Protein 1OY5 (pdb70)

B-factor: mean 31.19, std 16.65, range [13.23, 216.85]

Foldseek 3Di:
DEAEEEEEDQCLVLVVVVCCDDLNVLSVVVRHYYYHYDHLQVQDDVSDQWDADPPDDPKIFGEDRSLVSSQVVCCVPPNHAQEEEEAQQAADDDLVVLVVSLPDRYYYYYKTAMPYHDCVNVVSHNYYRHGDPDGGRMRPVRVVVSSVSNSVPHPPRPPDDQDDDDDPQADPNRGDDCLCPDDVVNVVVVVCSVPVRVVVCVVPVDHPPCCVVPVVVD/DAAEEEEEDQCQVVVVVLCCDDLNVQCVVVRRYYYHYDNLQVQDPNSDQWDADPPDDDKIAGEDRSLVSVQVVCCVVPNRAQEEEFAQFAADDDLVVLVVSLPDRYYYYYKTAMPGYDPVNCVSHNYYRDGDHDGHRMRVVSVVVSSVSNSCPHPPRPPDDLDDDDDPQADPNRGDDCLVPDPVVNPVVVVVSVPVRVVVCVVCVDHVPVCPCPVPPD/DAAEEEEEDQCQVVVVVLCCDDLNVLLVVQSRYHYHYDHLQVQDDVSPQWAQDPPDDDKIAGEDRSLVSVQVVCCVVDNNAQEEEFAQQAADDDLVVLVVSLPDRHYYYYKFAMPGYDCVNCVSHNYYRHGDHDGGGMRPVNSSVSSVSNSCVHPPRDDDDLDDDDDPQADPNRGDPPLVPDPVVNVVVVVVSVVVRVVVCVVPVDDDDCCCVVVVVD

Radius of gyration: 35.37 Å; Cα contacts (8 Å, |Δi|>4): 1176; chains: 3; bounding box: 75×100×99 Å

InterPro domains:
  IPR002649 tRNA (guanine-N1-)-methyltransferase TrmD [MF_00605] (1-257)
  IPR002649 tRNA (guanine-N1-)-methyltransferase TrmD [PIRSF000386] (6-250)
  IPR002649 tRNA (guanine-N1-)-methyltransferase TrmD [PTHR46417] (6-245)
  IPR002649 tRNA (guanine-N1-)-methyltransferase TrmD [TIGR00088] (7-228)
  IPR002649 tRNA (guanine-N1-)-methyltransferase TrmD [cd18080] (7-222)
  IPR016009 tRNA methyltransferase TRMD/TRM10-type domain [PF01746] (6-226)
  IPR023148 tRNA (guanine-N(1)-)-methyltransferase, C-terminal domain superfamily [G3DSA:1.10.1270.20] (176-234)
  IPR029026 tRNA (guanine-N1-)-methyltransferase, N-terminal [G3DSA:3.40.1280.10] (1-175)
  IPR029028 Alpha/beta knot methyltransferases [SSF75217] (5-230)

Structure (mmCIF, N/CA/C/O backbone):
data_1OY5
#
_entry.id   1OY5
#
_cell.length_a   153.351
_cell.length_b   96.139
_cell.length_c   57.426
_cell.angle_alpha   90.00
_cell.angle_beta   96.24
_cell.angle_gamma   90.00
#
_symmetry.space_group_name_H-M   'C 1 2 1'
#
loop_
_entity.id
_entity.type
_entity.pdbx_description
1 polymer 'tRNA (Guanine-N(1)-)-methyltransferase'
2 water water
#
loop_
_atom_site.group_PDB
_atom_site.id
_atom_site.type_symbol
_atom_site.label_atom_id
_atom_site.label_alt_id
_atom_site.label_comp_id
_atom_site.label_asym_id
_atom_site.label_entity_id
_atom_site.label_seq_id
_atom_site.pdbx_PDB_ins_code
_atom_site.Cartn_x
_atom_site.Cartn_y
_atom_site.Cartn_z
_atom_site.occupancy
_atom_site.B_iso_or_equiv
_atom_site.auth_seq_id
_atom_site.auth_comp_id
_atom_site.auth_asym_id
_atom_site.auth_atom_id
_atom_site.pdbx_PDB_model_num
ATOM 1 N N . ASN A 1 4 ? -45.283 -15.893 -9.936 1.00 30.30 4 ASN A N 1
ATOM 2 C CA . ASN A 1 4 ? -45.679 -15.062 -8.759 1.00 30.73 4 ASN A CA 1
ATOM 3 C C . ASN A 1 4 ? -44.840 -15.443 -7.504 1.00 29.68 4 ASN A C 1
ATOM 4 O O . ASN A 1 4 ? -44.409 -16.567 -7.439 1.00 31.46 4 ASN A O 1
ATOM 9 N N . PRO A 1 5 ? -44.417 -14.599 -6.590 1.00 28.05 5 PRO A N 1
ATOM 10 C CA . PRO A 1 5 ? -44.008 -13.287 -6.092 1.00 26.90 5 PRO A CA 1
ATOM 11 C C . PRO A 1 5 ? -43.350 -13.626 -4.761 1.00 25.88 5 PRO A C 1
ATOM 12 O O . PRO A 1 5 ? -44.107 -14.057 -3.845 1.00 25.14 5 PRO A O 1
ATOM 16 N N . LEU A 1 6 ? -42.024 -13.518 -4.639 1.00 24.33 6 LEU A N 1
ATOM 17 C CA . LEU A 1 6 ? -41.370 -13.771 -3.332 1.00 24.49 6 LEU A CA 1
ATOM 18 C C . LEU A 1 6 ? -42.003 -12.924 -2.200 1.00 23.55 6 LEU A C 1
ATOM 19 O O . LEU A 1 6 ? -42.107 -11.716 -2.293 1.00 23.17 6 LEU A O 1
ATOM 24 N N . ARG A 1 7 ? -42.461 -13.574 -1.151 1.00 23.41 7 ARG A N 1
ATOM 25 C CA . ARG A 1 7 ? -43.127 -12.872 -0.050 1.00 23.71 7 ARG A CA 1
ATOM 26 C C . ARG A 1 7 ? -42.288 -12.801 1.254 1.00 22.97 7 ARG A C 1
ATOM 27 O O . ARG A 1 7 ? -41.761 -13.817 1.716 1.00 22.54 7 ARG A O 1
ATOM 35 N N . PHE A 1 8 ? -42.176 -11.598 1.812 1.00 22.20 8 PHE A N 1
ATOM 36 C CA . PHE A 1 8 ? -41.479 -11.360 3.063 1.00 21.57 8 PHE A CA 1
ATOM 37 C C . PHE A 1 8 ? -42.459 -11.069 4.156 1.00 22.19 8 PHE A C 1
ATOM 38 O O . PHE A 1 8 ? -43.495 -10.424 3.934 1.00 21.02 8 PHE A O 1
ATOM 46 N N . PHE A 1 9 ? -42.119 -11.532 5.364 1.00 23.26 9 PHE A N 1
ATOM 47 C CA . PHE A 1 9 ? -42.941 -11.299 6.546 1.00 23.40 9 PHE A CA 1
ATOM 48 C C . PHE A 1 9 ? -41.994 -10.753 7.590 1.00 23.90 9 PHE A C 1
ATOM 49 O O . PHE A 1 9 ? -41.075 -11.431 7.999 1.00 24.74 9 PHE A O 1
ATOM 57 N N . VAL A 1 10 ? -42.191 -9.521 8.024 1.00 24.39 10 VAL A N 1
ATOM 58 C CA . VAL A 1 10 ? -41.203 -8.911 8.914 1.00 24.69 10 VAL A CA 1
ATOM 59 C C . VAL A 1 10 ? -41.793 -8.652 10.303 1.00 24.94 10 VAL A C 1
ATOM 60 O O . VAL A 1 10 ? -42.591 -7.702 10.481 1.00 25.39 10 VAL A O 1
ATOM 64 N N . LEU A 1 11 ? -41.392 -9.478 11.270 1.00 24.45 11 LEU A N 1
ATOM 65 C CA . LEU A 1 11 ? -41.868 -9.360 12.646 1.00 24.44 11 LEU A CA 1
ATOM 66 C C . LEU A 1 11 ? -41.111 -8.245 13.319 1.00 22.90 11 LEU A C 1
ATOM 67 O O . LEU A 1 11 ? -39.934 -8.324 13.485 1.00 21.33 11 LEU A O 1
ATOM 72 N N . THR A 1 12 ? -41.834 -7.248 13.786 1.00 22.93 12 THR A N 1
ATOM 73 C CA . THR A 1 12 ? -41.229 -6.076 14.373 1.00 22.98 12 THR A CA 1
ATOM 74 C C . THR A 1 12 ? -42.234 -5.302 15.193 1.00 22.91 12 THR A C 1
ATOM 75 O O . THR A 1 12 ? -43.428 -5.381 14.945 1.00 24.55 12 THR A O 1
ATOM 79 N N . ILE A 1 13 ? -41.737 -4.537 16.141 1.00 22.96 13 ILE A N 1
ATOM 80 C CA . ILE A 1 13 ? -42.561 -3.653 16.946 1.00 23.44 13 ILE A CA 1
ATOM 81 C C . ILE A 1 13 ? -42.612 -2.295 16.268 1.00 23.57 13 ILE A C 1
ATOM 82 O O . ILE A 1 13 ? -43.321 -1.426 16.738 1.00 24.57 13 ILE A O 1
ATOM 87 N N . PHE A 1 14 ? -41.890 -2.132 15.151 1.00 23.45 14 PHE A N 1
ATOM 88 C CA . PHE A 1 14 ? -41.889 -0.888 14.367 1.00 23.08 14 PHE A CA 1
ATOM 89 C C . PHE A 1 14 ? -42.270 -1.193 12.887 1.00 23.73 14 PHE A C 1
ATOM 90 O O . PHE A 1 14 ? -41.492 -1.031 11.936 1.00 23.79 14 PHE A O 1
ATOM 98 N N . PRO A 1 15 ? -43.500 -1.636 12.706 1.00 23.93 15 PRO A N 1
ATOM 99 C CA . PRO A 1 15 ? -43.992 -1.938 11.367 1.00 23.92 15 PRO A CA 1
ATOM 100 C C . PRO A 1 15 ? -43.714 -0.806 10.404 1.00 23.99 15 PRO A C 1
ATOM 101 O O . PRO A 1 15 ? -43.244 -1.069 9.317 1.00 25.82 15 PRO A O 1
ATOM 105 N N . HIS A 1 16 ? -44.039 0.423 10.770 1.00 23.43 16 HIS A N 1
ATOM 106 C CA . HIS A 1 16 ? -43.961 1.552 9.839 1.00 23.59 16 HIS A CA 1
ATOM 107 C C . HIS A 1 16 ? -42.601 1.781 9.250 1.00 21.83 16 HIS A C 1
ATOM 108 O O . HIS A 1 16 ? -42.494 2.294 8.177 1.00 21.04 16 HIS A O 1
ATOM 115 N N . ILE A 1 17 ? -41.552 1.378 9.942 1.00 21.61 17 ILE A N 1
ATOM 116 C CA . ILE A 1 17 ? -40.225 1.493 9.377 1.00 21.43 17 ILE A CA 1
ATOM 117 C C . ILE A 1 17 ? -40.163 0.664 8.101 1.00 21.05 17 ILE A C 1
ATOM 118 O O . ILE A 1 17 ? -39.647 1.121 7.099 1.00 21.48 17 ILE A O 1
ATOM 123 N N . ILE A 1 18 ? -40.721 -0.534 8.135 1.00 21.42 18 ILE A N 1
ATOM 124 C CA . ILE A 1 18 ? -40.696 -1.422 6.994 1.00 22.17 18 ILE A CA 1
ATOM 125 C C . ILE A 1 18 ? -41.630 -0.912 5.877 1.00 23.09 18 ILE A C 1
ATOM 126 O O . ILE A 1 18 ? -41.264 -0.861 4.710 1.00 22.87 18 ILE A O 1
ATOM 131 N N . SER A 1 19 ? -42.804 -0.445 6.250 1.00 24.31 19 SER A N 1
ATOM 132 C CA . SER A 1 19 ? -43.739 -0.004 5.255 1.00 25.42 19 SER A CA 1
ATOM 133 C C . SER A 1 19 ? -43.144 1.253 4.634 1.00 25.43 19 SER A C 1
ATOM 134 O O . SER A 1 19 ? -43.221 1.428 3.440 1.00 26.45 19 SER A O 1
ATOM 137 N N . CYS A 1 20 ? -42.490 2.103 5.404 1.00 25.19 20 CYS A N 1
ATOM 138 C CA . CYS A 1 20 ? -41.906 3.295 4.809 1.00 25.68 20 CYS A CA 1
ATOM 139 C C . CYS A 1 20 ? -40.734 3.043 3.841 1.00 25.43 20 CYS A C 1
ATOM 140 O O . CYS A 1 20 ? -40.518 3.814 2.914 1.00 26.05 20 CYS A O 1
ATOM 143 N N . TYR A 1 21 ? -39.995 1.956 4.004 1.00 25.52 21 TYR A N 1
ATOM 144 C CA . TYR A 1 21 ? -38.842 1.699 3.126 1.00 24.03 21 TYR A CA 1
ATOM 145 C C . TYR A 1 21 ? -39.332 1.101 1.839 1.00 24.13 21 TYR A C 1
ATOM 146 O O . TYR A 1 21 ? -38.681 1.238 0.837 1.00 24.14 21 TYR A O 1
ATOM 155 N N . SER A 1 22 ? -40.486 0.425 1.879 1.00 24.30 22 SER A N 1
ATOM 156 C CA . SER A 1 22 ? -41.065 -0.238 0.696 1.00 23.69 22 SER A CA 1
ATOM 157 C C . SER A 1 22 ? -41.731 0.667 -0.307 1.00 23.24 22 SER A C 1
ATOM 158 O O . SER A 1 22 ? -42.217 0.203 -1.311 1.00 23.65 22 SER A O 1
ATOM 161 N N . GLU A 1 23 ? -41.771 1.954 -0.028 1.00 23.62 23 GLU A N 1
ATOM 162 C CA . GLU A 1 23 ? -42.436 2.876 -0.890 1.00 23.74 23 GLU A CA 1
ATOM 163 C C . GLU A 1 23 ? -41.506 3.510 -1.849 1.00 22.71 23 GLU A C 1
ATOM 164 O O . GLU A 1 23 ? -41.950 4.292 -2.675 1.00 23.43 23 GLU A O 1
ATOM 170 N N . TYR A 1 24 ? -40.227 3.173 -1.771 1.00 21.63 24 TYR A N 1
ATOM 171 C CA . TYR A 1 24 ? -39.236 3.806 -2.648 1.00 21.20 24 TYR A CA 1
ATOM 172 C C . TYR A 1 24 ? -38.223 2.845 -3.187 1.00 20.63 24 TYR A C 1
ATOM 173 O O . TYR A 1 24 ? -38.107 1.713 -2.724 1.00 21.02 24 TYR A O 1
ATOM 182 N N . GLY A 1 25 ? -37.476 3.314 -4.160 1.00 19.79 25 GLY A N 1
ATOM 183 C CA . GLY A 1 25 ? -36.405 2.518 -4.704 1.00 20.50 25 GLY A CA 1
ATOM 184 C C . GLY A 1 25 ? -36.805 1.198 -5.329 1.00 20.55 25 GLY A C 1
ATOM 185 O O . GLY A 1 25 ? -37.894 1.038 -5.850 1.00 21.52 25 GLY A O 1
ATOM 186 N N . ILE A 1 26 ? -35.870 0.267 -5.284 1.00 20.81 26 ILE A N 1
ATOM 187 C CA . ILE A 1 26 ? -35.974 -1.021 -5.911 1.00 21.17 26 ILE A CA 1
ATOM 188 C C . ILE A 1 26 ? -37.005 -1.874 -5.241 1.00 20.73 26 ILE A C 1
ATOM 189 O O . ILE A 1 26 ? -37.577 -2.733 -5.863 1.00 21.20 26 ILE A O 1
ATOM 194 N N . VAL A 1 27 ? -37.246 -1.659 -3.964 1.00 21.18 27 VAL A N 1
ATOM 195 C CA . VAL A 1 27 ? -38.214 -2.487 -3.268 1.00 20.74 27 VAL A CA 1
ATOM 196 C C . VAL A 1 27 ? -39.589 -2.139 -3.799 1.00 21.14 27 VAL A C 1
ATOM 197 O O . VAL A 1 27 ? -40.411 -3.016 -4.023 1.00 21.72 27 VAL A O 1
ATOM 201 N N . LYS A 1 28 ? -39.825 -0.861 -4.038 1.00 21.33 28 LYS A N 1
ATOM 202 C CA . LYS A 1 28 ? -41.115 -0.428 -4.549 1.00 21.90 28 LYS A CA 1
ATOM 203 C C . LYS A 1 28 ? -41.330 -0.924 -5.975 1.00 21.30 28 LYS A C 1
ATOM 204 O O . LYS A 1 28 ? -42.404 -1.333 -6.337 1.00 21.85 28 LYS A O 1
ATOM 210 N N . GLN A 1 29 ? -40.285 -0.891 -6.768 1.00 21.12 29 GLN A N 1
ATOM 211 C CA . GLN A 1 29 ? -40.310 -1.382 -8.123 1.00 21.30 29 GLN A CA 1
ATOM 212 C C . GLN A 1 29 ? -40.639 -2.879 -8.114 1.00 21.01 29 GLN A C 1
ATOM 213 O O . GLN A 1 29 ? -41.564 -3.332 -8.801 1.00 21.07 29 GLN A O 1
ATOM 219 N N . ALA A 1 30 ? -39.912 -3.650 -7.311 1.00 19.93 30 ALA A N 1
ATOM 220 C CA . ALA A 1 30 ? -40.197 -5.069 -7.195 1.00 19.92 30 ALA A CA 1
ATOM 221 C C . ALA A 1 30 ? -41.675 -5.301 -6.809 1.00 19.59 30 ALA A C 1
ATOM 222 O O . ALA A 1 30 ? -42.353 -6.205 -7.349 1.00 19.14 30 ALA A O 1
ATOM 224 N N . ILE A 1 31 ? -42.162 -4.496 -5.867 1.00 18.87 31 ILE A N 1
ATOM 225 C CA . ILE A 1 31 ? -43.518 -4.641 -5.408 1.00 18.82 31 ILE A CA 1
ATOM 226 C C . ILE A 1 31 ? -44.431 -4.222 -6.555 1.00 19.39 31 ILE A C 1
ATOM 227 O O . ILE A 1 31 ? -45.390 -4.902 -6.890 1.00 19.13 31 ILE A O 1
ATOM 232 N N . LYS A 1 32 ? -44.094 -3.119 -7.176 1.00 20.48 32 LYS A N 1
ATOM 233 C CA . LYS A 1 32 ? -44.852 -2.651 -8.300 1.00 22.04 32 LYS A CA 1
ATOM 234 C C . LYS A 1 32 ? -45.002 -3.723 -9.393 1.00 21.59 32 LYS A C 1
ATOM 235 O O . LYS A 1 32 ? -46.093 -3.973 -9.855 1.00 21.79 32 LYS A O 1
ATOM 241 N N . LYS A 1 33 ? -43.912 -4.376 -9.742 1.00 21.08 33 LYS A N 1
ATOM 242 C CA . LYS A 1 33 ? -43.913 -5.373 -10.778 1.00 21.16 33 LYS A CA 1
ATOM 243 C C . LYS A 1 33 ? -44.453 -6.729 -10.345 1.00 21.46 33 LYS A C 1
ATOM 244 O O . LYS A 1 33 ? -44.577 -7.630 -11.144 1.00 21.38 33 LYS A O 1
ATOM 250 N N . GLY A 1 34 ? -44.798 -6.890 -9.078 1.00 22.18 34 GLY A N 1
ATOM 251 C CA . GLY A 1 34 ? -45.344 -8.160 -8.628 1.00 21.69 34 GLY A CA 1
ATOM 252 C C . GLY A 1 34 ? -44.286 -9.211 -8.368 1.00 21.79 34 GLY A C 1
ATOM 253 O O . GLY A 1 34 ? -44.607 -10.366 -8.253 1.00 21.90 34 GLY A O 1
ATOM 254 N N . LYS A 1 35 ? -43.030 -8.812 -8.222 1.00 22.12 35 LYS A N 1
ATOM 255 C CA . LYS A 1 35 ? -41.948 -9.762 -7.990 1.00 22.16 35 LYS A CA 1
ATOM 256 C C . LYS A 1 35 ? -41.766 -9.960 -6.524 1.00 22.34 35 LYS A C 1
ATOM 257 O O . LYS A 1 35 ? -41.195 -10.936 -6.088 1.00 23.62 35 LYS A O 1
ATOM 263 N N . VAL A 1 36 ? -42.204 -9.014 -5.725 1.00 22.68 36 VAL A N 1
ATOM 264 C CA . VAL A 1 36 ? -42.115 -9.227 -4.294 1.00 22.82 36 VAL A CA 1
ATOM 265 C C . VAL A 1 36 ? -43.247 -8.576 -3.583 1.00 21.54 36 VAL A C 1
ATOM 266 O O . VAL A 1 36 ? -43.906 -7.682 -4.111 1.00 20.46 36 VAL A O 1
ATOM 270 N N . GLU A 1 37 ? -43.465 -9.086 -2.384 1.00 20.79 37 GLU A N 1
ATOM 271 C CA . GLU A 1 37 ? -44.417 -8.544 -1.442 1.00 20.34 37 GLU A CA 1
ATOM 272 C C . GLU A 1 37 ? -43.753 -8.541 -0.058 1.00 20.36 37 GLU A C 1
ATOM 273 O O . GLU A 1 37 ? -43.031 -9.446 0.322 1.00 19.53 37 GLU A O 1
ATOM 279 N N . VAL A 1 38 ? -44.028 -7.483 0.684 1.00 21.40 38 VAL A N 1
ATOM 280 C CA . VAL A 1 38 ? -43.439 -7.220 1.973 1.00 20.94 38 VAL A CA 1
ATOM 281 C C . VAL A 1 38 ? -44.557 -6.982 2.931 1.00 20.29 38 VAL A C 1
ATOM 282 O O . VAL A 1 38 ? -45.228 -5.981 2.851 1.00 19.89 38 VAL A O 1
ATOM 286 N N . TYR A 1 39 ? -44.723 -7.893 3.867 1.00 20.40 39 TYR A N 1
ATOM 287 C CA . TYR A 1 39 ? -45.739 -7.783 4.876 1.00 20.50 39 TYR A CA 1
ATOM 288 C C . TYR A 1 39 ? -45.147 -7.490 6.262 1.00 21.04 39 TYR A C 1
ATOM 289 O O . TYR A 1 39 ? -44.729 -8.369 6.978 1.00 21.15 39 TYR A O 1
ATOM 298 N N . PRO A 1 40 ? -45.194 -6.250 6.677 1.00 22.52 40 PRO A N 1
ATOM 299 C CA . PRO A 1 40 ? -44.782 -5.904 8.037 1.00 23.41 40 PRO A CA 1
ATOM 300 C C . PRO A 1 40 ? -45.804 -6.482 9.034 1.00 24.07 40 PRO A C 1
ATOM 301 O O . PRO A 1 40 ? -47.008 -6.347 8.857 1.00 24.88 40 PRO A O 1
ATOM 305 N N . ILE A 1 41 ? -45.328 -7.195 10.044 1.00 24.02 41 ILE A N 1
ATOM 306 C CA . ILE A 1 41 ? -46.231 -7.841 11.004 1.00 22.97 41 ILE A CA 1
ATOM 307 C C . ILE A 1 41 ? -45.911 -7.215 12.346 1.00 21.68 41 ILE A C 1
ATOM 308 O O . ILE A 1 41 ? -44.822 -7.323 12.870 1.00 20.38 41 ILE A O 1
ATOM 313 N N . ASP A 1 42 ? -46.877 -6.492 12.851 1.00 21.95 42 ASP A N 1
ATOM 314 C CA . ASP A 1 42 ? -46.799 -5.824 14.117 1.00 22.48 42 ASP A CA 1
ATOM 315 C C . ASP A 1 42 ? -46.866 -6.788 15.305 1.00 23.03 42 ASP A C 1
ATOM 316 O O . ASP A 1 42 ? -47.935 -7.391 15.569 1.00 21.59 42 ASP A O 1
ATOM 321 N N . LEU A 1 43 ? -45.732 -6.915 16.005 1.00 23.38 43 LEU A N 1
ATOM 322 C CA . LEU A 1 43 ? -45.641 -7.838 17.158 1.00 25.64 43 LEU A CA 1
ATOM 323 C C . LEU A 1 43 ? -46.694 -7.585 18.224 1.00 25.34 43 LEU A C 1
ATOM 324 O O . LEU A 1 43 ? -47.222 -8.517 18.830 1.00 24.94 43 LEU A O 1
ATOM 329 N N . ARG A 1 44 ? -46.966 -6.316 18.425 1.00 25.53 44 ARG A N 1
ATOM 330 C CA . ARG A 1 44 ? -47.936 -5.913 19.373 1.00 27.11 44 ARG A CA 1
ATOM 331 C C . ARG A 1 44 ? -49.339 -6.471 19.104 1.00 27.35 44 ARG A C 1
ATOM 332 O O . ARG A 1 44 ? -50.023 -6.811 20.060 1.00 27.42 44 ARG A O 1
ATOM 340 N N . GLU A 1 45 ? -49.738 -6.627 17.836 1.00 27.98 45 GLU A N 1
ATOM 341 C CA . GLU A 1 45 ? -51.081 -7.103 17.515 1.00 28.18 45 GLU A CA 1
ATOM 342 C C . GLU A 1 45 ? -51.164 -8.555 17.776 1.00 28.19 45 GLU A C 1
ATOM 343 O O . GLU A 1 45 ? -52.243 -9.123 17.716 1.00 29.79 45 GLU A O 1
ATOM 349 N N . PHE A 1 46 ? -50.037 -9.181 18.060 1.00 27.83 46 PHE A N 1
ATOM 350 C CA . PHE A 1 46 ? -50.035 -10.612 18.334 1.00 26.77 46 PHE A CA 1
ATOM 351 C C . PHE A 1 46 ? -49.657 -10.938 19.728 1.00 26.35 46 PHE A C 1
ATOM 352 O O . PHE A 1 46 ? -49.441 -12.086 20.006 1.00 26.98 46 PHE A O 1
ATOM 360 N N . ALA A 1 47 ? -49.549 -9.941 20.593 1.00 25.99 47 ALA A N 1
ATOM 361 C CA . ALA A 1 47 ? -49.203 -10.183 21.967 1.00 25.67 47 ALA A CA 1
ATOM 362 C C . ALA A 1 47 ? -50.494 -10.632 22.710 1.00 25.57 47 ALA A C 1
ATOM 363 O O . ALA A 1 47 ? -51.425 -9.841 22.934 1.00 24.90 47 ALA A O 1
ATOM 365 N N . PRO A 1 48 ? -50.538 -11.897 23.089 1.00 25.53 48 PRO A N 1
ATOM 366 C CA . PRO A 1 48 ? -51.651 -12.434 23.863 1.00 26.00 48 PRO A CA 1
ATOM 367 C C . PRO A 1 48 ? -52.096 -11.485 25.001 1.00 25.71 48 PRO A C 1
ATOM 368 O O . PRO A 1 48 ? -53.027 -10.711 24.805 1.00 25.92 48 PRO A O 1
ATOM 372 N N . LYS A 1 49 ? -51.468 -11.559 26.166 1.00 25.21 49 LYS A N 1
ATOM 373 C CA . LYS A 1 49 ? -51.758 -10.638 27.263 1.00 25.16 49 LYS A CA 1
ATOM 374 C C . LYS A 1 49 ? -51.160 -9.229 27.020 1.00 24.36 49 LYS A C 1
ATOM 375 O O . LYS A 1 49 ? -50.536 -8.669 27.878 1.00 23.64 49 LYS A O 1
ATOM 381 N N . GLY A 1 50 ? -51.408 -8.642 25.854 1.00 24.90 50 GLY A N 1
ATOM 382 C CA . GLY A 1 50 ? -50.753 -7.406 25.371 1.00 24.58 50 GLY A CA 1
ATOM 383 C C . GLY A 1 50 ? -49.279 -7.049 25.645 1.00 24.58 50 GLY A C 1
ATOM 384 O O . GLY A 1 50 ? -48.871 -5.923 25.452 1.00 25.04 50 GLY A O 1
ATOM 385 N N . GLN A 1 51 ? -48.448 -7.999 26.043 1.00 24.46 51 GLN A N 1
ATOM 386 C CA . GLN A 1 51 ? -47.080 -7.717 26.461 1.00 23.82 51 GLN A CA 1
ATOM 387 C C . GLN A 1 51 ? -46.011 -8.208 25.474 1.00 22.48 51 GLN A C 1
ATOM 388 O O . GLN A 1 51 ? -45.841 -9.379 25.372 1.00 23.04 51 GLN A O 1
ATOM 394 N N . VAL A 1 52 ? -45.256 -7.373 24.770 1.00 21.37 52 VAL A N 1
ATOM 395 C CA . VAL A 1 52 ? -44.263 -7.963 23.849 1.00 20.98 52 VAL A CA 1
ATOM 396 C C . VAL A 1 52 ? -42.887 -8.276 24.480 1.00 20.71 52 VAL A C 1
ATOM 397 O O . VAL A 1 52 ? -42.251 -9.260 24.108 1.00 20.28 52 VAL A O 1
ATOM 401 N N . ASP A 1 53 ? -42.441 -7.466 25.429 1.00 20.76 53 ASP A N 1
ATOM 402 C CA . ASP A 1 53 ? -41.117 -7.649 26.039 1.00 21.11 53 ASP A CA 1
ATOM 403 C C . ASP A 1 53 ? -41.310 -7.800 27.536 1.00 20.70 53 ASP A C 1
ATOM 404 O O . ASP A 1 53 ? -42.375 -7.517 28.040 1.00 20.65 53 ASP A O 1
ATOM 409 N N . ASP A 1 54 ? -40.311 -8.294 28.240 1.00 20.84 54 ASP A N 1
ATOM 410 C CA . ASP A 1 54 ? -40.417 -8.494 29.671 1.00 20.85 54 ASP A CA 1
ATOM 411 C C . ASP A 1 54 ? -39.024 -8.588 30.219 1.00 21.27 54 ASP A C 1
ATOM 412 O O . ASP A 1 54 ? -38.078 -8.611 29.449 1.00 20.16 54 ASP A O 1
ATOM 417 N N . VAL A 1 55 ? -38.913 -8.631 31.552 1.00 22.48 55 VAL A N 1
ATOM 418 C CA . VAL A 1 55 ? -37.626 -8.712 32.238 1.00 23.28 55 VAL A CA 1
ATOM 419 C C . VAL A 1 55 ? -37.073 -10.125 32.126 1.00 23.88 55 VAL A C 1
ATOM 420 O O . VAL A 1 55 ? -37.786 -11.097 32.339 1.00 23.90 55 VAL A O 1
ATOM 424 N N . PRO A 1 56 ? -35.812 -10.243 31.748 1.00 24.87 56 PRO A N 1
ATOM 425 C CA . PRO A 1 56 ? -35.176 -11.549 31.616 1.00 25.76 56 PRO A CA 1
ATOM 426 C C . PRO A 1 56 ? -34.840 -12.184 32.949 1.00 26.49 56 PRO A C 1
ATOM 427 O O . PRO A 1 56 ? -34.934 -11.520 33.970 1.00 27.57 56 PRO A O 1
ATOM 431 N N . TYR A 1 57 ? -34.473 -13.458 32.951 1.00 27.21 57 TYR A N 1
ATOM 432 C CA . TYR A 1 57 ? -34.145 -14.146 34.195 1.00 27.31 57 TYR A CA 1
ATOM 433 C C . TYR A 1 57 ? -32.654 -14.082 34.417 1.00 28.44 57 TYR A C 1
ATOM 434 O O . TYR A 1 57 ? -31.919 -13.590 33.573 1.00 28.99 57 TYR A O 1
ATOM 443 N N . GLY A 1 58 ? -32.203 -14.560 35.562 1.00 29.68 58 GLY A N 1
ATOM 444 C CA . GLY A 1 58 ? -30.795 -14.512 35.876 1.00 30.67 58 GLY A CA 1
ATOM 445 C C . GLY A 1 58 ? -30.344 -13.085 36.095 1.00 31.57 58 GLY A C 1
ATOM 446 O O . GLY A 1 58 ? -29.142 -12.807 36.090 1.00 31.67 58 GLY A O 1
ATOM 447 N N . GLY A 1 59 ? -31.309 -12.187 36.284 1.00 32.68 59 GLY A N 1
ATOM 448 C CA . GLY A 1 59 ? -31.023 -10.793 36.565 1.00 33.81 59 GLY A CA 1
ATOM 449 C C . GLY A 1 59 ? -30.099 -10.157 35.551 1.00 34.82 59 GLY A C 1
ATOM 450 O O . GLY A 1 59 ? -28.891 -10.287 35.642 1.00 35.35 59 GLY A O 1
ATOM 451 N N . LEU A 1 60 ? -30.675 -9.469 34.575 1.00 36.05 60 LEU A N 1
ATOM 452 C CA . LEU A 1 60 ? -29.902 -8.757 33.573 1.00 36.99 60 LEU A CA 1
ATOM 453 C C . LEU A 1 60 ? -30.489 -7.365 33.448 1.00 37.05 60 LEU A C 1
ATOM 454 O O . LEU A 1 60 ? -31.664 -7.170 33.735 1.00 37.85 60 LEU A O 1
ATOM 459 N N . PRO A 1 61 ? -29.670 -6.402 33.037 1.00 36.78 61 PRO A N 1
ATOM 460 C CA . PRO A 1 61 ? -30.104 -5.013 32.865 1.00 36.43 61 PRO A CA 1
ATOM 461 C C . PRO A 1 61 ? -30.960 -4.718 31.641 1.00 36.02 61 PRO A C 1
ATOM 462 O O . PRO A 1 61 ? -30.456 -4.077 30.707 1.00 36.91 61 PRO A O 1
ATOM 466 N N . GLY A 1 62 ? -32.220 -5.124 31.612 1.00 34.79 62 GLY A N 1
ATOM 467 C CA . GLY A 1 62 ? -33.034 -4.700 30.489 1.00 34.19 62 GLY A CA 1
ATOM 468 C C . GLY A 1 62 ? -34.278 -5.507 30.232 1.00 33.40 62 GLY A C 1
ATOM 469 O O . GLY A 1 62 ? -34.954 -5.950 31.150 1.00 34.23 62 GLY A O 1
ATOM 470 N N . MET A 1 63 ? -34.592 -5.685 28.965 1.00 31.94 63 MET A N 1
ATOM 471 C CA . MET A 1 63 ? -35.736 -6.484 28.611 1.00 31.09 63 MET A CA 1
ATOM 472 C C . MET A 1 63 ? -35.451 -7.304 27.374 1.00 29.20 63 MET A C 1
ATOM 473 O O . MET A 1 63 ? -34.649 -6.941 26.527 1.00 28.44 63 MET A O 1
ATOM 478 N N . VAL A 1 64 ? -36.122 -8.435 27.301 1.00 27.76 64 VAL A N 1
ATOM 479 C CA . VAL A 1 64 ? -35.951 -9.383 26.218 1.00 26.77 64 VAL A CA 1
ATOM 480 C C . VAL A 1 64 ? -37.304 -9.557 25.522 1.00 25.00 64 VAL A C 1
ATOM 481 O O . VAL A 1 64 ? -38.332 -9.418 26.138 1.00 23.94 64 VAL A O 1
ATOM 485 N N . LEU A 1 65 ? -37.313 -9.878 24.24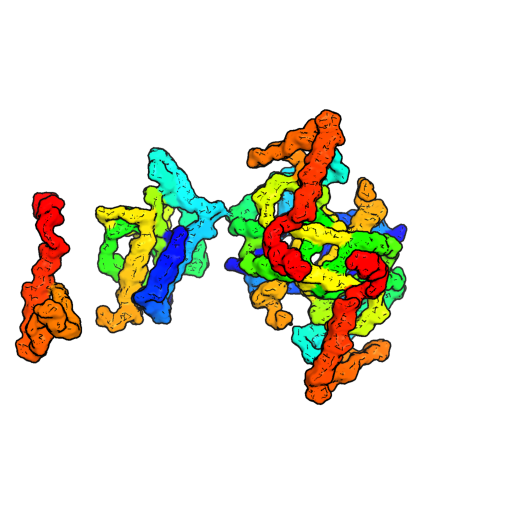7 1.00 24.28 65 LEU A N 1
ATOM 486 C CA . LEU A 1 65 ? -38.583 -10.097 23.569 1.00 24.02 65 LEU A CA 1
ATOM 487 C C . LEU A 1 65 ? -39.143 -11.410 23.979 1.00 23.46 65 LEU A C 1
ATOM 488 O O . LEU A 1 65 ? -38.431 -12.393 24.017 1.00 23.92 65 LEU A O 1
ATOM 493 N N . LYS A 1 66 ? -40.431 -11.436 24.257 1.00 23.11 66 LYS A N 1
ATOM 494 C CA . LYS A 1 66 ? -41.098 -12.659 24.704 1.00 23.52 66 LYS A CA 1
ATOM 495 C C . LYS A 1 66 ? -41.385 -13.641 23.586 1.00 23.17 66 LYS A C 1
ATOM 496 O O . LYS A 1 66 ? -41.481 -13.251 22.413 1.00 23.88 66 LYS A O 1
ATOM 502 N N . PRO A 1 67 ? -41.527 -14.912 23.939 1.00 22.47 67 PRO A N 1
ATOM 503 C CA . PRO A 1 67 ? -41.838 -15.964 22.954 1.00 22.12 67 PRO A CA 1
ATOM 504 C C . PRO A 1 67 ? -43.252 -15.960 22.386 1.00 22.19 67 PRO A C 1
ATOM 505 O O . PRO A 1 67 ? -43.451 -16.190 21.181 1.00 21.99 67 PRO A O 1
ATOM 509 N N . GLU A 1 68 ? -44.244 -15.718 23.232 1.00 21.99 68 GLU A N 1
ATOM 510 C CA . GLU A 1 68 ? -45.629 -15.896 22.787 1.00 21.64 68 GLU A CA 1
ATOM 511 C C . GLU A 1 68 ? -45.958 -15.174 21.498 1.00 21.05 68 GLU A C 1
ATOM 512 O O . GLU A 1 68 ? -46.446 -15.768 20.574 1.00 20.13 68 GLU A O 1
ATOM 518 N N . PRO A 1 69 ? -45.721 -13.867 21.468 1.00 21.30 69 PRO A N 1
ATOM 519 C CA . PRO A 1 69 ? -46.143 -13.034 20.338 1.00 20.90 69 PRO A CA 1
ATOM 520 C C . PRO A 1 69 ? -45.458 -13.423 19.046 1.00 21.45 69 PRO A C 1
ATOM 521 O O . PRO A 1 69 ? -46.083 -13.435 17.977 1.00 21.63 69 PRO A O 1
ATOM 525 N N . ILE A 1 70 ? -44.177 -13.744 19.132 1.00 21.95 70 ILE A N 1
ATOM 526 C CA . ILE A 1 70 ? -43.460 -14.233 17.956 1.00 22.10 70 ILE A CA 1
ATOM 527 C C . ILE A 1 70 ? -44.003 -15.592 17.492 1.00 22.34 70 ILE A C 1
ATOM 528 O O . ILE A 1 70 ? -44.124 -15.838 16.306 1.00 22.77 70 ILE A O 1
ATOM 533 N N . TYR A 1 71 ? -44.323 -16.482 18.420 1.00 23.25 71 TYR A N 1
ATOM 534 C CA . TYR A 1 71 ? -44.857 -17.805 18.039 1.00 23.86 71 TYR A CA 1
ATOM 535 C C . TYR A 1 71 ? -46.256 -17.660 17.419 1.00 24.06 71 TYR A C 1
ATOM 536 O O . TYR A 1 71 ? -46.595 -18.291 16.422 1.00 23.64 71 TYR A O 1
ATOM 545 N N . GLU A 1 72 ? -47.055 -16.810 18.032 1.00 24.43 72 GLU A N 1
ATOM 546 C CA . GLU A 1 72 ? -48.367 -16.458 17.512 1.00 25.18 72 GLU A CA 1
ATOM 547 C C . GLU A 1 72 ? -48.227 -15.862 16.080 1.00 24.17 72 GLU A C 1
ATOM 548 O O . GLU A 1 72 ? -48.919 -16.246 15.158 1.00 23.89 72 GLU A O 1
ATOM 554 N N . ALA A 1 73 ? -47.321 -14.918 15.898 1.00 23.06 73 ALA A N 1
ATOM 555 C CA . ALA A 1 73 ? -47.143 -14.328 14.588 1.00 22.34 73 ALA A CA 1
ATOM 556 C C . ALA A 1 73 ? -46.727 -15.385 13.538 1.00 21.96 73 ALA A C 1
ATOM 557 O O . ALA A 1 73 ? -47.212 -15.376 12.393 1.00 20.09 73 ALA A O 1
ATOM 559 N N . TYR A 1 74 ? -45.794 -16.254 13.942 1.00 22.22 74 TYR A N 1
ATOM 560 C CA . TYR A 1 74 ? -45.318 -17.356 13.125 1.00 22.13 74 TYR A CA 1
ATOM 561 C C . TYR A 1 74 ? -46.513 -18.224 12.713 1.00 22.73 74 TYR A C 1
ATOM 562 O O . TYR A 1 74 ? -46.729 -18.457 11.516 1.00 22.50 74 TYR A O 1
ATOM 571 N N . ASP A 1 75 ? -47.291 -18.667 13.707 1.00 22.96 75 ASP A N 1
ATOM 572 C CA . ASP A 1 75 ? -48.472 -19.477 13.478 1.00 23.73 75 ASP A CA 1
ATOM 573 C C . ASP A 1 75 ? -49.379 -18.839 12.450 1.00 23.89 75 ASP A C 1
ATOM 574 O O . ASP A 1 75 ? -49.795 -19.493 11.504 1.00 25.37 75 ASP A O 1
ATOM 579 N N . TYR A 1 76 ? -49.683 -17.568 12.628 1.00 23.81 76 TYR A N 1
ATOM 580 C CA . TYR A 1 76 ? -50.535 -16.831 11.700 1.00 24.12 76 TYR A CA 1
ATOM 581 C C . TYR A 1 76 ? -49.977 -16.917 10.279 1.00 23.63 76 TYR A C 1
ATOM 582 O O . TYR A 1 76 ? -50.700 -17.260 9.362 1.00 23.45 76 TYR A O 1
ATOM 591 N N . VAL A 1 77 ? -48.686 -16.681 10.113 1.00 23.65 77 VAL A N 1
ATOM 592 C CA . VAL A 1 77 ? -48.052 -16.730 8.790 1.00 24.12 77 VAL A CA 1
ATOM 593 C C . VAL A 1 77 ? -48.217 -18.115 8.165 1.00 24.81 77 VAL A C 1
ATOM 594 O O . VAL A 1 77 ? -48.616 -18.246 6.985 1.00 24.24 77 VAL A O 1
ATOM 598 N N . VAL A 1 78 ? -47.964 -19.144 8.981 1.00 24.93 78 VAL A N 1
ATOM 599 C CA . VAL A 1 78 ? -48.061 -20.523 8.530 1.00 25.39 78 VAL A CA 1
ATOM 600 C C . VAL A 1 78 ? -49.462 -20.875 8.029 1.00 25.86 78 VAL A C 1
ATOM 601 O O . VAL A 1 78 ? -49.597 -21.462 6.968 1.00 24.44 78 VAL A O 1
ATOM 605 N N . GLU A 1 79 ? -50.492 -20.485 8.798 1.00 26.95 79 GLU A N 1
ATOM 606 C CA . GLU A 1 79 ? -51.895 -20.750 8.465 1.00 27.61 79 GLU A CA 1
ATOM 607 C C . GLU A 1 79 ? -52.349 -19.975 7.241 1.00 27.40 79 GLU A C 1
ATOM 608 O O . GLU A 1 79 ? -52.946 -20.550 6.356 1.00 27.89 79 GLU A O 1
ATOM 614 N N . ASN A 1 80 ? -52.016 -18.690 7.172 1.00 27.43 80 ASN A N 1
ATOM 615 C CA . ASN A 1 80 ? -52.501 -17.806 6.105 1.00 27.72 80 ASN A CA 1
ATOM 616 C C . ASN A 1 80 ? -51.684 -17.713 4.840 1.00 27.12 80 ASN A C 1
ATOM 617 O O . ASN A 1 80 ? -52.188 -17.246 3.831 1.00 27.93 80 ASN A O 1
ATOM 622 N N . TYR A 1 81 ? -50.427 -18.116 4.878 1.00 26.47 81 TYR A N 1
ATOM 623 C CA . TYR A 1 81 ? -49.593 -17.963 3.688 1.00 25.76 81 TYR A CA 1
ATOM 624 C C . TYR A 1 81 ? -48.719 -19.141 3.358 1.00 23.83 81 TYR A C 1
ATOM 625 O O . TYR A 1 81 ? -48.238 -19.234 2.270 1.00 22.86 81 TYR A O 1
ATOM 634 N N . GLY A 1 82 ? -48.496 -20.035 4.295 1.00 23.28 82 GLY A N 1
ATOM 635 C CA . GLY A 1 82 ? -47.504 -21.065 4.076 1.00 22.87 82 GLY A CA 1
ATOM 636 C C . GLY A 1 82 ? -46.332 -20.854 5.022 1.00 22.46 82 GLY A C 1
ATOM 637 O O . GLY A 1 82 ? -45.968 -19.739 5.422 1.00 21.72 82 GLY A O 1
ATOM 638 N N . LYS A 1 83 ? -45.718 -21.967 5.345 1.00 22.34 83 LYS A N 1
ATOM 639 C CA . LYS A 1 83 ? -44.614 -22.031 6.262 1.00 22.54 83 LYS A CA 1
ATOM 640 C C . LYS A 1 83 ? -43.481 -21.266 5.699 1.00 21.59 83 LYS A C 1
ATOM 641 O O . LYS A 1 83 ? -43.145 -21.466 4.574 1.00 21.03 83 LYS A O 1
ATOM 647 N N . PRO A 1 84 ? -42.931 -20.345 6.473 1.00 21.61 84 PRO A N 1
ATOM 648 C CA . PRO A 1 84 ? -41.799 -19.554 6.037 1.00 21.81 84 PRO A CA 1
ATOM 649 C C . PRO A 1 84 ? -40.437 -20.053 6.450 1.00 22.47 84 PRO A C 1
ATOM 650 O O . PRO A 1 84 ? -40.262 -20.636 7.530 1.00 23.84 84 PRO A O 1
ATOM 654 N N . PHE A 1 85 ? -39.457 -19.770 5.603 1.00 21.99 85 PHE A N 1
ATOM 655 C CA . PHE A 1 85 ? -38.080 -20.000 5.958 1.00 22.25 85 PHE A CA 1
ATOM 656 C C . PHE A 1 85 ? -37.797 -18.905 6.980 1.00 23.02 85 PHE A C 1
ATOM 657 O O . PHE A 1 85 ? -37.967 -17.735 6.666 1.00 23.58 85 PHE A O 1
ATOM 665 N N . VAL A 1 86 ? -37.416 -19.249 8.198 1.00 23.44 86 VAL A N 1
ATOM 666 C CA . VAL A 1 86 ? -37.320 -18.229 9.222 1.00 24.42 86 VAL A CA 1
ATOM 667 C C . VAL A 1 86 ? -35.924 -17.699 9.459 1.00 25.70 86 VAL A C 1
ATOM 668 O O . VAL A 1 86 ? -34.998 -18.444 9.801 1.00 25.25 86 VAL A O 1
ATOM 672 N N . LEU A 1 87 ? -35.812 -16.380 9.336 1.00 27.06 87 LEU A N 1
ATOM 673 C CA . LEU A 1 87 ? -34.551 -15.680 9.509 1.00 28.42 87 LEU A CA 1
ATOM 674 C C . LEU A 1 87 ? -34.688 -14.677 10.661 1.00 29.46 87 LEU A C 1
ATOM 675 O O . LEU A 1 87 ? -35.733 -14.036 10.834 1.00 28.93 87 LEU A O 1
ATOM 680 N N . ILE A 1 88 ? -33.646 -14.595 11.491 1.00 30.96 88 ILE A N 1
ATOM 681 C CA . ILE A 1 88 ? -33.608 -13.713 12.651 1.00 31.29 88 ILE A CA 1
ATOM 682 C C . ILE A 1 88 ? -32.389 -12.858 12.549 1.00 32.32 88 ILE A C 1
ATOM 683 O O . ILE A 1 88 ? -31.309 -13.353 12.266 1.00 32.30 88 ILE A O 1
ATOM 688 N N . THR A 1 89 ? -32.584 -11.558 12.718 1.00 34.74 89 THR A N 1
ATOM 689 C CA . THR A 1 89 ? -31.520 -10.579 12.794 1.00 36.71 89 THR A CA 1
ATOM 690 C C . THR A 1 89 ? -31.569 -10.058 14.209 1.00 38.94 89 THR A C 1
ATOM 691 O O . THR A 1 89 ? -32.575 -9.439 14.618 1.00 39.65 89 THR A O 1
ATOM 695 N N . GLU A 1 90 ? -30.487 -10.269 14.940 1.00 41.12 90 GLU A N 1
ATOM 696 C CA . GLU A 1 90 ? -30.343 -9.808 16.326 1.00 43.08 90 GLU A CA 1
ATOM 697 C C . GLU A 1 90 ? -29.638 -8.438 16.415 1.00 44.11 90 GLU A C 1
ATOM 698 O O . GLU A 1 90 ? -28.708 -8.150 15.651 1.00 45.05 90 GLU A O 1
ATOM 704 N N . PRO A 1 91 ? -30.049 -7.615 17.377 1.00 45.28 91 PRO A N 1
ATOM 705 C CA . PRO A 1 91 ? -29.484 -6.270 17.581 1.00 45.50 91 PRO A CA 1
ATOM 706 C C . PRO A 1 91 ? -27.979 -6.150 17.265 1.00 46.28 91 PRO A C 1
ATOM 707 O O . PRO A 1 91 ? -27.478 -5.088 16.878 1.00 46.88 91 PRO A O 1
ATOM 711 N N . TRP A 1 92 ? -27.253 -7.246 17.428 1.00 46.53 92 TRP A N 1
ATOM 712 C CA . TRP A 1 92 ? -25.819 -7.254 17.200 1.00 46.34 92 TRP A CA 1
ATOM 713 C C . TRP A 1 92 ? -25.419 -8.091 15.979 1.00 46.23 92 TRP A C 1
ATOM 714 O O . TRP A 1 92 ? -24.248 -8.464 15.846 1.00 46.29 92 TRP A O 1
ATOM 725 N N . GLY A 1 93 ? -26.372 -8.391 15.097 1.00 45.86 93 GLY A N 1
ATOM 726 C CA . GLY A 1 93 ? -26.095 -9.278 13.977 1.00 45.63 93 GLY A CA 1
ATOM 727 C C . GLY A 1 93 ? -26.292 -8.662 12.608 1.00 45.25 93 GLY A C 1
ATOM 728 O O . GLY A 1 93 ? -27.448 -8.435 12.193 1.00 44.56 93 GLY A O 1
ATOM 729 N N . GLU A 1 94 ? -25.164 -8.394 11.923 1.00 44.32 94 GLU A N 1
ATOM 730 C CA . GLU A 1 94 ? -25.181 -7.829 10.581 1.00 43.66 94 GLU A CA 1
ATOM 731 C C . GLU A 1 94 ? -23.973 -8.170 9.759 1.00 43.39 94 GLU A C 1
ATOM 732 O O . GLU A 1 94 ? -23.140 -7.309 9.494 1.00 44.16 94 GLU A O 1
ATOM 738 N N . LYS A 1 95 ? -23.864 -9.429 9.350 1.00 42.87 95 LYS A N 1
ATOM 739 C CA . LYS A 1 95 ? -22.765 -9.851 8.481 1.00 42.11 95 LYS A CA 1
ATOM 740 C C . LYS A 1 95 ? -23.234 -10.962 7.529 1.00 41.39 95 LYS A C 1
ATOM 741 O O . LYS A 1 95 ? -22.905 -12.136 7.737 1.00 42.18 95 LYS A O 1
ATOM 747 N N . LEU A 1 96 ? -24.020 -10.575 6.519 1.00 39.59 96 LEU A N 1
ATOM 748 C CA . LEU A 1 96 ? -24.488 -11.441 5.437 1.00 38.15 96 LEU A CA 1
ATOM 749 C C . LEU A 1 96 ? -23.620 -11.213 4.186 1.00 37.01 96 LEU A C 1
ATOM 750 O O . LEU A 1 96 ? -22.729 -10.375 4.200 1.00 36.90 96 LEU A O 1
ATOM 755 N N . ASN A 1 97 ? -23.896 -11.927 3.099 1.00 35.78 97 ASN A N 1
ATOM 756 C CA . ASN A 1 97 ? -23.103 -11.808 1.880 1.00 35.41 97 ASN A CA 1
ATOM 757 C C . ASN A 1 97 ? -23.883 -12.135 0.592 1.00 34.46 97 ASN A C 1
ATOM 758 O O . ASN A 1 97 ? -24.981 -12.655 0.652 1.00 34.62 97 ASN A O 1
ATOM 763 N N . GLN A 1 98 ? -23.321 -11.831 -0.577 1.00 33.45 98 GLN A N 1
ATOM 764 C CA . GLN A 1 98 ? -24.043 -12.043 -1.819 1.00 33.02 98 GLN A CA 1
ATOM 765 C C . GLN A 1 98 ? -24.399 -13.486 -1.942 1.00 32.99 98 GLN A C 1
ATOM 766 O O . GLN A 1 98 ? -25.215 -13.849 -2.781 1.00 32.82 98 GLN A O 1
ATOM 772 N N . LYS A 1 99 ? -23.753 -14.312 -1.128 1.00 33.10 99 LYS A N 1
ATOM 773 C CA . LYS A 1 99 ? -24.003 -15.744 -1.111 1.00 33.43 99 LYS A CA 1
ATOM 774 C C . LYS A 1 99 ? -25.455 -15.960 -0.712 1.00 33.33 99 LYS A C 1
ATOM 775 O O . LYS A 1 99 ? -26.284 -16.369 -1.540 1.00 32.18 99 LYS A O 1
ATOM 781 N N . LEU A 1 100 ? -25.738 -15.649 0.554 1.00 33.42 100 LEU A N 1
ATOM 782 C CA . LEU A 1 100 ? -27.081 -15.692 1.121 1.00 33.95 100 LEU A CA 1
ATOM 783 C C . LEU A 1 100 ? -28.107 -14.969 0.253 1.00 33.61 100 LEU A C 1
ATOM 784 O O . LEU A 1 100 ? -29.160 -15.519 -0.085 1.00 33.11 100 LEU A O 1
ATOM 789 N N . VAL A 1 101 ? -27.797 -13.727 -0.103 1.00 33.06 101 VAL A N 1
ATOM 790 C CA . VAL A 1 101 ? -28.746 -12.928 -0.849 1.00 32.63 101 VAL A CA 1
ATOM 791 C C . VAL A 1 101 ? -29.306 -13.789 -1.974 1.00 32.55 101 VAL A C 1
ATOM 792 O O . VAL A 1 101 ? -30.505 -13.864 -2.181 1.00 32.46 101 VAL A O 1
ATOM 796 N N . ASN A 1 102 ? -28.430 -14.451 -2.706 1.00 33.10 102 ASN A N 1
ATOM 797 C CA . ASN A 1 102 ? -28.867 -15.289 -3.827 1.00 32.99 102 ASN A CA 1
ATOM 798 C C . ASN A 1 102 ? -29.697 -16.502 -3.414 1.00 32.38 102 ASN A C 1
ATOM 799 O O . ASN A 1 102 ? -30.735 -16.765 -4.003 1.00 31.53 102 ASN A O 1
ATOM 804 N N . GLU A 1 103 ? -29.221 -17.231 -2.408 1.00 32.36 103 GLU A N 1
ATOM 805 C CA . GLU A 1 103 ? -29.924 -18.388 -1.856 1.00 32.53 103 GLU A CA 1
ATOM 806 C C . GLU A 1 103 ? -31.345 -17.974 -1.450 1.00 31.98 103 GLU A C 1
ATOM 807 O O . GLU A 1 103 ? -32.311 -18.693 -1.702 1.00 31.64 103 GLU A O 1
ATOM 813 N N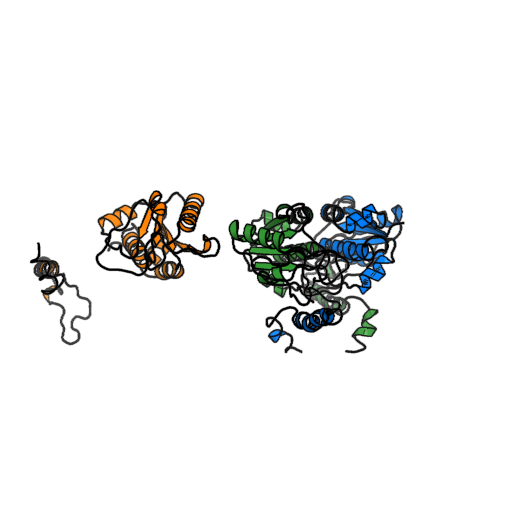 . LEU A 1 104 ? -31.442 -16.808 -0.800 1.00 31.12 104 LEU A N 1
ATOM 814 C CA . LEU A 1 104 ? -32.694 -16.280 -0.284 1.00 30.26 104 LEU A CA 1
ATOM 815 C C . LEU A 1 104 ? -33.638 -15.876 -1.403 1.00 29.61 104 LEU A C 1
ATOM 816 O O . LEU A 1 104 ? -34.859 -15.938 -1.240 1.00 29.64 104 LEU A O 1
ATOM 821 N N . SER A 1 105 ? -33.069 -15.417 -2.514 1.00 29.00 105 SER A N 1
ATOM 822 C CA . SER A 1 105 ? -33.837 -14.994 -3.678 1.00 28.46 105 SER A CA 1
ATOM 823 C C . SER A 1 105 ? -34.525 -16.184 -4.305 1.00 28.13 105 SER A C 1
ATOM 824 O O . SER A 1 105 ? -35.503 -16.013 -5.023 1.00 28.06 105 SER A O 1
ATOM 827 N N . LYS A 1 106 ? -34.004 -17.382 -4.068 1.00 27.55 106 LYS A N 1
ATOM 828 C CA . LYS A 1 106 ? -34.612 -18.581 -4.642 1.00 28.06 106 LYS A CA 1
ATOM 829 C C . LYS A 1 106 ? -35.754 -19.099 -3.763 1.00 27.16 106 LYS A C 1
ATOM 830 O O . LYS A 1 106 ? -36.399 -20.061 -4.070 1.00 26.27 106 LYS A O 1
ATOM 836 N N . LYS A 1 107 ? -36.011 -18.431 -2.661 1.00 27.28 107 LYS A N 1
ATOM 837 C CA . LYS A 1 107 ? -37.113 -18.835 -1.791 1.00 27.30 107 LYS A CA 1
ATOM 838 C C . LYS A 1 107 ? -38.458 -18.222 -2.170 1.00 26.64 107 LYS A C 1
ATOM 839 O O . LYS A 1 107 ? -38.546 -17.422 -3.087 1.00 27.10 107 LYS A O 1
ATOM 845 N N . GLU A 1 108 ? -39.498 -18.680 -1.498 1.00 25.97 108 GLU A N 1
ATOM 846 C CA . GLU A 1 108 ? -40.863 -18.265 -1.782 1.00 25.97 108 GLU A CA 1
ATOM 847 C C . GLU A 1 108 ? -41.443 -17.499 -0.619 1.00 25.65 108 GLU A C 1
ATOM 848 O O . GLU A 1 108 ? -42.211 -16.567 -0.820 1.00 25.44 108 GLU A O 1
ATOM 854 N N . ARG A 1 109 ? -41.079 -17.916 0.596 1.00 25.34 109 ARG A N 1
ATOM 855 C CA . ARG A 1 109 ? -41.553 -17.289 1.814 1.00 25.13 109 ARG A CA 1
ATOM 856 C C . ARG A 1 109 ? -40.469 -17.116 2.857 1.00 23.79 109 ARG A C 1
ATOM 857 O O . ARG A 1 109 ? -39.859 -18.049 3.325 1.00 23.06 109 ARG A O 1
ATOM 865 N N . ILE A 1 110 ? -40.271 -15.888 3.267 1.00 23.89 110 ILE A N 1
ATOM 866 C CA . ILE A 1 110 ? -39.261 -15.582 4.260 1.00 23.24 110 ILE A CA 1
ATOM 867 C C . ILE A 1 110 ? -39.895 -14.741 5.338 1.00 23.12 110 ILE A C 1
ATOM 868 O O . ILE A 1 110 ? -40.624 -13.804 5.065 1.00 23.09 110 ILE A O 1
ATOM 873 N N . MET A 1 111 ? -39.651 -15.139 6.573 1.00 23.27 111 MET A N 1
ATOM 874 C CA . MET A 1 111 ? -40.102 -14.412 7.723 1.00 23.65 111 MET A CA 1
ATOM 875 C C . MET A 1 111 ? -38.830 -13.986 8.410 1.00 24.12 111 MET A C 1
ATOM 876 O O . MET A 1 111 ? -37.933 -14.813 8.614 1.00 25.86 111 MET A O 1
ATOM 881 N N . ILE A 1 112 ? -38.736 -12.711 8.749 1.00 23.85 112 ILE A N 1
ATOM 882 C CA . ILE A 1 112 ? -37.576 -12.162 9.420 1.00 23.71 112 ILE A CA 1
ATOM 883 C C . ILE A 1 112 ? -38.020 -11.627 10.759 1.00 23.49 112 ILE A C 1
ATOM 884 O O . ILE A 1 112 ? -38.844 -10.741 10.831 1.00 22.69 112 ILE A O 1
ATOM 889 N N . ILE A 1 113 ? -37.469 -12.184 11.822 1.00 24.13 113 ILE A N 1
ATOM 890 C CA . ILE A 1 113 ? -37.810 -11.784 13.170 1.00 24.01 113 ILE A CA 1
ATOM 891 C C . ILE A 1 113 ? -36.813 -10.705 13.553 1.00 24.83 113 ILE A C 1
ATOM 892 O O . ILE A 1 113 ? -35.636 -11.009 13.643 1.00 23.23 113 ILE A O 1
ATOM 897 N N . CYS A 1 114 ? -37.289 -9.467 13.789 1.00 25.57 114 CYS A N 1
ATOM 898 C CA . CYS A 1 114 ? -36.408 -8.366 14.097 1.00 27.15 114 CYS A CA 1
ATOM 899 C C . CYS A 1 114 ? -36.107 -8.328 15.586 1.00 27.57 114 CYS A C 1
ATOM 900 O O . CYS A 1 114 ? -36.972 -8.132 16.372 1.00 28.06 114 CYS A O 1
ATOM 903 N N . GLY A 1 115 ? -34.860 -8.534 15.971 1.00 29.66 115 GLY A N 1
ATOM 904 C CA . GLY A 1 115 ? -34.493 -8.481 17.375 1.00 30.67 115 GLY A CA 1
ATOM 905 C C . GLY A 1 115 ? -34.594 -7.082 17.987 1.00 31.92 115 GLY A C 1
ATOM 906 O O . GLY A 1 115 ? -34.766 -6.053 17.278 1.00 31.88 115 GLY A O 1
ATOM 907 N N . ARG A 1 116 ? -34.556 -7.058 19.321 1.00 32.58 116 ARG A N 1
ATOM 908 C CA . ARG A 1 116 ? -34.585 -5.823 20.100 1.00 33.20 116 ARG A CA 1
ATOM 909 C C . ARG A 1 116 ? -34.087 -6.073 21.501 1.00 32.57 116 ARG A C 1
ATOM 910 O O . ARG A 1 116 ? -34.029 -7.209 21.970 1.00 32.33 116 ARG A O 1
ATOM 918 N N . TYR A 1 117 ? -33.745 -4.988 22.183 1.00 32.31 117 TYR A N 1
ATOM 919 C CA . TYR A 1 117 ? -33.331 -5.052 23.594 1.00 31.95 117 TYR A CA 1
ATOM 920 C C . TYR A 1 117 ? -32.171 -6.033 23.856 1.00 31.34 117 TYR A C 1
ATOM 921 O O . TYR A 1 117 ? -31.197 -6.082 23.122 1.00 30.71 117 TYR A O 1
ATOM 930 N N . GLU A 1 118 ? -32.275 -6.793 24.931 1.00 31.34 118 GLU A N 1
ATOM 931 C CA . GLU A 1 118 ? -31.276 -7.791 25.243 1.00 31.08 118 GLU A CA 1
ATOM 932 C C . GLU A 1 118 ? -31.410 -9.028 24.371 1.00 30.45 118 GLU A C 1
ATOM 933 O O . GLU A 1 118 ? -30.705 -9.993 24.598 1.00 31.15 118 GLU A O 1
ATOM 939 N N . GLY A 1 119 ? -32.307 -9.029 23.392 1.00 29.57 119 GLY A N 1
ATOM 940 C CA . GLY A 1 119 ? -32.472 -10.195 22.559 1.00 29.09 119 GLY A CA 1
ATOM 941 C C . GLY A 1 119 ? -33.834 -10.854 22.606 1.00 28.63 119 GLY A C 1
ATOM 942 O O . GLY A 1 119 ? -34.805 -10.301 23.128 1.00 28.42 119 GLY A O 1
ATOM 943 N N . VAL A 1 120 ? -33.892 -12.050 22.030 1.00 27.65 120 VAL A N 1
ATOM 944 C CA . VAL A 1 120 ? -35.120 -12.791 21.912 1.00 27.05 120 VAL A CA 1
ATOM 945 C C . VAL A 1 120 ? -35.052 -14.011 22.781 1.00 27.20 120 VAL A C 1
ATOM 946 O O . VAL A 1 120 ? -34.031 -14.642 22.896 1.00 27.44 120 VAL A O 1
ATOM 950 N N . ASP A 1 121 ? -36.144 -14.339 23.435 1.00 27.80 121 ASP A N 1
ATOM 951 C CA . ASP A 1 121 ? -36.134 -15.505 24.281 1.00 28.50 121 ASP A CA 1
ATOM 952 C C . ASP A 1 121 ? -35.609 -16.629 23.410 1.00 28.98 121 ASP A C 1
ATOM 953 O O . ASP A 1 121 ? -36.047 -16.781 22.265 1.00 29.85 121 ASP A O 1
ATOM 958 N N . GLU A 1 122 ? -34.645 -17.386 23.918 1.00 29.08 122 GLU A N 1
ATOM 959 C CA . GLU A 1 122 ? -34.055 -18.474 23.141 1.00 29.30 122 GLU A CA 1
ATOM 960 C C . GLU A 1 122 ? -35.056 -19.461 22.554 1.00 28.73 122 GLU A C 1
ATOM 961 O O . GLU A 1 122 ? -34.813 -19.997 21.491 1.00 28.73 122 GLU A O 1
ATOM 967 N N . ARG A 1 123 ? -36.162 -19.713 23.240 1.00 28.26 123 ARG A N 1
ATOM 968 C CA . ARG A 1 123 ? -37.110 -20.720 22.784 1.00 28.28 123 ARG A CA 1
ATOM 969 C C . ARG A 1 123 ? -37.693 -20.425 21.385 1.00 28.40 123 ARG A C 1
ATOM 970 O O . ARG A 1 123 ? -38.356 -21.259 20.758 1.00 26.91 123 ARG A O 1
ATOM 978 N N . VAL A 1 124 ? -37.450 -19.219 20.903 1.00 28.89 124 VAL A N 1
ATOM 979 C CA . VAL A 1 124 ? -37.922 -18.839 19.595 1.00 29.33 124 VAL A CA 1
ATOM 980 C C . VAL A 1 124 ? -37.071 -19.541 18.567 1.00 29.68 124 VAL A C 1
ATOM 981 O O . VAL A 1 124 ? -37.532 -19.830 17.447 1.00 29.43 124 VAL A O 1
ATOM 985 N N . LYS A 1 125 ? -35.832 -19.823 18.969 1.00 29.60 125 LYS A N 1
ATOM 986 C CA . LYS A 1 125 ? -34.852 -20.447 18.100 1.00 30.17 125 LYS A CA 1
ATOM 987 C C . LYS A 1 125 ? -35.305 -21.776 17.502 1.00 29.91 125 LYS A C 1
ATOM 988 O O . LYS A 1 125 ? -34.785 -22.180 16.496 1.00 30.61 125 LYS A O 1
ATOM 994 N N . LYS A 1 126 ? -36.277 -22.440 18.094 1.00 29.74 126 LYS A N 1
ATOM 995 C CA . LYS A 1 126 ? -36.744 -23.704 17.571 1.00 30.13 126 LYS A CA 1
ATOM 996 C C . LYS A 1 126 ? -37.414 -23.583 16.214 1.00 30.40 126 LYS A C 1
ATOM 997 O O . LYS A 1 126 ? -37.540 -24.565 15.504 1.00 30.84 126 LYS A O 1
ATOM 1003 N N . ILE A 1 127 ? -37.881 -22.402 15.855 1.00 30.77 127 ILE A N 1
ATOM 1004 C CA . ILE A 1 127 ? -38.520 -22.239 14.563 1.00 31.01 127 ILE A CA 1
ATOM 1005 C C . ILE A 1 127 ? -37.712 -21.315 13.703 1.00 31.37 127 ILE A C 1
ATOM 1006 O O . ILE A 1 127 ? -38.220 -20.867 12.683 1.00 32.31 127 ILE A O 1
ATOM 1011 N N . VAL A 1 128 ? -36.472 -21.022 14.103 1.00 31.40 128 VAL A N 1
ATOM 1012 C CA . VAL A 1 128 ? -35.597 -20.130 13.341 1.00 31.12 128 VAL A CA 1
ATOM 1013 C C . VAL A 1 128 ? -34.738 -21.043 12.524 1.00 31.26 128 VAL A C 1
ATOM 1014 O O . VAL A 1 128 ? -34.187 -21.993 13.055 1.00 30.76 128 VAL A O 1
ATOM 1018 N N . ASP A 1 129 ? -34.609 -20.762 11.240 1.00 31.86 129 ASP A N 1
ATOM 1019 C CA . ASP A 1 129 ? -33.812 -21.576 10.333 1.00 31.93 129 ASP A CA 1
ATOM 1020 C C . ASP A 1 129 ? -32.401 -21.053 10.200 1.00 32.87 129 ASP A C 1
ATOM 1021 O O . ASP A 1 129 ? -31.456 -21.806 10.040 1.00 33.30 129 ASP A O 1
ATOM 1026 N N . MET A 1 130 ? -32.269 -19.738 10.201 1.00 34.31 130 MET A N 1
ATOM 1027 C CA . MET A 1 130 ? -30.990 -19.098 9.966 1.00 35.32 130 MET A CA 1
ATOM 1028 C C . MET A 1 130 ? -30.824 -17.868 10.850 1.00 36.08 130 MET A C 1
ATOM 1029 O O . MET A 1 130 ? -31.778 -17.143 11.140 1.00 36.39 130 MET A O 1
ATOM 1034 N N . GLU A 1 131 ? -29.596 -17.627 11.276 1.00 36.83 131 GLU A N 1
ATOM 1035 C CA . GLU A 1 131 ? -29.327 -16.493 12.120 1.00 37.48 131 GLU A CA 1
ATOM 1036 C C . GLU A 1 131 ? -28.238 -15.640 11.519 1.00 37.65 131 GLU A C 1
ATOM 1037 O O . GLU A 1 131 ? -27.184 -16.129 11.236 1.00 38.09 131 GLU A O 1
ATOM 1043 N N . ILE A 1 132 ? -28.520 -14.361 11.287 1.00 38.43 132 ILE A N 1
ATOM 1044 C CA . ILE A 1 132 ? -27.520 -13.427 10.773 1.00 38.11 132 ILE A CA 1
ATOM 1045 C C . ILE A 1 132 ? -26.426 -13.211 11.821 1.00 38.47 132 ILE A C 1
ATOM 1046 O O . ILE A 1 132 ? -26.617 -12.468 12.806 1.00 39.28 132 ILE A O 1
ATOM 1051 N N . SER A 1 133 ? -25.278 -13.850 11.601 1.00 38.11 133 SER A N 1
ATOM 1052 C CA . SER A 1 133 ? -24.123 -13.761 12.492 1.00 37.90 133 SER A CA 1
ATOM 1053 C C . SER A 1 133 ? -23.708 -12.363 12.948 1.00 36.71 133 SER A C 1
ATOM 1054 O O . SER A 1 133 ? -23.957 -11.381 12.275 1.00 36.73 133 SER A O 1
ATOM 1057 N N . LEU A 1 134 ? -22.999 -12.309 14.070 1.00 35.96 134 LEU A N 1
ATOM 1058 C CA . LEU A 1 134 ? -22.481 -11.061 14.641 1.00 35.11 134 LEU A CA 1
ATOM 1059 C C . LEU A 1 134 ? -21.795 -10.278 13.545 1.00 34.05 134 LEU A C 1
ATOM 1060 O O . LEU A 1 134 ? -21.295 -10.880 12.598 1.00 34.10 134 LEU A O 1
ATOM 1065 N N . GLY A 1 135 ? -21.714 -8.955 13.692 1.00 32.72 135 GLY A N 1
ATOM 1066 C CA . GLY A 1 135 ? -21.146 -8.123 12.641 1.00 31.72 135 GLY A CA 1
ATOM 1067 C C . GLY A 1 135 ? -20.082 -7.068 12.950 1.00 30.60 135 GLY A C 1
ATOM 1068 O O . GLY A 1 135 ? -19.672 -6.378 12.025 1.00 30.87 135 GLY A O 1
ATOM 1069 N N . ASP A 1 136 ? -19.640 -6.898 14.189 1.00 28.98 136 ASP A N 1
ATOM 1070 C CA . ASP A 1 136 ? -18.588 -5.894 14.486 1.00 28.27 136 ASP A CA 1
ATOM 1071 C C . ASP A 1 136 ? -19.048 -4.535 14.978 1.00 27.32 136 ASP A C 1
ATOM 1072 O O . ASP A 1 136 ? -18.219 -3.707 15.310 1.00 27.33 136 ASP A O 1
ATOM 1077 N N . PHE A 1 137 ? -20.347 -4.285 14.967 1.00 26.57 137 PHE A N 1
ATOM 1078 C CA . PHE A 1 137 ? -20.935 -3.055 15.484 1.00 26.19 137 PHE A CA 1
ATOM 1079 C C . PHE A 1 137 ? -22.333 -3.435 16.024 1.00 26.24 137 PHE A C 1
ATOM 1080 O O . PHE A 1 137 ? -22.823 -4.525 15.759 1.00 25.37 137 PHE A O 1
ATOM 1088 N N . ILE A 1 138 ? -22.954 -2.545 16.785 1.00 26.19 138 ILE A N 1
ATOM 1089 C CA . ILE A 1 138 ? -24.147 -2.888 17.515 1.00 26.24 138 ILE A CA 1
ATOM 1090 C C . ILE A 1 138 ? -25.258 -1.965 17.156 1.00 25.93 138 ILE A C 1
ATOM 1091 O O . ILE A 1 138 ? -25.069 -0.774 17.142 1.00 26.75 138 ILE A O 1
ATOM 1096 N N . LEU A 1 139 ? -26.421 -2.530 16.852 1.00 25.79 139 LEU A N 1
ATOM 1097 C CA . LEU A 1 139 ? -27.592 -1.757 16.500 1.00 25.17 139 LEU A CA 1
ATOM 1098 C C . LEU A 1 139 ? -28.594 -1.907 17.624 1.00 25.61 139 LEU A C 1
ATOM 1099 O O . LEU A 1 139 ? -28.449 -2.762 18.488 1.00 25.84 139 LEU A O 1
ATOM 1104 N N . SER A 1 140 ? -29.595 -1.048 17.651 1.00 25.88 140 SER A N 1
ATOM 1105 C CA . SER A 1 140 ? -30.580 -1.120 18.707 1.00 25.60 140 SER A CA 1
ATOM 1106 C C . SER A 1 140 ? -31.711 -2.052 18.297 1.00 24.90 140 SER A C 1
ATOM 1107 O O . SER A 1 140 ? -32.552 -2.359 19.104 1.00 26.28 140 SER A O 1
ATOM 1110 N N . GLY A 1 141 ? -31.711 -2.520 17.057 1.00 23.57 141 GLY A N 1
ATOM 1111 C CA . GLY A 1 141 ? -32.712 -3.466 16.593 1.00 22.75 141 GLY A CA 1
ATOM 1112 C C . GLY A 1 141 ? -32.424 -4.010 15.203 1.00 21.98 141 GLY A C 1
ATOM 1113 O O . GLY A 1 141 ? -31.600 -3.450 14.467 1.00 21.74 141 GLY A O 1
ATOM 1114 N N . GLY A 1 142 ? -33.154 -5.067 14.836 1.00 21.72 142 GLY A N 1
ATOM 1115 C CA . GLY A 1 142 ? -32.982 -5.799 13.582 1.00 20.88 142 GLY A CA 1
ATOM 1116 C C . GLY A 1 142 ? -33.688 -5.241 12.384 1.00 20.40 142 GLY A C 1
ATOM 1117 O O . GLY A 1 142 ? -33.597 -5.769 11.297 1.00 21.56 142 GLY A O 1
ATOM 1118 N N . GLU A 1 143 ? -34.406 -4.158 12.563 1.00 20.14 143 GLU A N 1
ATOM 1119 C CA . GLU A 1 143 ? -35.133 -3.566 11.452 1.00 19.86 143 GLU A CA 1
ATOM 1120 C C . GLU A 1 143 ? -34.219 -3.242 10.261 1.00 19.64 143 GLU A C 1
ATOM 1121 O O . GLU A 1 143 ? -34.513 -3.560 9.142 1.00 19.61 143 GLU A O 1
ATOM 1127 N N . ILE A 1 144 ? -33.138 -2.542 10.525 1.00 20.54 144 ILE A N 1
ATOM 1128 C CA . ILE A 1 144 ? -32.187 -2.137 9.502 1.00 21.08 144 ILE A CA 1
ATOM 1129 C C . ILE A 1 144 ? -31.569 -3.327 8.749 1.00 21.12 144 ILE A C 1
ATOM 1130 O O . ILE A 1 144 ? -31.214 -3.217 7.578 1.00 21.69 144 ILE A O 1
ATOM 1135 N N . VAL A 1 145 ? -31.446 -4.459 9.419 1.00 21.06 145 VAL A N 1
ATOM 1136 C CA . VAL A 1 145 ? -30.843 -5.628 8.822 1.00 21.08 145 VAL A CA 1
ATOM 1137 C C . VAL A 1 145 ? -31.880 -6.322 7.998 1.00 20.95 145 VAL A C 1
ATOM 1138 O O . VAL A 1 145 ? -31.589 -6.901 6.934 1.00 20.86 145 VAL A O 1
ATOM 1142 N N . ALA A 1 146 ? -33.106 -6.225 8.463 1.00 20.50 146 ALA A N 1
ATOM 1143 C CA . ALA A 1 146 ? -34.212 -6.806 7.715 1.00 20.58 146 ALA A CA 1
ATOM 1144 C C . ALA A 1 146 ? -34.343 -6.075 6.395 1.00 20.44 146 ALA A C 1
ATOM 1145 O O . ALA A 1 146 ? -34.544 -6.708 5.343 1.00 21.33 146 ALA A O 1
ATOM 1147 N N . LEU A 1 147 ? -34.239 -4.749 6.437 1.00 19.62 147 LEU A N 1
ATOM 1148 C CA . LEU A 1 147 ? -34.433 -3.964 5.235 1.00 19.95 147 LEU A CA 1
ATOM 1149 C C . LEU A 1 147 ? -33.289 -4.264 4.241 1.00 20.69 147 LEU A C 1
ATOM 1150 O O . LEU A 1 147 ? -33.523 -4.512 3.046 1.00 20.14 147 LEU A O 1
ATOM 1155 N N . ALA A 1 148 ? -32.061 -4.305 4.754 1.00 20.49 148 ALA A N 1
ATOM 1156 C CA . ALA A 1 148 ? -30.936 -4.647 3.925 1.00 20.79 148 ALA A CA 1
ATOM 1157 C C . ALA A 1 148 ? -31.224 -5.969 3.213 1.00 20.96 148 ALA A C 1
ATOM 1158 O O . ALA A 1 148 ? -31.120 -6.071 2.005 1.00 21.36 148 ALA A O 1
ATOM 1160 N N . VAL A 1 149 ? -31.637 -6.972 3.968 1.00 20.89 149 VAL A N 1
ATOM 1161 C CA . VAL A 1 149 ? -31.963 -8.256 3.383 1.00 20.73 149 VAL A CA 1
ATOM 1162 C C . VAL A 1 149 ? -33.058 -8.132 2.269 1.00 21.14 149 VAL A C 1
ATOM 1163 O O . VAL A 1 149 ? -32.924 -8.709 1.195 1.00 18.81 149 VAL A O 1
ATOM 1167 N N . ILE A 1 150 ? -34.134 -7.386 2.558 1.00 21.60 150 ILE A N 1
ATOM 1168 C CA . ILE A 1 150 ? -35.210 -7.186 1.594 1.00 21.93 150 ILE A CA 1
ATOM 1169 C C . ILE A 1 150 ? -34.691 -6.481 0.341 1.00 22.04 150 ILE A C 1
ATOM 1170 O O . ILE A 1 150 ? -35.047 -6.830 -0.779 1.00 20.11 150 ILE A O 1
ATOM 1175 N N . ASP A 1 151 ? -33.830 -5.481 0.560 1.00 22.69 151 ASP A N 1
ATOM 1176 C CA . ASP A 1 151 ? -33.230 -4.696 -0.511 1.00 22.69 151 ASP A CA 1
ATOM 1177 C C . ASP A 1 151 ? -32.326 -5.550 -1.382 1.00 22.67 151 ASP A C 1
ATOM 1178 O O . ASP A 1 151 ? -32.457 -5.558 -2.585 1.00 22.86 151 ASP A O 1
ATOM 1183 N N . ALA A 1 152 ? -31.398 -6.262 -0.759 1.00 22.68 152 ALA A N 1
ATOM 1184 C CA . ALA A 1 152 ? -30.412 -7.058 -1.482 1.00 22.34 152 ALA A CA 1
ATOM 1185 C C . ALA A 1 152 ? -31.054 -8.129 -2.351 1.00 22.28 152 ALA A C 1
ATOM 1186 O O . ALA A 1 152 ? -30.687 -8.311 -3.515 1.00 21.60 152 ALA A O 1
ATOM 1188 N N . VAL A 1 153 ? -31.984 -8.846 -1.751 1.00 23.08 153 VAL A N 1
ATOM 1189 C CA . VAL A 1 153 ? -32.710 -9.912 -2.400 1.00 24.68 153 VAL A CA 1
ATOM 1190 C C . VAL A 1 153 ? -33.555 -9.408 -3.578 1.00 25.55 153 VAL A C 1
ATOM 1191 O O . VAL A 1 153 ? -33.509 -9.970 -4.681 1.00 25.67 153 VAL A O 1
ATOM 1195 N N . SER A 1 154 ? -34.270 -8.316 -3.351 1.00 26.55 154 SER A N 1
ATOM 1196 C CA . SER A 1 154 ? -35.161 -7.745 -4.346 1.00 27.27 154 SER A CA 1
ATOM 1197 C C . SER A 1 154 ? -34.429 -7.321 -5.569 1.00 28.22 154 SER A C 1
ATOM 1198 O O . SER A 1 154 ? -34.940 -7.496 -6.669 1.00 28.74 154 SER A O 1
ATOM 1201 N N . ARG A 1 155 ? -33.234 -6.761 -5.405 1.00 29.05 155 ARG A N 1
ATOM 1202 C CA . ARG A 1 155 ? -32.487 -6.281 -6.580 1.00 29.95 155 ARG A CA 1
ATOM 1203 C C . ARG A 1 155 ? -31.886 -7.390 -7.461 1.00 30.38 155 ARG A C 1
ATOM 1204 O O . ARG A 1 155 ? -31.645 -7.158 -8.644 1.00 30.82 155 ARG A O 1
ATOM 1212 N N . VAL A 1 156 ? -31.684 -8.595 -6.920 1.00 30.92 156 VAL A N 1
ATOM 1213 C CA . VAL A 1 156 ? -31.161 -9.701 -7.740 1.00 30.10 156 VAL A CA 1
ATOM 1214 C C . VAL A 1 156 ? -32.288 -10.558 -8.247 1.00 30.59 156 VAL A C 1
ATOM 1215 O O . VAL A 1 156 ? -32.050 -11.630 -8.794 1.00 30.91 156 VAL A O 1
ATOM 1219 N N . LEU A 1 157 ? -33.530 -10.132 -8.039 1.00 31.33 157 LEU A N 1
ATOM 1220 C CA . LEU A 1 157 ? -34.654 -10.907 -8.583 1.00 31.56 157 LEU A CA 1
ATOM 1221 C C . LEU A 1 157 ? -34.812 -10.613 -10.066 1.00 31.74 157 LEU A C 1
ATOM 1222 O O . LEU A 1 157 ? -34.669 -9.489 -10.503 1.00 32.16 157 LEU A O 1
ATOM 1227 N N . PRO A 1 158 ? -35.094 -11.625 -10.852 1.00 32.29 158 PRO A N 1
ATOM 1228 C CA . PRO A 1 158 ? -35.305 -11.421 -12.281 1.00 32.47 158 PRO A CA 1
ATOM 1229 C C . PRO A 1 158 ? -36.565 -10.586 -12.529 1.00 32.99 158 PRO A C 1
ATOM 1230 O O . PRO A 1 158 ? -37.592 -10.834 -11.903 1.00 33.09 158 PRO A O 1
ATOM 1234 N N . GLY A 1 159 ? -36.471 -9.592 -13.405 1.00 33.78 159 GLY A N 1
ATOM 1235 C CA . GLY A 1 159 ? -37.593 -8.726 -13.713 1.00 34.91 159 GLY A CA 1
ATOM 1236 C C . GLY A 1 159 ? -37.568 -7.373 -12.991 1.00 36.35 159 GLY A C 1
ATOM 1237 O O . GLY A 1 159 ? -38.378 -6.495 -13.288 1.00 36.29 159 GLY A O 1
ATOM 1238 N N . VAL A 1 160 ? -36.627 -7.185 -12.065 1.00 37.83 160 VAL A N 1
ATOM 1239 C CA . VAL A 1 160 ? -36.598 -5.982 -11.231 1.00 39.11 160 VAL A CA 1
ATOM 1240 C C . VAL A 1 160 ? -35.621 -4.943 -11.779 1.00 40.71 160 VAL A C 1
ATOM 1241 O O . VAL A 1 160 ? -36.015 -3.824 -12.130 1.00 40.51 160 VAL A O 1
ATOM 1245 N N . LEU A 1 161 ? -34.340 -5.314 -11.809 1.00 42.81 161 LEU A N 1
ATOM 1246 C CA . LEU A 1 161 ? -33.276 -4.491 -12.405 1.00 43.97 161 LEU A CA 1
ATOM 1247 C C . LEU A 1 161 ? -33.171 -4.850 -13.892 1.00 45.48 161 LEU A C 1
ATOM 1248 O O . LEU A 1 161 ? -32.842 -5.993 -14.227 1.00 45.44 161 LEU A O 1
ATOM 1253 N N . SER A 1 162 ? -33.463 -3.882 -14.767 1.00 47.18 162 SER A N 1
ATOM 1254 C CA . SER A 1 162 ? -33.273 -3.997 -16.239 1.00 48.14 162 SER A CA 1
ATOM 1255 C C . SER A 1 162 ? -31.902 -4.420 -16.823 1.00 48.78 162 SER A C 1
ATOM 1256 O O . SER A 1 162 ? -31.359 -3.707 -17.678 1.00 48.86 162 SER A O 1
ATOM 1259 N N . GLU A 1 163 ? -31.380 -5.555 -16.347 1.00 49.88 163 GLU A N 1
ATOM 1260 C CA . GLU A 1 163 ? -30.219 -6.364 -16.869 1.00 51.02 163 GLU A CA 1
ATOM 1261 C C . GLU A 1 163 ? -28.782 -6.322 -16.379 1.00 51.49 163 GLU A C 1
ATOM 1262 O O . GLU A 1 163 ? -27.878 -6.134 -17.184 1.00 51.88 163 GLU A O 1
ATOM 1268 N N . PRO A 1 164 ? -28.566 -6.199 -15.106 1.00 52.06 164 PRO A N 1
ATOM 1269 C CA . PRO A 1 164 ? -27.535 -6.888 -14.354 1.00 52.35 164 PRO A CA 1
ATOM 1270 C C . PRO A 1 164 ? -27.784 -8.396 -14.185 1.00 52.71 164 PRO A C 1
ATOM 1271 O O . PRO A 1 164 ? -28.698 -8.973 -14.787 1.00 53.24 164 PRO A O 1
ATOM 1275 N N . TYR A 1 179 ? -13.074 1.199 -9.333 1.00 26.14 179 TYR A N 1
ATOM 1276 C CA . TYR A 1 179 ? -12.354 2.343 -9.879 1.00 26.37 179 TYR A CA 1
ATOM 1277 C C . TYR A 1 179 ? -13.285 3.544 -9.995 1.00 26.52 179 TYR A C 1
ATOM 1278 O O . TYR A 1 179 ? -14.494 3.396 -10.182 1.00 26.77 179 TYR A O 1
ATOM 1287 N N . PRO A 1 180 ? -12.708 4.728 -9.871 1.00 26.52 180 PRO A N 1
ATOM 1288 C CA . PRO A 1 180 ? -13.428 5.997 -9.992 1.00 26.88 180 PRO A CA 1
ATOM 1289 C C . PRO A 1 180 ? -14.401 6.117 -11.161 1.00 27.17 180 PRO A C 1
ATOM 1290 O O . PRO A 1 180 ? -14.170 5.531 -12.210 1.00 27.54 180 PRO A O 1
ATOM 1294 N N . VAL A 1 181 ? -15.473 6.885 -10.961 1.00 27.37 181 VAL A N 1
ATOM 1295 C CA . VAL A 1 181 ? -16.485 7.115 -11.985 1.00 27.30 181 VAL A CA 1
ATOM 1296 C C . VAL A 1 181 ? -16.786 8.600 -12.128 1.00 27.13 181 VAL A C 1
ATOM 1297 O O . VAL A 1 181 ? -16.616 9.370 -11.185 1.00 27.06 181 VAL A O 1
ATOM 1301 N N . TYR A 1 182 ? -17.232 8.996 -13.315 1.00 26.87 182 TYR A N 1
ATOM 1302 C CA . TYR A 1 182 ? -17.506 10.398 -13.605 1.00 26.65 182 TYR A CA 1
ATOM 1303 C C . TYR A 1 182 ? -18.794 10.543 -14.391 1.00 26.73 182 TYR A C 1
ATOM 1304 O O . TYR A 1 182 ? -19.227 9.602 -15.045 1.00 26.58 182 TYR A O 1
ATOM 1313 N N . THR A 1 183 ? -19.400 11.723 -14.337 1.00 26.98 183 THR A N 1
ATOM 1314 C CA . THR A 1 183 ? -20.610 11.974 -15.113 1.00 27.34 183 THR A CA 1
ATOM 1315 C C . THR A 1 183 ? -20.723 13.381 -15.755 1.00 28.34 183 THR A C 1
ATOM 1316 O O . THR A 1 183 ? -19.999 14.326 -15.404 1.00 28.15 183 THR A O 1
ATOM 1320 N N . ARG A 1 184 ? -21.720 13.494 -16.632 1.00 29.66 184 ARG A N 1
ATOM 1321 C CA . ARG A 1 184 ? -21.865 14.578 -17.631 1.00 30.77 184 ARG A CA 1
ATOM 1322 C C . ARG A 1 184 ? -21.321 16.001 -17.461 1.00 31.38 184 ARG A C 1
ATOM 1323 O O . ARG A 1 184 ? -20.880 16.574 -18.465 1.00 31.94 184 ARG A O 1
ATOM 1331 N N . PRO A 1 185 ? -21.469 16.690 -16.345 1.00 31.52 185 PRO A N 1
ATOM 1332 C CA . PRO A 1 185 ? -20.613 17.858 -16.147 1.00 31.34 185 PRO A CA 1
ATOM 1333 C C . PRO A 1 185 ? -19.130 17.595 -16.448 1.00 31.01 185 PRO A C 1
ATOM 1334 O O . PRO A 1 185 ? -18.385 17.140 -15.594 1.00 30.83 185 PRO A O 1
ATOM 1338 N N . ARG A 1 186 ? -18.715 17.916 -17.672 1.00 30.95 186 ARG A N 1
ATOM 1339 C CA . ARG A 1 186 ? -17.335 17.687 -18.131 1.00 30.77 186 ARG A CA 1
ATOM 1340 C C . ARG A 1 186 ? -16.313 18.435 -17.281 1.00 29.93 186 ARG A C 1
ATOM 1341 O O . ARG A 1 186 ? -15.258 17.905 -16.945 1.00 29.72 186 ARG A O 1
ATOM 1349 N N . GLU A 1 187 ? -16.612 19.684 -16.970 1.00 29.21 187 GLU A N 1
ATOM 1350 C CA . GLU A 1 187 ? -15.773 20.439 -16.059 1.00 28.88 187 GLU A CA 1
ATOM 1351 C C . GLU A 1 187 ? -16.664 21.126 -15.033 1.00 28.14 187 GLU A C 1
ATOM 1352 O O . GLU A 1 187 ? -17.670 21.737 -15.385 1.00 27.99 187 GLU A O 1
ATOM 1358 N N . TYR A 1 188 ? -16.304 21.016 -13.763 1.00 27.48 188 TYR A N 1
ATOM 1359 C CA . TYR A 1 188 ? -17.093 21.640 -12.706 1.00 27.13 188 TYR A CA 1
ATOM 1360 C C . TYR A 1 188 ? -16.187 22.215 -11.620 1.00 26.65 188 TYR A C 1
ATOM 1361 O O . TYR A 1 188 ? -15.235 21.573 -11.199 1.00 26.34 188 TYR A O 1
ATOM 1370 N N . ARG A 1 189 ? -16.471 23.439 -11.190 1.00 26.54 189 ARG A N 1
ATOM 1371 C CA . ARG A 1 189 ? -15.666 24.085 -10.162 1.00 26.59 189 ARG A CA 1
ATOM 1372 C C . ARG A 1 189 ? -14.193 23.941 -10.500 1.00 26.81 189 ARG A C 1
ATOM 1373 O O . ARG A 1 189 ? -13.388 23.726 -9.604 1.00 27.06 189 ARG A O 1
ATOM 1381 N N . GLY A 1 190 ? -13.839 24.015 -11.782 1.00 27.09 190 GLY A N 1
ATOM 1382 C CA . GLY A 1 190 ? -12.457 23.857 -12.201 1.00 27.09 190 GLY A CA 1
ATOM 1383 C C . GLY A 1 190 ? -11.989 22.408 -12.225 1.00 27.47 190 GLY A C 1
ATOM 1384 O O . GLY A 1 190 ? -10.907 22.111 -12.708 1.00 27.26 190 GLY A O 1
ATOM 1385 N N . MET A 1 191 ? -12.787 21.497 -11.685 1.00 28.00 191 MET A N 1
ATOM 1386 C CA . MET A 1 191 ? -12.431 20.086 -11.706 1.00 28.56 191 MET A CA 1
ATOM 1387 C C . MET A 1 191 ? -12.851 19.495 -13.054 1.00 28.97 191 MET A C 1
ATOM 1388 O O . MET A 1 191 ? -14.020 19.594 -13.442 1.00 29.04 191 MET A O 1
ATOM 1393 N N . LYS A 1 192 ? -11.902 18.905 -13.776 1.00 29.16 192 LYS A N 1
ATOM 1394 C CA . LYS A 1 192 ? -12.216 18.324 -15.075 1.00 29.77 192 LYS A CA 1
ATOM 1395 C C . LYS A 1 192 ? -12.159 16.805 -15.066 1.00 29.92 192 LYS A C 1
ATOM 1396 O O . LYS A 1 192 ? -11.412 16.211 -14.290 1.00 30.19 192 LYS A O 1
ATOM 1402 N N . VAL A 1 193 ? -12.967 16.188 -15.925 1.00 29.94 193 VAL A N 1
ATOM 1403 C CA . VAL A 1 193 ? -12.966 14.743 -16.080 1.00 30.03 193 VAL A CA 1
ATOM 1404 C C . VAL A 1 193 ? -11.711 14.335 -16.818 1.00 30.17 193 VAL A C 1
ATOM 1405 O O . VAL A 1 193 ? -11.357 14.959 -17.806 1.00 29.95 193 VAL A O 1
ATOM 1409 N N . PRO A 1 194 ? -11.013 13.326 -16.314 1.00 30.60 194 PRO A N 1
ATOM 1410 C CA . PRO A 1 194 ? -9.918 12.706 -17.055 1.00 30.69 194 PRO A CA 1
ATOM 1411 C C . PRO A 1 194 ? -10.233 12.575 -18.547 1.00 31.12 194 PRO A C 1
ATOM 1412 O O . PRO A 1 194 ? -11.022 11.736 -18.975 1.00 30.81 194 PRO A O 1
ATOM 1416 N N . GLU A 1 195 ? -9.591 13.441 -19.324 1.00 31.84 195 GLU A N 1
ATOM 1417 C CA . GLU A 1 195 ? -9.744 13.503 -20.774 1.00 32.54 195 GLU A CA 1
ATOM 1418 C C . GLU A 1 195 ? -9.711 12.101 -21.381 1.00 32.70 195 GLU A C 1
ATOM 1419 O O . GLU A 1 195 ? -10.392 11.758 -22.357 1.00 32.22 195 GLU A O 1
ATOM 1425 N N . GLU A 1 196 ? -8.873 11.308 -20.750 1.00 33.04 196 GLU A N 1
ATOM 1426 C CA . GLU A 1 196 ? -8.499 9.996 -21.187 1.00 33.54 196 GLU A CA 1
ATOM 1427 C C . GLU A 1 196 ? -9.680 9.061 -21.206 1.00 33.90 196 GLU A C 1
ATOM 1428 O O . GLU A 1 196 ? -9.752 8.173 -22.034 1.00 33.86 196 GLU A O 1
ATOM 1434 N N . LEU A 1 197 ? -10.624 9.266 -20.303 1.00 34.58 197 LEU A N 1
ATOM 1435 C CA . LEU A 1 197 ? -11.841 8.494 -20.359 1.00 35.03 197 LEU A CA 1
ATOM 1436 C C . LEU A 1 197 ? -12.663 9.161 -21.392 1.00 35.68 197 LEU A C 1
ATOM 1437 O O . LEU A 1 197 ? -13.835 8.836 -21.563 1.00 35.46 197 LEU A O 1
ATOM 1442 N N . LEU A 1 198 ? -12.094 10.130 -22.085 1.00 36.51 198 LEU A N 1
ATOM 1443 C CA . LEU A 1 198 ? -13.037 10.979 -22.772 1.00 37.07 198 LEU A CA 1
ATOM 1444 C C . LEU A 1 198 ? -13.400 10.720 -24.233 1.00 37.33 198 LEU A C 1
ATOM 1445 O O . LEU A 1 198 ? -14.587 10.667 -24.548 1.00 37.72 198 LEU A O 1
ATOM 1450 N N . SER A 1 199 ? -12.431 10.606 -25.122 1.00 37.43 199 SER A N 1
ATOM 1451 C CA . SER A 1 199 ? -12.726 10.188 -26.482 1.00 37.65 199 SER A CA 1
ATOM 1452 C C . SER A 1 199 ? -12.172 8.782 -26.353 1.00 37.82 199 SER A C 1
ATOM 1453 O O . SER A 1 199 ? -11.883 8.392 -25.230 1.00 38.05 199 SER A O 1
ATOM 1456 N N . GLY A 1 200 ? -11.991 8.006 -27.414 1.00 38.00 200 GLY A N 1
ATOM 1457 C CA . GLY A 1 200 ? -11.583 6.631 -27.187 1.00 38.15 200 GLY A CA 1
ATOM 1458 C C . GLY A 1 200 ? -12.115 5.507 -28.058 1.00 38.36 200 GLY A C 1
ATOM 1459 O O . GLY A 1 200 ? -13.038 4.787 -27.683 1.00 38.47 200 GLY A O 1
ATOM 1460 N N . HIS A 1 201 ? -11.558 5.405 -29.253 1.00 38.50 201 HIS A N 1
ATOM 1461 C CA . HIS A 1 201 ? -11.642 4.194 -30.065 1.00 38.70 201 HIS A CA 1
ATOM 1462 C C . HIS A 1 201 ? -10.195 3.985 -30.005 1.00 38.66 201 HIS A C 1
ATOM 1463 O O . HIS A 1 201 ? -9.630 2.889 -30.085 1.00 38.65 201 HIS A O 1
ATOM 1470 N N . HIS A 1 202 ? -9.626 5.173 -29.944 1.00 38.54 202 HIS A N 1
ATOM 1471 C CA . HIS A 1 202 ? -8.253 5.403 -29.745 1.00 38.32 202 HIS A CA 1
ATOM 1472 C C . HIS A 1 202 ? -8.129 5.457 -28.220 1.00 37.99 202 HIS A C 1
ATOM 1473 O O . HIS A 1 202 ? -7.201 6.046 -27.682 1.00 37.91 202 HIS A O 1
ATOM 1480 N N . LYS A 1 203 ? -9.096 4.829 -27.542 1.00 37.70 203 LYS A N 1
ATOM 1481 C CA . LYS A 1 203 ? -9.098 4.693 -26.083 1.00 37.55 203 LYS A CA 1
ATOM 1482 C C . LYS A 1 203 ? -9.774 3.391 -25.616 1.00 37.56 203 LYS A C 1
ATOM 1483 O O . LYS A 1 203 ? -9.851 3.131 -24.417 1.00 37.47 203 LYS A O 1
ATOM 1489 N N . LEU A 1 204 ? -10.233 2.567 -26.558 1.00 37.63 204 LEU A N 1
ATOM 1490 C CA . LEU A 1 204 ? -10.872 1.285 -26.243 1.00 37.73 204 LEU A CA 1
ATOM 1491 C C . LEU A 1 204 ? -9.996 0.383 -25.395 1.00 37.85 204 LEU A C 1
ATOM 1492 O O . LEU A 1 204 ? -10.476 -0.594 -24.826 1.00 37.99 204 LEU A O 1
ATOM 1497 N N . ILE A 1 205 ? -8.706 0.691 -25.343 1.00 37.93 205 ILE A N 1
ATOM 1498 C CA . ILE A 1 205 ? -7.785 -0.040 -24.491 1.00 37.93 205 ILE A CA 1
ATOM 1499 C C . ILE A 1 205 ? -7.325 0.946 -23.427 1.00 37.95 205 ILE A C 1
ATOM 1500 O O . ILE A 1 205 ? -7.090 0.575 -22.277 1.00 38.04 205 ILE A O 1
ATOM 1505 N N . GLU A 1 206 ? -7.231 2.215 -23.813 1.00 37.91 206 GLU A N 1
ATOM 1506 C CA . GLU A 1 206 ? -6.787 3.249 -22.892 1.00 37.90 206 GLU A CA 1
ATOM 1507 C C . GLU A 1 206 ? -7.796 3.515 -21.782 1.00 37.67 206 GLU A C 1
ATOM 1508 O O . GLU A 1 206 ? -7.411 3.797 -20.649 1.00 37.53 206 GLU A O 1
ATOM 1514 N N . LEU A 1 207 ? -9.082 3.448 -22.104 1.00 37.57 207 LEU A N 1
ATOM 1515 C CA . LEU A 1 207 ? -10.101 3.609 -21.081 1.00 37.49 207 LEU A CA 1
ATOM 1516 C C . LEU A 1 207 ? -9.936 2.446 -20.125 1.00 37.50 207 LEU A C 1
ATOM 1517 O O . LEU A 1 207 ? -10.240 2.548 -18.945 1.00 37.32 207 LEU A O 1
ATOM 1522 N N . TRP A 1 208 ? -9.422 1.341 -20.650 1.00 37.73 208 TRP A N 1
ATOM 1523 C CA . TRP A 1 208 ? -9.194 0.150 -19.848 1.00 37.84 208 TRP A CA 1
ATOM 1524 C C . TRP A 1 208 ? -7.901 0.239 -19.051 1.00 37.70 208 TRP A C 1
ATOM 1525 O O . TRP A 1 208 ? -7.572 -0.661 -18.285 1.00 37.79 208 TRP A O 1
ATOM 1536 N N . LYS A 1 209 ? -7.177 1.337 -19.221 1.00 37.53 209 LYS A N 1
ATOM 1537 C CA . LYS A 1 209 ? -5.960 1.560 -18.463 1.00 37.35 209 LYS A CA 1
ATOM 1538 C C . LYS A 1 209 ? -6.350 2.222 -17.154 1.00 37.13 209 LYS A C 1
ATOM 1539 O O . LYS A 1 209 ? -6.108 1.676 -16.078 1.00 37.13 209 LYS A O 1
ATOM 1545 N N . LEU A 1 210 ? -6.976 3.392 -17.249 1.00 36.84 210 LEU A N 1
ATOM 1546 C CA . LEU A 1 210 ? -7.462 4.071 -16.059 1.00 36.58 210 LEU A CA 1
ATOM 1547 C C . LEU A 1 210 ? -8.244 3.004 -15.302 1.00 36.16 210 LEU A C 1
ATOM 1548 O O . LEU A 1 210 ? -8.072 2.831 -14.097 1.00 36.17 210 LEU A O 1
ATOM 1553 N N . TRP A 1 211 ? -9.063 2.257 -16.040 1.00 35.76 211 TRP A N 1
ATOM 1554 C CA . TRP A 1 211 ? -9.887 1.198 -15.469 1.00 35.48 211 TRP A CA 1
ATOM 1555 C C . TRP A 1 211 ? -9.114 0.354 -14.481 1.00 35.29 211 TRP A C 1
ATOM 1556 O O . TRP A 1 211 ? -9.640 -0.014 -13.440 1.00 35.09 211 TRP A O 1
ATOM 1567 N N . HIS A 1 212 ? -7.869 0.041 -14.824 1.00 35.07 212 HIS A N 1
ATOM 1568 C CA . HIS A 1 212 ? -7.034 -0.809 -13.992 1.00 34.99 212 HIS A CA 1
ATOM 1569 C C . HIS A 1 212 ? -6.051 0.013 -13.192 1.00 34.85 212 HIS A C 1
ATOM 1570 O O . HIS A 1 212 ? -5.993 -0.078 -11.967 1.00 34.77 212 HIS A O 1
ATOM 1577 N N . ARG A 1 213 ? -5.279 0.823 -13.903 1.00 34.79 213 ARG A N 1
ATOM 1578 C CA . ARG A 1 213 ? -4.266 1.665 -13.288 1.00 34.82 213 ARG A CA 1
ATOM 1579 C C . ARG A 1 213 ? -4.811 2.311 -12.018 1.00 34.48 213 ARG A C 1
ATOM 1580 O O . ARG A 1 213 ? -4.057 2.654 -11.113 1.00 34.30 213 ARG A O 1
ATOM 1588 N N . ILE A 1 214 ? -6.128 2.454 -11.945 1.00 34.32 214 ILE A N 1
ATOM 1589 C CA . ILE A 1 214 ? -6.754 3.069 -10.782 1.00 34.24 214 ILE A CA 1
ATOM 1590 C C . ILE A 1 214 ? -7.684 2.116 -10.042 1.00 34.05 214 ILE A C 1
ATOM 1591 O O . ILE A 1 214 ? -8.074 2.404 -8.913 1.00 34.10 214 ILE A O 1
ATOM 1596 N N . GLU A 1 215 ? -8.009 0.975 -10.654 1.00 33.93 215 GLU A N 1
ATOM 1597 C CA . GLU A 1 215 ? -8.924 0.006 -10.046 1.00 33.85 215 GLU A CA 1
ATOM 1598 C C . GLU A 1 215 ? -8.283 -0.769 -8.896 1.00 33.87 215 GLU A C 1
ATOM 1599 O O . GLU A 1 215 ? -8.981 -1.424 -8.127 1.00 33.93 215 GLU A O 1
ATOM 1605 N N . ASN A 1 216 ? -6.964 -0.688 -8.764 1.00 33.94 216 ASN A N 1
ATOM 1606 C CA . ASN A 1 216 ? -6.267 -1.423 -7.710 1.00 34.09 216 ASN A CA 1
ATOM 1607 C C . ASN A 1 216 ? -5.895 -0.532 -6.529 1.00 34.08 216 ASN A C 1
ATOM 1608 O O . ASN A 1 216 ? -5.891 -0.964 -5.380 1.00 33.86 216 ASN A O 1
ATOM 1613 N N . THR A 1 217 ? -5.599 0.726 -6.815 1.00 34.38 217 THR A N 1
ATOM 1614 C CA . THR A 1 217 ? -5.241 1.666 -5.764 1.00 34.44 217 THR A CA 1
ATOM 1615 C C . THR A 1 217 ? -6.347 1.690 -4.706 1.00 34.81 217 THR A C 1
ATOM 1616 O O . THR A 1 217 ? -6.129 1.375 -3.535 1.00 34.71 217 THR A O 1
ATOM 1620 N N . VAL A 1 218 ? -7.549 2.015 -5.154 1.00 35.20 218 VAL A N 1
ATOM 1621 C CA . VAL A 1 218 ? -8.700 2.144 -4.274 1.00 35.76 218 VAL A CA 1
ATOM 1622 C C . VAL A 1 218 ? -9.220 0.807 -3.684 1.00 36.31 218 VAL A C 1
ATOM 1623 O O . VAL A 1 218 ? -10.243 0.791 -2.993 1.00 36.33 218 VAL A O 1
ATOM 1627 N N . LYS A 1 219 ? -8.526 -0.300 -3.957 1.00 36.84 219 LYS A N 1
ATOM 1628 C CA . LYS A 1 219 ? -8.905 -1.623 -3.432 1.00 37.12 219 LYS A CA 1
ATOM 1629 C C . LYS A 1 219 ? -8.012 -2.039 -2.249 1.00 37.64 219 LYS A C 1
ATOM 1630 O O . LYS A 1 219 ? -8.461 -2.738 -1.335 1.00 37.66 219 LYS A O 1
ATOM 1636 N N . LYS A 1 220 ? -6.743 -1.627 -2.291 1.00 38.27 220 LYS A N 1
ATOM 1637 C CA . LYS A 1 220 ? -5.791 -1.883 -1.207 1.00 38.51 220 LYS A CA 1
ATOM 1638 C C . LYS A 1 220 ? -5.735 -0.664 -0.275 1.00 38.83 220 LYS A C 1
ATOM 1639 O O . LYS A 1 220 ? -4.905 -0.612 0.638 1.00 39.01 220 LYS A O 1
ATOM 1645 N N . ARG A 1 221 ? -6.626 0.302 -0.515 1.00 38.95 221 ARG A N 1
ATOM 1646 C CA . ARG A 1 221 ? -6.692 1.536 0.268 1.00 38.98 221 ARG A CA 1
ATOM 1647 C C . ARG A 1 221 ? -8.103 1.855 0.765 1.00 39.16 221 ARG A C 1
ATOM 1648 O O . ARG A 1 221 ? -8.585 2.969 0.560 1.00 39.14 221 ARG A O 1
ATOM 1656 N N . PRO A 1 222 ? -8.811 0.871 1.310 1.00 39.55 222 PRO A N 1
ATOM 1657 C CA . PRO A 1 222 ? -10.134 1.097 1.908 1.00 39.77 222 PRO A CA 1
ATOM 1658 C C . PRO A 1 222 ? -10.222 2.354 2.734 1.00 40.03 222 PRO A C 1
ATOM 1659 O O . PRO A 1 222 ? -11.225 3.081 2.690 1.00 40.43 222 PRO A O 1
ATOM 1663 N N . ASP A 1 223 ? -9.149 2.622 3.458 1.00 40.01 223 ASP A N 1
ATOM 1664 C CA . ASP A 1 223 ? -9.130 3.724 4.378 1.00 39.86 223 ASP A CA 1
ATOM 1665 C C . ASP A 1 223 ? -7.828 4.494 4.242 1.00 39.56 223 ASP A C 1
ATOM 1666 O O . ASP A 1 223 ? -7.690 5.330 3.345 1.00 39.69 223 ASP A O 1
ATOM 1671 N N . LEU A 1 224 ? -6.876 4.210 5.124 1.00 39.12 224 LEU A N 1
ATOM 1672 C CA . LEU A 1 224 ? -5.626 4.943 5.135 1.00 38.79 224 LEU A CA 1
ATOM 1673 C C . LEU A 1 224 ? -4.608 4.274 6.072 1.00 38.44 224 LEU A C 1
ATOM 1674 O O . LEU A 1 224 ? -4.346 3.083 5.932 1.00 38.33 224 LEU A O 1
ATOM 1679 N N . ILE A 1 225 ? -4.036 5.028 7.009 1.00 38.09 225 ILE A N 1
ATOM 1680 C CA . ILE A 1 225 ? -3.039 4.499 7.948 1.00 37.92 225 ILE A CA 1
ATOM 1681 C C . ILE A 1 225 ? -3.610 4.106 9.335 1.00 37.72 225 ILE A C 1
ATOM 1682 O O . ILE A 1 225 ? -3.021 3.284 10.039 1.00 37.61 225 ILE A O 1
ATOM 1687 N N . PRO A 1 226 ? -4.672 4.795 9.758 1.00 37.45 226 PRO A N 1
ATOM 1688 C CA . PRO A 1 226 ? -5.418 4.572 11.007 1.00 37.21 226 PRO A CA 1
ATOM 1689 C C . PRO A 1 226 ? -5.622 3.271 11.737 1.00 36.98 226 PRO A C 1
ATOM 1690 O O . PRO A 1 226 ? -5.549 3.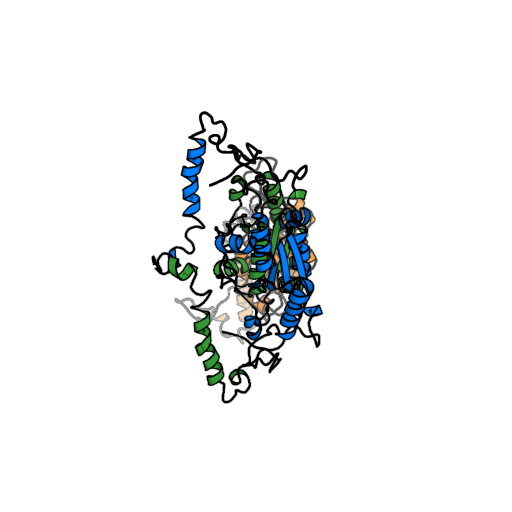337 12.959 1.00 37.11 226 PRO A O 1
ATOM 1694 N N . LYS A 1 227 ? -5.906 2.141 11.121 1.00 36.66 227 LYS A N 1
ATOM 1695 C CA . LYS A 1 227 ? -6.140 0.992 11.986 1.00 36.35 227 LYS A CA 1
ATOM 1696 C C . LYS A 1 227 ? -5.066 -0.039 11.697 1.00 36.13 227 LYS A C 1
ATOM 1697 O O . LYS A 1 227 ? -4.712 -0.869 12.536 1.00 36.09 227 LYS A O 1
ATOM 1703 N N . ASP A 1 228 ? -4.508 0.116 10.505 1.00 35.91 228 ASP A N 1
ATOM 1704 C CA . ASP A 1 228 ? -3.448 -0.702 9.951 1.00 35.66 228 ASP A CA 1
ATOM 1705 C C . ASP A 1 228 ? -2.307 -1.012 10.906 1.00 35.56 228 ASP A C 1
ATOM 1706 O O . ASP A 1 228 ? -1.807 -2.134 10.952 1.00 35.58 228 ASP A O 1
ATOM 1711 N N . LEU A 1 229 ? -1.894 -0.014 11.668 1.00 35.41 229 LEU A N 1
ATOM 1712 C CA . LEU A 1 229 ? -0.774 -0.177 12.578 1.00 35.30 229 LEU A CA 1
ATOM 1713 C C . LEU A 1 229 ? -1.166 -1.037 13.787 1.00 35.24 229 LEU A C 1
ATOM 1714 O O . LEU A 1 229 ? -0.345 -1.781 14.325 1.00 35.15 229 LEU A O 1
ATOM 1719 N N . THR A 1 230 ? -2.430 -0.942 14.193 1.00 35.18 230 THR A N 1
ATOM 1720 C CA . THR A 1 230 ? -2.930 -1.675 15.351 1.00 35.13 230 THR A CA 1
ATOM 1721 C C . THR A 1 230 ? -3.648 -2.966 14.966 1.00 35.13 230 THR A C 1
ATOM 1722 O O . THR A 1 230 ? -4.261 -3.607 15.819 1.00 35.15 230 THR A O 1
ATOM 1726 N N . GLU A 1 231 ? -3.591 -3.344 13.692 1.00 35.06 231 GLU A N 1
ATOM 1727 C CA . GLU A 1 231 ? -4.268 -4.561 13.236 1.00 35.04 231 GLU A CA 1
ATOM 1728 C C . GLU A 1 231 ? -3.452 -5.354 12.211 1.00 34.92 231 GLU A C 1
ATOM 1729 O O . GLU A 1 231 ? -3.479 -6.585 12.214 1.00 34.97 231 GLU A O 1
ATOM 1735 N N . LEU A 1 232 ? -2.731 -4.658 11.337 1.00 34.79 232 LEU A N 1
ATOM 1736 C CA . LEU A 1 232 ? -1.911 -5.328 10.334 1.00 34.72 232 LEU A CA 1
ATOM 1737 C C . LEU A 1 232 ? -0.691 -5.953 10.999 1.00 34.62 232 LEU A C 1
ATOM 1738 O O . LEU A 1 232 ? -0.129 -6.926 10.497 1.00 34.56 232 LEU A O 1
ATOM 1743 N N . GLU A 1 233 ? -0.293 -5.389 12.135 1.00 34.54 233 GLU A N 1
ATOM 1744 C CA . GLU A 1 233 ? 0.885 -5.854 12.857 1.00 34.52 233 GLU A CA 1
ATOM 1745 C C . GLU A 1 233 ? 0.515 -6.795 13.999 1.00 34.45 233 GLU A C 1
ATOM 1746 O O . GLU A 1 233 ? 1.383 -7.446 14.583 1.00 34.51 233 GLU A O 1
ATOM 1752 N N . LYS A 1 234 ? -0.775 -6.863 14.318 1.00 34.30 234 LYS A N 1
ATOM 1753 C CA . LYS A 1 234 ? -1.249 -7.751 15.371 1.00 34.12 234 LYS A CA 1
ATOM 1754 C C . LYS A 1 234 ? -1.067 -9.190 14.910 1.00 33.99 234 LYS A C 1
ATOM 1755 O O . LYS A 1 234 ? -0.659 -10.054 15.682 1.00 33.94 234 LYS A O 1
ATOM 1761 N N . ASP A 1 235 ? -1.363 -9.427 13.636 1.00 33.86 235 ASP A N 1
ATOM 1762 C CA . ASP A 1 235 ? -1.205 -10.742 13.034 1.00 33.76 235 ASP A CA 1
ATOM 1763 C C . ASP A 1 235 ? 0.242 -10.933 12.595 1.00 33.65 235 ASP A C 1
ATOM 1764 O O . ASP A 1 235 ? 1.117 -10.141 12.940 1.00 33.58 235 ASP A O 1
ATOM 1769 N N . ASN B 1 4 ? -28.075 38.763 38.640 1.00 40.24 304 ASN B N 1
ATOM 1770 C CA . ASN B 1 4 ? -26.791 38.401 39.295 1.00 39.65 304 ASN B CA 1
ATOM 1771 C C . ASN B 1 4 ? -25.709 38.272 38.235 1.00 38.59 304 ASN B C 1
ATOM 1772 O O . ASN B 1 4 ? -25.992 38.556 37.047 1.00 41.35 304 ASN B O 1
ATOM 1776 N N . PRO B 1 5 ? -24.619 37.609 38.577 1.00 35.33 305 PRO B N 1
ATOM 1777 C CA . PRO B 1 5 ? -23.257 37.804 38.084 1.00 33.39 305 PRO B CA 1
ATOM 1778 C C . PRO B 1 5 ? -22.994 38.711 36.890 1.00 30.95 305 PRO B C 1
ATOM 1779 O O . PRO B 1 5 ? -23.793 38.732 35.967 1.00 29.41 305 PRO B O 1
ATOM 1783 N N . LEU B 1 6 ? -21.898 39.462 36.957 1.00 27.97 306 LEU B N 1
ATOM 1784 C CA . LEU B 1 6 ? -21.504 40.248 35.822 1.00 27.30 306 LEU B CA 1
ATOM 1785 C C . LEU B 1 6 ? -20.947 39.222 34.785 1.00 25.68 306 LEU B C 1
ATOM 1786 O O . LEU B 1 6 ? -20.085 38.359 35.090 1.00 24.27 306 LEU B O 1
ATOM 1791 N N . ARG B 1 7 ? -21.454 39.331 33.575 1.00 23.95 307 ARG B N 1
ATOM 1792 C CA . ARG B 1 7 ? -21.067 38.431 32.507 1.00 24.20 307 ARG B CA 1
ATOM 1793 C C . ARG B 1 7 ? -20.389 39.165 31.347 1.00 23.74 307 ARG B C 1
ATOM 1794 O O . ARG B 1 7 ? -20.899 40.148 30.828 1.00 22.64 307 ARG B O 1
ATOM 1802 N N . PHE B 1 8 ? -19.220 38.668 30.955 1.00 24.15 308 PHE B N 1
ATOM 1803 C CA . PHE B 1 8 ? -18.432 39.259 29.862 1.00 23.41 308 PHE B CA 1
ATOM 1804 C C . PHE B 1 8 ? -18.462 38.281 28.725 1.00 23.60 308 PHE B C 1
ATOM 1805 O O . PHE B 1 8 ? -18.3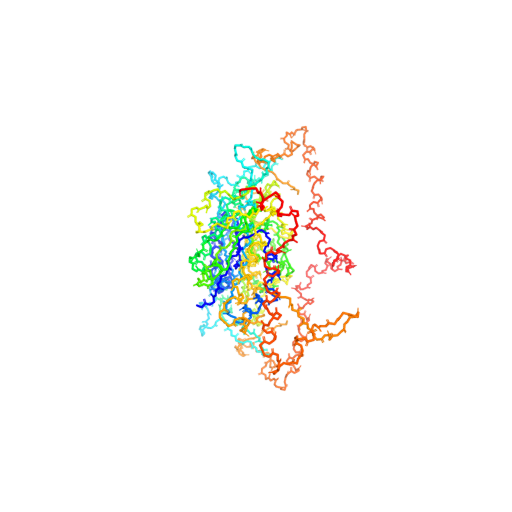11 37.080 28.945 1.00 23.12 308 PHE B O 1
ATOM 1813 N N . PHE B 1 9 ? -18.680 38.780 27.513 1.00 23.64 309 PHE B N 1
ATOM 1814 C CA . PHE B 1 9 ? -18.639 37.912 26.335 1.00 23.97 309 PHE B CA 1
ATOM 1815 C C . PHE B 1 9 ? -17.545 38.504 25.468 1.00 23.25 309 PHE B C 1
ATOM 1816 O O . PHE B 1 9 ? -17.649 39.650 25.032 1.00 23.82 309 PHE B O 1
ATOM 1824 N N . VAL B 1 10 ? -16.468 37.746 25.280 1.00 22.51 310 VAL B N 1
ATOM 1825 C CA . VAL B 1 10 ? -15.296 38.259 24.569 1.00 22.15 310 VAL B CA 1
ATOM 1826 C C . VAL B 1 10 ? -15.178 37.647 23.212 1.00 21.24 310 VAL B C 1
ATOM 1827 O O . VAL B 1 10 ? -14.912 36.494 23.101 1.00 22.20 310 VAL B O 1
ATOM 1831 N N . LEU B 1 11 ? -15.400 38.441 22.180 1.00 21.45 311 LEU B N 1
ATOM 1832 C CA . LEU B 1 11 ? -15.373 37.956 20.801 1.00 21.67 311 LEU B CA 1
ATOM 1833 C C . LEU B 1 11 ? -14.001 38.116 20.265 1.00 20.66 311 LEU B C 1
ATOM 1834 O O . LEU B 1 11 ? -13.541 39.226 20.084 1.00 20.69 311 LEU B O 1
ATOM 1839 N N . THR B 1 12 ? -13.341 37.002 20.002 1.00 20.35 312 THR B N 1
ATOM 1840 C CA . THR B 1 12 ? -11.967 37.020 19.546 1.00 19.90 312 THR B CA 1
ATOM 1841 C C . THR B 1 12 ? -11.634 35.772 18.743 1.00 20.49 312 THR B C 1
ATOM 1842 O O . THR B 1 12 ? -12.322 34.778 18.809 1.00 20.89 312 THR B O 1
ATOM 1846 N N . ILE B 1 13 ? -10.515 35.804 18.049 1.00 21.36 313 ILE B N 1
ATOM 1847 C CA . ILE B 1 13 ? -10.048 34.653 17.320 1.00 22.40 313 ILE B CA 1
ATOM 1848 C C . ILE B 1 13 ? -9.071 33.846 18.176 1.00 23.32 313 ILE B C 1
ATOM 1849 O O . ILE B 1 13 ? -8.601 32.797 17.790 1.00 22.96 313 ILE B O 1
ATOM 1854 N N . PHE B 1 14 ? -8.747 34.375 19.351 1.00 24.34 314 PHE B N 1
ATOM 1855 C CA . PHE B 1 14 ? -7.856 33.731 20.257 1.00 24.04 314 PHE B CA 1
ATOM 1856 C C . PHE B 1 14 ? -8.578 33.548 21.609 1.00 24.85 314 PHE B C 1
ATOM 1857 O O . PHE B 1 14 ? -8.218 34.163 22.614 1.00 26.28 314 PHE B O 1
ATOM 1865 N N . PRO B 1 15 ? -9.615 32.730 21.646 1.00 24.85 315 PRO B N 1
ATOM 1866 C CA . PRO B 1 15 ? -10.332 32.492 22.901 1.00 25.10 315 PRO B CA 1
ATOM 1867 C C . PRO B 1 15 ? -9.471 31.890 24.003 1.00 24.93 315 PRO B C 1
ATOM 1868 O O . PRO B 1 15 ? -9.660 32.172 25.176 1.00 25.84 315 PRO B O 1
ATOM 1872 N N . HIS B 1 16 ? -8.532 31.049 23.652 1.00 25.09 316 HIS B N 1
ATOM 1873 C CA . HIS B 1 16 ? -7.695 30.415 24.682 1.00 25.16 316 HIS B CA 1
ATOM 1874 C C . HIS B 1 16 ? -6.958 31.461 25.513 1.00 23.91 316 HIS B C 1
ATOM 1875 O O . HIS B 1 16 ? -6.767 31.283 26.702 1.00 24.17 316 HIS B O 1
ATOM 1882 N N . ILE B 1 17 ? -6.614 32.587 24.915 1.00 22.90 317 ILE B N 1
ATOM 1883 C CA . ILE B 1 17 ? -5.946 33.639 25.662 1.00 22.26 317 ILE B CA 1
ATOM 1884 C C . ILE B 1 17 ? -6.877 34.180 26.740 1.00 21.61 317 ILE B C 1
ATOM 1885 O O . ILE B 1 17 ? -6.442 34.425 27.867 1.00 20.57 317 ILE B O 1
ATOM 1890 N N . ILE B 1 18 ? -8.145 34.407 26.389 1.00 20.81 318 ILE B N 1
ATOM 1891 C CA . ILE B 1 18 ? -9.107 34.873 27.377 1.00 21.37 318 ILE B CA 1
ATOM 1892 C C . ILE B 1 18 ? -9.260 33.839 28.525 1.00 21.96 318 ILE B C 1
ATOM 1893 O O . ILE B 1 18 ? -8.995 34.113 29.673 1.00 20.30 318 ILE B O 1
ATOM 1898 N N . SER B 1 19 ? -9.602 32.598 28.191 1.00 23.17 319 SER B N 1
ATOM 1899 C CA . SER B 1 19 ? -9.813 31.607 29.221 1.00 23.49 319 SER B CA 1
ATOM 1900 C C . SER B 1 19 ? -8.577 31.341 30.043 1.00 23.99 319 SER B C 1
ATOM 1901 O O . SER B 1 19 ? -8.648 30.936 31.196 1.00 23.95 319 SER B O 1
ATOM 1904 N N . CYS B 1 20 ? -7.418 31.542 29.455 1.00 25.04 320 CYS B N 1
ATOM 1905 C CA . CYS B 1 20 ? -6.165 31.325 30.193 1.00 25.32 320 CYS B CA 1
ATOM 1906 C C . CYS B 1 20 ? -5.953 32.393 31.279 1.00 25.03 320 CYS B C 1
ATOM 1907 O O . CYS B 1 20 ? -5.525 32.094 32.405 1.00 24.41 320 CYS B O 1
ATOM 1910 N N . TYR B 1 21 ? -6.286 33.644 30.949 1.00 24.80 321 TYR B N 1
ATOM 1911 C CA . TYR B 1 21 ? -6.162 34.741 31.892 1.00 24.02 321 TYR B CA 1
ATOM 1912 C C . TYR B 1 21 ? -7.158 34.531 33.019 1.00 24.59 321 TYR B C 1
ATOM 1913 O O . TYR B 1 21 ? -6.947 34.948 34.142 1.00 24.75 321 TYR B O 1
ATOM 1922 N N . SER B 1 22 ? -8.266 33.861 32.730 1.00 25.44 322 SER B N 1
ATOM 1923 C CA . SER B 1 22 ? -9.313 33.697 33.741 1.00 25.05 322 SER B CA 1
ATOM 1924 C C . SER B 1 22 ? -9.022 32.630 34.781 1.00 24.62 322 SER B C 1
ATOM 1925 O O . SER B 1 22 ? -9.798 32.396 35.664 1.00 25.38 322 SER B O 1
ATOM 1928 N N . GLU B 1 23 ? -7.872 32.005 34.705 1.00 24.85 323 GLU B N 1
ATOM 1929 C CA . GLU B 1 23 ? -7.581 30.930 35.596 1.00 25.20 323 GLU B CA 1
ATOM 1930 C C . GLU B 1 23 ? -6.720 31.345 36.741 1.00 24.71 323 GLU B C 1
ATOM 1931 O O . GLU B 1 23 ? -6.409 30.506 37.601 1.00 25.53 323 GLU B O 1
ATOM 1937 N N . TYR B 1 24 ? -6.340 32.623 36.775 1.00 23.22 324 TYR B N 1
ATOM 1938 C CA . TYR B 1 24 ? -5.514 33.126 37.846 1.00 22.46 324 TYR B CA 1
ATOM 1939 C C . TYR B 1 24 ? -5.962 34.427 38.372 1.00 21.54 324 TYR B C 1
ATOM 1940 O O . TYR B 1 24 ? -6.805 35.079 37.801 1.00 21.88 324 TYR B O 1
ATOM 1949 N N . GLY B 1 25 ? -5.342 34.819 39.469 1.00 21.60 325 GLY B N 1
ATOM 1950 C CA . GLY B 1 25 ? -5.494 36.144 40.036 1.00 21.36 325 GLY B CA 1
ATOM 1951 C C . GLY B 1 25 ? -6.885 36.468 40.472 1.00 21.16 325 GLY B C 1
ATOM 1952 O O . GLY B 1 25 ? -7.640 35.576 40.833 1.00 21.03 325 GLY B O 1
ATOM 1953 N N . ILE B 1 26 ? -7.206 37.752 40.397 1.00 21.58 326 ILE B N 1
ATOM 1954 C CA . ILE B 1 26 ? -8.487 38.272 40.818 1.00 22.71 326 ILE B CA 1
ATOM 1955 C C . ILE B 1 26 ? -9.636 37.783 39.945 1.00 23.08 326 ILE B C 1
ATOM 1956 O O . ILE B 1 26 ? -10.690 37.449 40.490 1.00 24.49 326 ILE B O 1
ATOM 1961 N N . VAL B 1 27 ? -9.452 37.715 38.627 1.00 22.68 327 VAL B N 1
ATOM 1962 C CA . VAL B 1 27 ? -10.531 37.316 37.761 1.00 22.78 327 VAL B CA 1
ATOM 1963 C C . VAL B 1 27 ? -10.962 35.901 38.148 1.00 23.67 327 VAL B C 1
ATOM 1964 O O . VAL B 1 27 ? -12.159 35.600 38.236 1.00 23.37 327 VAL B O 1
ATOM 1968 N N . LYS B 1 28 ? -9.981 35.046 38.412 1.00 24.53 328 LYS B N 1
ATOM 1969 C CA . LYS B 1 28 ? -10.266 33.677 38.814 1.00 25.39 328 LYS B CA 1
ATOM 1970 C C . LYS B 1 28 ? -11.120 33.647 40.073 1.00 25.68 328 LYS B C 1
ATOM 1971 O O . LYS B 1 28 ? -12.069 32.866 40.200 1.00 26.18 328 LYS B O 1
ATOM 1977 N N . GLN B 1 29 ? -10.777 34.529 40.984 1.00 25.38 329 GLN B N 1
ATOM 1978 C CA . GLN B 1 29 ? -11.426 34.620 42.260 1.00 26.03 329 GLN B CA 1
ATOM 1979 C C . GLN B 1 29 ? -12.841 35.162 42.126 1.00 26.10 329 GLN B C 1
ATOM 1980 O O . GLN B 1 29 ? -13.771 34.690 42.763 1.00 26.03 329 GLN B O 1
ATOM 1986 N N . ALA B 1 30 ? -12.983 36.196 41.314 1.00 25.92 330 ALA B N 1
ATOM 1987 C CA . ALA B 1 30 ? -14.269 36.787 41.063 1.00 26.02 330 ALA B CA 1
ATOM 1988 C C . ALA B 1 30 ? -15.209 35.731 40.480 1.00 25.97 330 ALA B C 1
ATOM 1989 O O . ALA B 1 30 ? -16.385 35.654 40.851 1.00 25.32 330 ALA B O 1
ATOM 1991 N N . ILE B 1 31 ? -14.672 34.916 39.576 1.00 26.12 331 ILE B N 1
ATOM 1992 C CA . ILE B 1 31 ? -15.430 33.843 38.947 1.00 26.19 331 ILE B CA 1
ATOM 1993 C C . ILE B 1 31 ? -15.765 32.823 40.014 1.00 26.52 331 ILE B C 1
ATOM 1994 O O . ILE B 1 31 ? -16.911 32.489 40.227 1.00 25.99 331 ILE B O 1
ATOM 1999 N N . LYS B 1 32 ? -14.749 32.353 40.708 1.00 27.67 332 LYS B N 1
ATOM 2000 C CA . LYS B 1 32 ? -14.943 31.365 41.762 1.00 28.45 332 LYS B CA 1
ATOM 2001 C C . LYS B 1 32 ? -16.003 31.811 42.765 1.00 28.42 332 LYS B C 1
ATOM 2002 O O . LYS B 1 32 ? -16.834 31.011 43.210 1.00 28.38 332 LYS B O 1
ATOM 2008 N N . LYS B 1 33 ? -15.998 33.096 43.087 1.00 28.54 333 LYS B N 1
ATOM 2009 C CA . LYS B 1 33 ? -16.979 33.652 43.999 1.00 28.77 333 LYS B CA 1
ATOM 2010 C C . LYS B 1 33 ? -18.355 33.949 43.389 1.00 28.79 333 LYS B C 1
ATOM 2011 O O . LYS B 1 33 ? -19.243 34.394 44.111 1.00 29.47 333 LYS B O 1
ATOM 2017 N N . GLY B 1 34 ? -18.544 33.731 42.089 1.00 28.13 334 GLY B N 1
ATOM 2018 C CA . GLY B 1 34 ? -19.843 33.925 41.468 1.00 27.59 334 GLY B CA 1
ATOM 2019 C C . GLY B 1 34 ? -20.269 35.373 41.202 1.00 27.28 334 GLY B C 1
ATOM 2020 O O . GLY B 1 34 ? -21.482 35.651 41.057 1.00 26.17 334 GLY B O 1
ATOM 2021 N N . LYS B 1 35 ? -19.286 36.279 41.158 1.00 26.69 335 LYS B N 1
ATOM 2022 C CA . LYS B 1 35 ? -19.514 37.694 40.893 1.00 26.66 335 LYS B CA 1
ATOM 2023 C C . LYS B 1 35 ? -19.241 38.064 39.444 1.00 26.21 335 LYS B C 1
ATOM 2024 O O . LYS B 1 35 ? -19.682 39.108 39.007 1.00 26.17 335 LYS B O 1
ATOM 2030 N N . VAL B 1 36 ? -18.455 37.265 38.721 1.00 25.81 336 VAL B N 1
ATOM 2031 C CA . VAL B 1 36 ? -18.285 37.492 37.291 1.00 26.05 336 VAL B CA 1
ATOM 2032 C C . VAL B 1 36 ? -18.248 36.178 36.539 1.00 25.31 336 VAL B C 1
ATOM 2033 O O . VAL B 1 36 ? -17.899 35.113 37.105 1.00 23.14 336 VAL B O 1
ATOM 2037 N N . GLU B 1 37 ? -18.626 36.292 35.260 1.00 24.49 337 GLU B N 1
ATOM 2038 C CA . GLU B 1 37 ? -18.532 35.205 34.310 1.00 23.52 337 GLU B CA 1
ATOM 2039 C C . GLU B 1 37 ? -17.890 35.715 33.023 1.00 22.37 337 GLU B C 1
ATOM 2040 O O . GLU B 1 37 ? -18.197 36.804 32.577 1.00 20.30 337 GLU B O 1
ATOM 2046 N N . VAL B 1 38 ? -17.010 34.887 32.448 1.00 22.33 338 VAL B N 1
ATOM 2047 C CA . VAL B 1 38 ? -16.245 35.189 31.263 1.00 21.92 338 VAL B CA 1
ATOM 2048 C C . VAL B 1 38 ? -16.464 34.132 30.213 1.00 22.46 338 VAL B C 1
ATOM 2049 O O . VAL B 1 38 ? -16.037 32.984 30.361 1.00 22.50 338 VAL B O 1
ATOM 2053 N N . TYR B 1 39 ? -17.073 34.554 29.115 1.00 22.50 339 TYR B N 1
ATOM 2054 C CA . TYR B 1 39 ? -17.335 33.696 28.008 1.00 22.31 339 TYR B CA 1
ATOM 2055 C C . TYR B 1 39 ? -16.588 34.175 26.774 1.00 23.07 339 TYR B C 1
ATOM 2056 O O . TYR B 1 39 ? -17.004 35.104 26.097 1.00 23.03 339 TYR B O 1
ATOM 2065 N N . PRO B 1 40 ? -15.487 33.518 26.475 1.00 24.29 340 PRO B N 1
ATOM 2066 C CA . PRO B 1 40 ? -14.767 33.782 25.232 1.00 24.77 340 PRO B CA 1
ATOM 2067 C C . PRO B 1 40 ? -15.608 33.233 24.076 1.00 25.91 340 PRO B C 1
ATOM 2068 O O . PRO B 1 40 ? -15.955 32.052 24.109 1.00 25.98 340 PRO B O 1
ATOM 2072 N N . ILE B 1 41 ? -15.925 34.068 23.095 1.00 25.63 341 ILE B N 1
ATOM 2073 C CA . ILE B 1 41 ? -16.636 33.624 21.942 1.00 25.57 341 ILE B CA 1
ATOM 2074 C C . ILE B 1 41 ? -15.607 33.550 20.825 1.00 25.39 341 ILE B C 1
ATOM 2075 O O . ILE B 1 41 ? -14.927 34.526 20.494 1.00 25.54 341 ILE B O 1
ATOM 2080 N N . ASP B 1 42 ? -15.549 32.414 20.176 1.00 25.43 342 ASP B N 1
ATOM 2081 C CA . ASP B 1 42 ? -14.626 32.235 19.093 1.00 25.66 342 ASP B CA 1
ATOM 2082 C C . ASP B 1 42 ? -15.210 32.781 17.791 1.00 26.11 342 ASP B C 1
ATOM 2083 O O . ASP B 1 42 ? -16.101 32.174 17.203 1.00 26.67 342 ASP B O 1
ATOM 2088 N N . LEU B 1 43 ? -14.721 33.930 17.341 1.00 26.05 343 LEU B N 1
ATOM 2089 C CA . LEU B 1 43 ? -15.226 34.520 16.106 1.00 26.35 343 LEU B CA 1
ATOM 2090 C C . LEU B 1 43 ? -15.250 33.564 14.906 1.00 25.16 343 LEU B C 1
ATOM 2091 O O . LEU B 1 43 ? -16.095 33.735 14.013 1.00 24.19 343 LEU B O 1
ATOM 2096 N N . ARG B 1 44 ? -14.324 32.612 14.856 1.00 24.20 344 ARG B N 1
ATOM 2097 C CA . ARG B 1 44 ? -14.277 31.694 13.687 1.00 25.24 344 ARG B CA 1
ATOM 2098 C C . ARG B 1 44 ? -15.488 30.786 13.611 1.00 24.20 344 ARG B C 1
ATOM 2099 O O . ARG B 1 44 ? -15.933 30.546 12.567 1.00 24.34 344 ARG B O 1
ATOM 2107 N N . GLU B 1 45 ? -16.055 30.381 14.729 1.00 24.50 345 GLU B N 1
ATOM 2108 C CA . GLU B 1 45 ? -17.251 29.567 14.748 1.00 25.53 345 GLU B CA 1
ATOM 2109 C C . GLU B 1 45 ? -18.469 30.284 14.154 1.00 25.73 345 GLU B C 1
ATOM 2110 O O . GLU B 1 45 ? -19.532 29.661 14.011 1.00 26.13 345 GLU B O 1
ATOM 2116 N N . PHE B 1 46 ? -18.341 31.566 13.816 1.00 25.90 346 PHE B N 1
ATOM 2117 C CA . PHE B 1 46 ? -19.457 32.342 13.250 1.00 26.05 346 PHE B CA 1
ATOM 2118 C C . PHE B 1 46 ? -19.126 32.801 11.810 1.00 27.33 346 PHE B C 1
ATOM 2119 O O . PHE B 1 46 ? -19.828 33.604 11.245 1.00 26.99 346 PHE B O 1
ATOM 2127 N N . ALA B 1 47 ? -18.058 32.271 11.224 1.00 28.63 347 ALA B N 1
ATOM 2128 C CA . ALA B 1 47 ? -17.687 32.634 9.849 1.00 30.10 347 ALA B CA 1
ATOM 2129 C C . ALA B 1 47 ? -18.024 31.546 8.835 1.00 31.52 347 ALA B C 1
ATOM 2130 O O . ALA B 1 47 ? -17.870 30.349 9.085 1.00 30.74 347 ALA B O 1
ATOM 2132 N N . PRO B 1 48 ? -18.399 31.996 7.650 1.00 33.22 348 PRO B N 1
ATOM 2133 C CA . PRO B 1 48 ? -18.811 31.078 6.592 1.00 34.15 348 PRO B CA 1
ATOM 2134 C C . PRO B 1 48 ? -17.804 29.893 6.543 1.00 34.64 348 PRO B C 1
ATOM 2135 O O . PRO B 1 48 ? -18.134 28.747 6.962 1.00 34.95 348 PRO B O 1
ATOM 2139 N N . LYS B 1 49 ? -16.578 30.182 6.087 1.00 34.22 349 LYS B N 1
ATOM 2140 C CA . LYS B 1 49 ? -15.544 29.152 5.961 1.00 34.08 349 LYS B CA 1
ATOM 2141 C C . LYS B 1 49 ? -14.420 29.409 6.936 1.00 32.68 349 LYS B C 1
ATOM 2142 O O . LYS B 1 49 ? -13.280 29.067 6.688 1.00 32.54 349 LYS B O 1
ATOM 2148 N N . GLY B 1 50 ? -14.750 30.014 8.068 1.00 31.85 350 GLY B N 1
ATOM 2149 C CA . GLY B 1 50 ? -13.740 30.373 9.063 1.00 30.21 350 GLY B CA 1
ATOM 2150 C C . GLY B 1 50 ? -13.006 31.678 8.737 1.00 28.50 350 GLY B C 1
ATOM 2151 O O . GLY B 1 50 ? -12.144 32.106 9.527 1.00 26.56 350 GLY B O 1
ATOM 2152 N N . GLN B 1 51 ? -13.330 32.264 7.573 1.00 26.91 351 GLN B N 1
ATOM 2153 C CA . GLN B 1 51 ? -12.782 33.548 7.128 1.00 26.80 351 GLN B CA 1
ATOM 2154 C C . GLN B 1 51 ? -13.430 34.735 7.832 1.00 25.19 351 GLN B C 1
ATOM 2155 O O . GLN B 1 51 ? -14.509 35.147 7.487 1.00 25.40 351 GLN B O 1
ATOM 2161 N N . VAL B 1 52 ? -12.746 35.313 8.799 1.00 23.44 352 VAL B N 1
ATOM 2162 C CA . VAL B 1 52 ? -13.311 36.407 9.532 1.00 22.34 352 VAL B CA 1
ATOM 2163 C C . VAL B 1 52 ? -12.747 37.766 9.126 1.00 21.62 352 VAL B C 1
ATOM 2164 O O . VAL B 1 52 ? -13.191 38.795 9.596 1.00 20.90 352 VAL B O 1
ATOM 2168 N N . ASP B 1 53 ? -11.833 37.767 8.180 1.00 21.25 353 ASP B N 1
ATOM 2169 C CA . ASP B 1 53 ? -11.152 38.969 7.771 1.00 21.86 353 ASP B CA 1
ATOM 2170 C C . ASP B 1 53 ? -10.983 38.892 6.252 1.00 21.63 353 ASP B C 1
ATOM 2171 O O . ASP B 1 53 ? -10.838 37.815 5.698 1.00 21.76 353 ASP B O 1
ATOM 2176 N N . ASP B 1 54 ? -11.028 40.023 5.570 1.00 21.60 354 ASP B N 1
ATOM 2177 C CA . ASP B 1 54 ? -10.941 40.015 4.129 1.00 22.19 354 ASP B CA 1
ATOM 2178 C C . ASP B 1 54 ? -10.220 41.258 3.757 1.00 23.06 354 ASP B C 1
ATOM 2179 O O . ASP B 1 54 ? -9.942 42.107 4.614 1.00 22.95 354 ASP B O 1
ATOM 2184 N N . VAL B 1 55 ? -9.913 41.370 2.484 1.00 23.70 355 VAL B N 1
ATOM 2185 C CA . VAL B 1 55 ? -9.220 42.533 1.996 1.00 25.48 355 VAL B CA 1
ATOM 2186 C C . VAL B 1 55 ? -10.131 43.759 2.028 1.00 26.13 355 VAL B C 1
ATOM 2187 O O . VAL B 1 55 ? -11.291 43.672 1.661 1.00 26.52 355 VAL B O 1
ATOM 2191 N N . PRO B 1 56 ? -9.618 44.898 2.481 1.00 27.27 356 PRO B N 1
ATOM 2192 C CA . PRO B 1 56 ? -10.415 46.122 2.522 1.00 28.09 356 PRO B CA 1
ATOM 2193 C C . PRO B 1 56 ? -10.565 46.779 1.203 1.00 28.41 356 PRO B C 1
ATOM 2194 O O . PRO B 1 56 ? -9.864 46.432 0.271 1.00 29.55 356 PRO B O 1
ATOM 2198 N N . TYR B 1 57 ? -11.476 47.737 1.127 1.00 29.10 357 TYR B N 1
ATOM 2199 C CA . TYR B 1 57 ? -11.722 48.466 -0.106 1.00 28.49 357 TYR B CA 1
ATOM 2200 C C . TYR B 1 57 ? -10.913 49.736 -0.180 1.00 29.82 357 TYR B C 1
ATOM 2201 O O . TYR B 1 57 ? -10.283 50.139 0.784 1.00 28.84 357 TYR B O 1
ATOM 2210 N N . GLY B 1 58 ? -10.924 50.374 -1.350 1.00 31.85 358 GLY B N 1
ATOM 2211 C CA . GLY B 1 58 ? -10.172 51.600 -1.519 1.00 33.16 358 GLY B CA 1
ATOM 2212 C C . GLY B 1 58 ? -8.689 51.329 -1.333 1.00 34.61 358 GLY B C 1
ATOM 2213 O O . GLY B 1 58 ? -7.898 52.266 -1.142 1.00 35.42 358 GLY B O 1
ATOM 2214 N N . GLY B 1 59 ? -8.326 50.040 -1.361 1.00 35.72 359 GLY B N 1
ATOM 2215 C CA . GLY B 1 59 ? -6.942 49.585 -1.334 1.00 36.22 359 GLY B CA 1
ATOM 2216 C C . GLY B 1 59 ? -6.123 49.862 -0.088 1.00 36.78 359 GLY B C 1
ATOM 2217 O O . GLY B 1 59 ? -5.531 50.940 0.025 1.00 36.79 359 GLY B O 1
ATOM 2218 N N . LEU B 1 60 ? -6.037 48.878 0.814 1.00 37.14 360 LEU B N 1
ATOM 2219 C CA . LEU B 1 60 ? -5.242 49.049 2.025 1.00 38.03 360 LEU B CA 1
ATOM 2220 C C . LEU B 1 60 ? -4.349 47.841 2.386 1.00 37.96 360 LEU B C 1
ATOM 2221 O O . LEU B 1 60 ? -4.727 46.701 2.202 1.00 38.87 360 LEU B O 1
ATOM 2226 N N . PRO B 1 61 ? -3.111 48.110 2.765 1.00 37.88 361 PRO B N 1
ATOM 2227 C CA . PRO B 1 61 ? -2.154 47.107 3.251 1.00 37.48 361 PRO B CA 1
ATOM 2228 C C . PRO B 1 61 ? -2.569 46.184 4.363 1.00 37.11 361 PRO B C 1
ATOM 2229 O O . PRO B 1 61 ? -1.930 46.193 5.440 1.00 38.16 361 PRO B O 1
ATOM 2233 N N . GLY B 1 62 ? -3.576 45.361 4.157 1.00 35.59 362 GLY B N 1
ATOM 2234 C CA . GLY B 1 62 ? -3.877 44.446 5.233 1.00 34.15 362 GLY B CA 1
ATOM 2235 C C . GLY B 1 62 ? -5.215 43.821 5.106 1.00 32.58 362 GLY B C 1
ATOM 2236 O O . GLY B 1 62 ? -5.689 43.575 4.025 1.00 32.28 362 GLY B O 1
ATOM 2237 N N . MET B 1 63 ? -5.815 43.585 6.247 1.00 31.21 363 MET B N 1
ATOM 2238 C CA . MET B 1 63 ? -7.056 42.892 6.319 1.00 30.55 363 MET B CA 1
ATOM 2239 C C . MET B 1 63 ? -7.901 43.598 7.329 1.00 29.78 363 MET B C 1
ATOM 2240 O O . MET B 1 63 ? -7.391 44.237 8.230 1.00 30.55 363 MET B O 1
ATOM 2245 N N . VAL B 1 64 ? -9.202 43.472 7.176 1.00 28.28 364 VAL B N 1
ATOM 2246 C CA . VAL B 1 64 ? -10.119 44.055 8.083 1.00 27.25 364 VAL B CA 1
ATOM 2247 C C . VAL B 1 64 ? -11.086 42.980 8.449 1.00 25.84 364 VAL B C 1
ATOM 2248 O O . VAL B 1 64 ? -11.486 42.191 7.600 1.00 25.47 364 VAL B O 1
ATOM 2252 N N . LEU B 1 65 ? -11.508 42.987 9.708 1.00 24.30 365 LEU B N 1
ATOM 2253 C CA . LEU B 1 65 ? -12.483 42.026 10.196 1.00 22.22 365 LEU B CA 1
ATOM 2254 C C . LEU B 1 65 ? 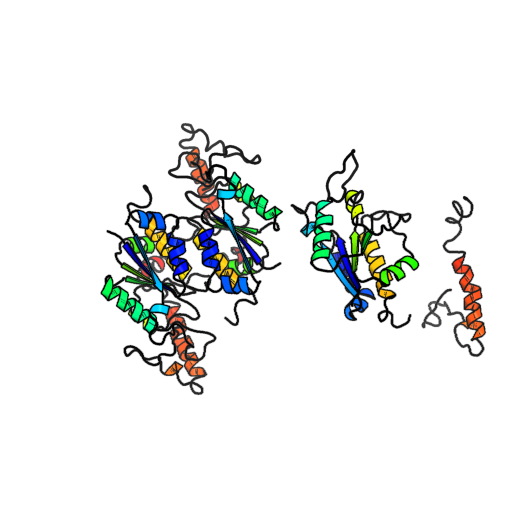-13.822 42.240 9.465 1.00 20.39 365 LEU B C 1
ATOM 2255 O O . LEU B 1 65 ? -14.271 43.338 9.324 1.00 18.77 365 LEU B O 1
ATOM 2260 N N . LYS B 1 66 ? -14.435 41.153 9.035 1.00 19.24 366 LYS B N 1
ATOM 2261 C CA . LYS B 1 66 ? -15.692 41.204 8.339 1.00 19.95 366 LYS B CA 1
ATOM 2262 C C . LYS B 1 66 ? -16.883 41.467 9.251 1.00 19.37 366 LYS B C 1
ATOM 2263 O O . LYS B 1 66 ? -16.866 41.132 10.405 1.00 20.47 366 LYS B O 1
ATOM 2269 N N . PRO B 1 67 ? -17.930 42.053 8.708 1.00 19.13 367 PRO B N 1
ATOM 2270 C CA . PRO B 1 67 ? -19.132 42.358 9.477 1.00 18.15 367 PRO B CA 1
ATOM 2271 C C . PRO B 1 67 ? -19.967 41.184 9.881 1.00 17.43 367 PRO B C 1
ATOM 2272 O O . PRO B 1 67 ? -20.476 41.222 11.035 1.00 15.86 367 PRO B O 1
ATOM 2276 N N . GLU B 1 68 ? -20.127 40.196 8.971 1.00 16.69 368 GLU B N 1
ATOM 2277 C CA . GLU B 1 68 ? -21.065 39.086 9.210 1.00 16.32 368 GLU B CA 1
ATOM 2278 C C . GLU B 1 68 ? -20.777 38.322 10.506 1.00 16.12 368 GLU B C 1
ATOM 2279 O O . GLU B 1 68 ? -21.655 38.202 11.327 1.00 16.80 368 GLU B O 1
ATOM 2285 N N . PRO B 1 69 ? -19.574 37.817 10.709 1.00 16.20 369 PRO B N 1
ATOM 2286 C CA . PRO B 1 69 ? -19.311 36.996 11.902 1.00 16.70 369 PRO B CA 1
ATOM 2287 C C . PRO B 1 69 ? -19.542 37.741 13.183 1.00 17.30 369 PRO B C 1
ATOM 2288 O O . PRO B 1 69 ? -20.097 37.153 14.161 1.00 16.77 369 PRO B O 1
ATOM 2292 N N . ILE B 1 70 ? -19.172 39.023 13.174 1.00 16.94 370 ILE B N 1
ATOM 2293 C CA . ILE B 1 70 ? -19.351 39.812 14.365 1.00 17.26 370 ILE B CA 1
ATOM 2294 C C . ILE B 1 70 ? -20.826 39.971 14.644 1.00 18.74 370 ILE B C 1
ATOM 2295 O O . ILE B 1 70 ? -21.258 39.823 15.782 1.00 19.48 370 ILE B O 1
ATOM 2300 N N . TYR B 1 71 ? -21.598 40.240 13.592 1.00 20.33 371 TYR B N 1
ATOM 2301 C CA . TYR B 1 71 ? -23.042 40.419 13.709 1.00 20.98 371 TYR B CA 1
ATOM 2302 C C . TYR B 1 71 ? -23.662 39.155 14.110 1.00 21.52 371 TYR B C 1
ATOM 2303 O O . TYR B 1 71 ? -24.615 39.141 14.842 1.00 21.61 371 TYR B O 1
ATOM 2312 N N . GLU B 1 72 ? -23.129 38.074 13.583 1.00 23.37 372 GLU B N 1
ATOM 2313 C CA . GLU B 1 72 ? -23.711 36.768 13.820 1.00 24.72 372 GLU B CA 1
ATOM 2314 C C . GLU B 1 72 ? -23.415 36.423 15.275 1.00 24.39 372 GLU B C 1
ATOM 2315 O O . GLU B 1 72 ? -24.241 35.817 15.941 1.00 24.66 372 GLU B O 1
ATOM 2321 N N . ALA B 1 73 ? -22.270 36.881 15.790 1.00 23.98 373 ALA B N 1
ATOM 2322 C CA . ALA B 1 73 ? -21.884 36.624 17.174 1.00 23.97 373 ALA B CA 1
ATOM 2323 C C . ALA B 1 73 ? -22.735 37.451 18.146 1.00 23.94 373 ALA B C 1
ATOM 2324 O O . ALA B 1 73 ? -23.175 36.989 19.203 1.00 22.41 373 ALA B O 1
ATOM 2326 N N . TYR B 1 74 ? -22.981 38.691 17.761 1.00 24.18 374 TYR B N 1
ATOM 2327 C CA . TYR B 1 74 ? -23.831 39.574 18.541 1.00 23.98 374 TYR B CA 1
ATOM 2328 C C . TYR B 1 74 ? -25.243 38.978 18.697 1.00 24.14 374 TYR B C 1
ATOM 2329 O O . TYR B 1 74 ? -25.804 38.904 19.825 1.00 24.81 374 TYR B O 1
ATOM 2338 N N . ASP B 1 75 ? -25.811 38.529 17.586 1.00 22.78 375 ASP B N 1
ATOM 2339 C CA . ASP B 1 75 ? -27.138 37.892 17.612 1.00 22.02 375 ASP B CA 1
ATOM 2340 C C . ASP B 1 75 ? -27.194 36.678 18.516 1.00 21.29 375 ASP B C 1
ATOM 2341 O O . ASP B 1 75 ? -28.164 36.477 19.203 1.00 21.89 375 ASP B O 1
ATOM 2346 N N . TYR B 1 76 ? -26.161 35.862 18.479 1.00 20.99 376 TYR B N 1
ATOM 2347 C CA . TYR B 1 76 ? -26.072 34.690 19.330 1.00 21.28 376 TYR B CA 1
ATOM 2348 C C . TYR B 1 76 ? -26.047 35.076 20.834 1.00 21.58 376 TYR B C 1
ATOM 2349 O O . TYR B 1 76 ? -26.674 34.410 21.667 1.00 22.21 376 TYR B O 1
ATOM 2358 N N . VAL B 1 77 ? -25.359 36.173 21.176 1.00 21.09 377 VAL B N 1
ATOM 2359 C CA . VAL B 1 77 ? -25.269 36.595 22.552 1.00 20.43 377 VAL B CA 1
ATOM 2360 C C . VAL B 1 77 ? -26.651 37.088 23.051 1.00 21.05 377 VAL B C 1
ATOM 2361 O O . VAL B 1 77 ? -27.119 36.727 24.180 1.00 20.38 377 VAL B O 1
ATOM 2365 N N . VAL B 1 78 ? -27.313 37.848 22.190 1.00 21.45 378 VAL B N 1
ATOM 2366 C CA . VAL B 1 78 ? -28.613 38.436 22.477 1.00 21.73 378 VAL B CA 1
ATOM 2367 C C . VAL B 1 78 ? -29.649 37.372 22.726 1.00 22.65 378 VAL B C 1
ATOM 2368 O O . VAL B 1 78 ? -30.359 37.425 23.718 1.00 22.09 378 VAL B O 1
ATOM 2372 N N . GLU B 1 79 ? -29.704 36.381 21.834 1.00 24.16 379 GLU B N 1
ATOM 2373 C CA . GLU B 1 79 ? -30.636 35.269 21.949 1.00 24.95 379 GLU B CA 1
ATOM 2374 C C . GLU B 1 79 ? -30.379 34.388 23.172 1.00 24.29 379 GLU B C 1
ATOM 2375 O O . GLU B 1 79 ? -31.308 33.909 23.799 1.00 24.38 379 GLU B O 1
ATOM 2381 N N . ASN B 1 80 ? -29.117 34.120 23.460 1.00 24.31 380 ASN B N 1
ATOM 2382 C CA . ASN B 1 80 ? -28.756 33.177 24.507 1.00 24.51 380 ASN B CA 1
ATOM 2383 C C . ASN B 1 80 ? -28.594 33.792 25.876 1.00 23.97 380 ASN B C 1
ATOM 2384 O O . ASN B 1 80 ? -28.818 33.143 26.876 1.00 23.46 380 ASN B O 1
ATOM 2389 N N . TYR B 1 81 ? -28.136 35.033 25.908 1.00 24.44 381 TYR B N 1
ATOM 2390 C CA . TYR B 1 81 ? -27.988 35.775 27.153 1.00 24.36 381 TYR B CA 1
ATOM 2391 C C . TYR B 1 81 ? -28.760 37.050 26.927 1.00 24.21 381 TYR B C 1
ATOM 2392 O O . TYR B 1 81 ? -29.389 37.248 25.875 1.00 25.44 381 TYR B O 1
ATOM 2401 N N . GLY B 1 82 ? -28.774 37.965 27.846 1.00 22.87 382 GLY B N 1
ATOM 2402 C CA . GLY B 1 82 ? -29.500 39.161 27.437 1.00 22.15 382 GLY B CA 1
ATOM 2403 C C . GLY B 1 82 ? -28.893 39.952 26.262 1.00 20.44 382 GLY B C 1
ATOM 2404 O O . GLY B 1 82 ? -28.003 39.524 25.592 1.00 18.13 382 GLY B O 1
ATOM 2405 N N . LYS B 1 83 ? -29.394 41.161 26.075 1.00 20.10 383 LYS B N 1
ATOM 2406 C CA . LYS B 1 83 ? -28.788 42.108 25.188 1.00 20.59 383 LYS B CA 1
ATOM 2407 C C . LYS B 1 83 ? -27.611 42.689 25.931 1.00 19.40 383 LYS B C 1
ATOM 2408 O O . LYS B 1 83 ? -27.786 43.148 27.011 1.00 17.77 383 LYS B O 1
ATOM 2414 N N . PRO B 1 84 ? -26.420 42.680 25.338 1.00 18.93 384 PRO B N 1
ATOM 2415 C CA . PRO B 1 84 ? -25.231 43.237 25.966 1.00 19.01 384 PRO B CA 1
ATOM 2416 C C . PRO B 1 84 ? -24.873 44.665 25.632 1.00 19.98 384 PRO B C 1
ATOM 2417 O O . PRO B 1 84 ? -25.122 45.197 24.532 1.00 19.88 384 PRO B O 1
ATOM 2421 N N . PHE B 1 85 ? -24.210 45.281 26.604 1.00 20.86 385 PHE B N 1
ATOM 2422 C CA . PHE B 1 85 ? -23.679 46.608 26.418 1.00 21.22 385 PHE B CA 1
ATOM 2423 C C . PHE B 1 85 ? -22.390 46.352 25.610 1.00 21.49 385 PHE B C 1
ATOM 2424 O O . PHE B 1 85 ? -21.467 45.729 26.130 1.00 21.60 385 PHE B O 1
ATOM 2432 N N . VAL B 1 86 ? -22.331 46.811 24.366 1.00 22.09 386 VAL B N 1
ATOM 2433 C CA . VAL B 1 86 ? -21.202 46.488 23.460 1.00 23.20 386 VAL B CA 1
ATOM 2434 C C . VAL B 1 86 ? -19.931 47.380 23.525 1.00 23.59 386 VAL B C 1
ATOM 2435 O O . VAL B 1 86 ? -19.953 48.579 23.244 1.00 24.31 386 VAL B O 1
ATOM 2439 N N . LEU B 1 87 ? -18.817 46.755 23.864 1.00 24.90 387 LEU B N 1
ATOM 2440 C CA . LEU B 1 87 ? -17.502 47.425 23.901 1.00 26.30 387 LEU B CA 1
ATOM 2441 C C . LEU B 1 87 ? -16.575 46.985 22.772 1.00 26.25 387 LEU B C 1
ATOM 2442 O O . LEU B 1 87 ? -16.502 45.790 22.432 1.00 25.64 387 LEU B O 1
ATOM 2447 N N . ILE B 1 88 ? -15.916 47.940 22.133 1.00 27.29 388 ILE B N 1
ATOM 2448 C CA . ILE B 1 88 ? -14.970 47.585 21.064 1.00 29.23 388 ILE B CA 1
ATOM 2449 C C . ILE B 1 88 ? -13.542 48.015 21.347 1.00 30.15 388 ILE B C 1
ATOM 2450 O O . ILE B 1 88 ? -13.315 49.157 21.616 1.00 31.04 388 ILE B O 1
ATOM 2455 N N . THR B 1 89 ? -12.604 47.076 21.364 1.00 32.62 389 THR B N 1
ATOM 2456 C CA . THR B 1 89 ? -11.189 47.402 21.590 1.00 34.67 389 THR B CA 1
ATOM 2457 C C . THR B 1 89 ? -10.433 47.127 20.321 1.00 36.12 389 THR B C 1
ATOM 2458 O O . THR B 1 89 ? -10.253 45.989 19.932 1.00 35.61 389 THR B O 1
ATOM 2462 N N . GLU B 1 90 ? -9.972 48.199 19.705 1.00 38.48 390 GLU B N 1
ATOM 2463 C CA . GLU B 1 90 ? -9.249 48.146 18.464 1.00 39.97 390 GLU B CA 1
ATOM 2464 C C . GLU B 1 90 ? -7.745 48.042 18.713 1.00 40.72 390 GLU B C 1
ATOM 2465 O O . GLU B 1 90 ? -7.268 48.254 19.823 1.00 41.11 390 GLU B O 1
ATOM 2471 N N . PRO B 1 91 ? -7.006 47.775 17.649 1.00 41.88 391 PRO B N 1
ATOM 2472 C CA . PRO B 1 91 ? -5.543 47.663 17.695 1.00 42.56 391 PRO B CA 1
ATOM 2473 C C . PRO B 1 91 ? -4.795 48.882 18.260 1.00 42.97 391 PRO B C 1
ATOM 2474 O O . PRO B 1 91 ? -3.694 48.723 18.787 1.00 43.10 391 PRO B O 1
ATOM 2478 N N . TRP B 1 92 ? -5.387 50.065 18.127 1.00 43.08 392 TRP B N 1
ATOM 2479 C CA . TRP B 1 92 ? -4.759 51.310 18.541 1.00 43.64 392 TRP B CA 1
ATOM 2480 C C . TRP B 1 92 ? -5.489 51.989 19.703 1.00 43.40 392 TRP B C 1
ATOM 2481 O O . TRP B 1 92 ? -5.191 53.127 20.045 1.00 43.07 392 TRP B O 1
ATOM 2492 N N . GLY B 1 93 ? -6.455 51.296 20.295 1.00 43.36 393 GLY B N 1
ATOM 2493 C CA . GLY B 1 93 ? -7.248 51.865 21.371 1.00 43.06 393 GLY B CA 1
ATOM 2494 C C . GLY B 1 93 ? -6.981 51.227 22.740 1.00 42.41 393 GLY B C 1
ATOM 2495 O O . GLY B 1 93 ? -7.331 50.073 22.998 1.00 41.13 393 GLY B O 1
ATOM 2496 N N . GLU B 1 94 ? -6.346 51.993 23.614 1.00 41.45 394 GLU B N 1
ATOM 2497 C CA . GLU B 1 94 ? -6.128 51.531 24.946 1.00 41.11 394 GLU B CA 1
ATOM 2498 C C . GLU B 1 94 ? -6.003 52.664 25.943 1.00 40.48 394 GLU B C 1
ATOM 2499 O O . GLU B 1 94 ? -4.947 52.926 26.436 1.00 42.15 394 GLU B O 1
ATOM 2505 N N . LYS B 1 95 ? -7.076 53.391 26.204 1.00 40.43 395 LYS B N 1
ATOM 2506 C CA . LYS B 1 95 ? -7.020 54.546 27.122 1.00 39.78 395 LYS B CA 1
ATOM 2507 C C . LYS B 1 95 ? -8.271 54.671 28.002 1.00 38.46 395 LYS B C 1
ATOM 2508 O O . LYS B 1 95 ? -9.030 55.612 27.874 1.00 39.24 395 LYS B O 1
ATOM 2514 N N . LEU B 1 96 ? -8.464 53.719 28.894 1.00 37.12 396 LEU B N 1
ATOM 2515 C CA . LEU B 1 96 ? -9.536 53.752 29.872 1.00 36.46 396 LEU B CA 1
ATOM 2516 C C . LEU B 1 96 ? -9.099 54.422 31.179 1.00 34.88 396 LEU B C 1
ATOM 2517 O O . LEU B 1 96 ? -7.966 54.838 31.317 1.00 34.81 396 LEU B O 1
ATOM 2522 N N . ASN B 1 97 ? -10.014 54.545 32.126 1.00 33.46 397 ASN B N 1
ATOM 2523 C CA . ASN B 1 97 ? -9.708 55.161 33.402 1.00 32.37 397 ASN B CA 1
ATOM 2524 C C . ASN B 1 97 ? -10.642 54.631 34.481 1.00 30.96 397 ASN B C 1
ATOM 2525 O O . ASN B 1 97 ? -11.561 53.940 34.175 1.00 30.56 397 ASN B O 1
ATOM 2530 N N . GLN B 1 98 ? -10.398 54.907 35.753 1.00 30.22 398 GLN B N 1
ATOM 2531 C CA . GLN B 1 98 ? -11.227 54.293 36.779 1.00 29.99 398 GLN B CA 1
ATOM 2532 C C . GLN B 1 98 ? -12.684 54.625 36.565 1.00 30.43 398 GLN B C 1
ATOM 2533 O O . GLN B 1 98 ? -13.554 53.879 36.989 1.00 30.97 398 GLN B O 1
ATOM 2539 N N . LYS B 1 99 ? -12.940 55.765 35.934 1.00 30.70 399 LYS B N 1
ATOM 254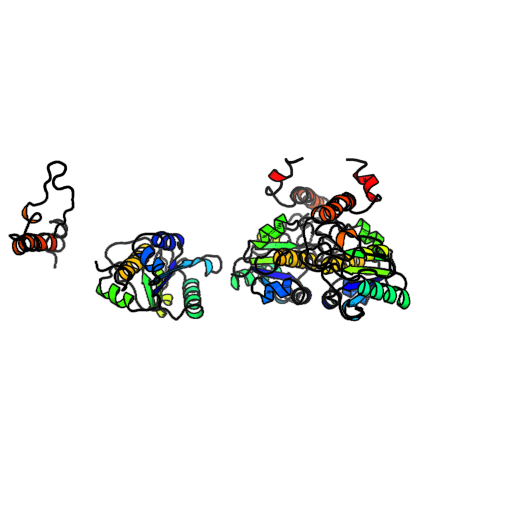0 C CA . LYS B 1 99 ? -14.293 56.242 35.724 1.00 30.75 399 LYS B CA 1
ATOM 2541 C C . LYS B 1 99 ? -15.043 55.205 34.925 1.00 29.28 399 LYS B C 1
ATOM 2542 O O . LYS B 1 99 ? -16.114 54.741 35.330 1.00 28.09 399 LYS B O 1
ATOM 2548 N N . LEU B 1 100 ? -14.474 54.869 33.782 1.00 27.97 400 LEU B N 1
ATOM 2549 C CA . LEU B 1 100 ? -15.043 53.846 32.961 1.00 27.83 400 LEU B CA 1
ATOM 2550 C C . LEU B 1 100 ? -15.167 52.529 33.708 1.00 26.55 400 LEU B C 1
ATOM 2551 O O . LEU B 1 100 ? -16.222 51.887 33.642 1.00 27.38 400 LEU B O 1
ATOM 2556 N N . VAL B 1 101 ? -14.110 52.118 34.388 1.00 24.33 401 VAL B N 1
ATOM 2557 C CA . VAL B 1 101 ? -14.128 50.861 35.081 1.00 24.13 401 VAL B CA 1
ATOM 2558 C C . VAL B 1 101 ? -15.345 50.769 36.006 1.00 24.13 401 VAL B C 1
ATOM 2559 O O . VAL B 1 101 ? -16.133 49.847 35.902 1.00 23.43 401 VAL B O 1
ATOM 2563 N N . ASN B 1 102 ? -15.513 51.721 36.911 1.00 25.05 402 ASN B N 1
ATOM 2564 C CA . ASN B 1 102 ? -16.667 51.698 37.816 1.00 25.98 402 ASN B CA 1
ATOM 2565 C C . ASN B 1 102 ? -18.061 51.642 37.127 1.00 26.28 402 ASN B C 1
ATOM 2566 O O . ASN B 1 102 ? -18.957 50.934 37.601 1.00 25.89 402 ASN B O 1
ATOM 2571 N N . GLU B 1 103 ? -18.230 52.386 36.036 1.00 26.49 403 GLU B N 1
ATOM 2572 C CA . GLU B 1 103 ? -19.452 52.389 35.285 1.00 27.50 403 GLU B CA 1
ATOM 2573 C C . GLU B 1 103 ? -19.733 50.989 34.799 1.00 27.80 403 GLU B C 1
ATOM 2574 O O . GLU B 1 103 ? -20.844 50.470 34.953 1.00 28.43 403 GLU B O 1
ATOM 2580 N N . LEU B 1 104 ? -18.715 50.372 34.211 1.00 27.85 404 LEU B N 1
ATOM 2581 C CA . LEU B 1 104 ? -18.858 49.055 33.592 1.00 27.16 404 LEU B CA 1
ATOM 2582 C C . LEU B 1 104 ? -19.127 48.058 34.700 1.00 26.38 404 LEU B C 1
ATOM 2583 O O . LEU B 1 104 ? -19.784 47.040 34.520 1.00 26.92 404 LEU B O 1
ATOM 2588 N N . SER B 1 105 ? -18.623 48.366 35.869 1.00 25.50 405 SER B N 1
ATOM 2589 C CA . SER B 1 105 ? -18.828 47.465 36.978 1.00 25.79 405 SER B CA 1
ATOM 2590 C C . SER B 1 105 ? -20.318 47.381 37.262 1.00 26.15 405 SER B C 1
ATOM 2591 O O . SER B 1 105 ? -20.819 46.340 37.623 1.00 27.05 405 SER B O 1
ATOM 2594 N N . LYS B 1 106 ? -21.032 48.474 37.049 1.00 26.71 406 LYS B N 1
ATOM 2595 C CA . LYS B 1 106 ? -22.436 48.560 37.435 1.00 27.26 406 LYS B CA 1
ATOM 2596 C C . LYS B 1 106 ? -23.353 47.924 36.411 1.00 26.84 406 LYS B C 1
ATOM 2597 O O . LYS B 1 106 ? -24.538 47.856 36.624 1.00 28.13 406 LYS B O 1
ATOM 2603 N N . LYS B 1 107 ? -22.821 47.430 35.318 1.00 26.33 407 LYS B N 1
ATOM 2604 C CA . LYS B 1 107 ? -23.669 46.735 34.352 1.00 26.74 407 LYS B CA 1
ATOM 2605 C C . LYS B 1 107 ? -23.866 45.279 34.715 1.00 26.01 407 LYS B C 1
ATOM 2606 O O . LYS B 1 107 ? -23.428 44.850 35.800 1.00 27.76 407 LYS B O 1
ATOM 2612 N N . GLU B 1 108 ? -24.512 44.543 33.814 1.00 24.88 408 GLU B N 1
ATOM 2613 C CA . GLU B 1 108 ? -24.842 43.119 33.968 1.00 24.85 408 GLU B CA 1
ATOM 2614 C C . GLU B 1 108 ? -24.248 42.228 32.855 1.00 23.96 408 GLU B C 1
ATOM 2615 O O . GLU B 1 108 ? -23.779 41.119 33.108 1.00 22.78 408 GLU B O 1
ATOM 2621 N N . ARG B 1 109 ? -24.244 42.750 31.630 1.00 23.90 409 ARG B N 1
ATOM 2622 C CA . ARG B 1 109 ? -23.795 42.029 30.450 1.00 23.39 409 ARG B CA 1
ATOM 2623 C C . ARG B 1 109 ? -22.948 42.894 29.566 1.00 22.67 409 ARG B C 1
ATOM 2624 O O . ARG B 1 109 ? -23.408 43.891 29.045 1.00 23.08 409 ARG B O 1
ATOM 2632 N N . ILE B 1 110 ? -21.719 42.468 29.336 1.00 23.52 410 ILE B N 1
ATOM 2633 C CA . ILE B 1 110 ? -20.761 43.235 28.547 1.00 23.65 410 ILE B CA 1
ATOM 2634 C C . ILE B 1 110 ? -20.089 42.375 27.493 1.00 23.65 410 ILE B C 1
ATOM 2635 O O . ILE B 1 110 ? -19.480 41.341 27.816 1.00 23.13 410 ILE B O 1
ATOM 2640 N N . MET B 1 111 ? -20.195 42.839 26.245 1.00 23.42 411 MET B N 1
ATOM 2641 C CA . MET B 1 111 ? -19.585 42.197 25.076 1.00 23.63 411 MET B CA 1
ATOM 2642 C C . MET B 1 111 ? -18.394 43.053 24.598 1.00 23.35 411 MET B C 1
ATOM 2643 O O . MET B 1 111 ? -18.525 44.260 24.374 1.00 23.43 411 MET B O 1
ATOM 2648 N N . ILE B 1 112 ? -17.236 42.426 24.467 1.00 22.64 412 ILE B N 1
ATOM 2649 C CA . ILE B 1 112 ? -16.029 43.126 24.013 1.00 21.70 412 ILE B CA 1
ATOM 2650 C C . ILE B 1 112 ? -15.634 42.530 22.675 1.00 21.53 412 ILE B C 1
ATOM 2651 O O . ILE B 1 112 ? -15.340 41.300 22.550 1.00 18.65 412 ILE B O 1
ATOM 2656 N N . ILE B 1 113 ? -15.695 43.391 21.658 1.00 22.11 413 ILE B N 1
ATOM 2657 C CA . ILE B 1 113 ? -15.315 42.960 20.310 1.00 22.90 413 ILE B CA 1
ATOM 2658 C C . ILE B 1 113 ? -13.826 43.242 20.223 1.00 22.76 413 ILE B C 1
ATOM 2659 O O . ILE B 1 113 ? -13.412 44.382 20.428 1.00 22.12 413 ILE B O 1
ATOM 2664 N N . CYS B 1 114 ? -13.027 42.210 20.025 1.00 23.09 414 CYS B N 1
ATOM 2665 C CA . CYS B 1 114 ? -11.557 42.397 19.994 1.00 24.52 414 CYS B CA 1
ATOM 2666 C C . CYS B 1 114 ? -11.134 42.671 18.581 1.00 24.68 414 CYS B C 1
ATOM 2667 O O . CYS B 1 114 ? -11.173 41.796 17.762 1.00 24.28 414 CYS B O 1
ATOM 2670 N N . GLY B 1 115 ? -10.780 43.903 18.288 1.00 26.43 415 GLY B N 1
ATOM 2671 C CA . GLY B 1 115 ? -10.336 44.259 16.958 1.00 27.93 415 GLY B CA 1
ATOM 2672 C C . GLY B 1 115 ? -9.065 43.534 16.575 1.00 28.96 415 GLY B C 1
ATOM 2673 O O . GLY B 1 115 ? -8.435 42.964 17.430 1.00 29.45 415 GLY B O 1
ATOM 2674 N N . ARG B 1 116 ? -8.725 43.541 15.280 1.00 30.34 416 ARG B N 1
ATOM 2675 C CA . ARG B 1 116 ? -7.477 42.993 14.739 1.00 30.68 416 ARG B CA 1
ATOM 2676 C C . ARG B 1 116 ? -7.203 43.644 13.392 1.00 30.58 416 ARG B C 1
ATOM 2677 O O . ARG B 1 116 ? -8.135 44.186 12.780 1.00 29.90 416 ARG B O 1
ATOM 2685 N N . TYR B 1 117 ? -5.936 43.558 12.937 1.00 30.28 417 TYR B N 1
ATOM 2686 C CA . TYR B 1 117 ? -5.522 44.005 11.624 1.00 30.43 417 TYR B CA 1
ATOM 2687 C C . TYR B 1 117 ? -5.776 45.515 11.394 1.00 30.58 417 TYR B C 1
ATOM 2688 O O . TYR B 1 117 ? -5.448 46.334 12.225 1.00 31.02 417 TYR B O 1
ATOM 2697 N N . GLU B 1 118 ? -6.341 45.894 10.265 1.00 30.49 418 GLU B N 1
ATOM 2698 C CA . GLU B 1 118 ? -6.557 47.313 10.004 1.00 31.11 418 GLU B CA 1
ATOM 2699 C C . GLU B 1 118 ? -7.806 47.865 10.665 1.00 29.87 418 GLU B C 1
ATOM 2700 O O . GLU B 1 118 ? -8.162 49.010 10.426 1.00 30.34 418 GLU B O 1
ATOM 2706 N N . GLY B 1 119 ? -8.479 47.060 11.468 1.00 28.55 419 GLY B N 1
ATOM 2707 C CA . GLY B 1 119 ? -9.669 47.502 12.134 1.00 28.24 419 GLY B CA 1
ATOM 2708 C C . GLY B 1 119 ? -10.829 46.566 11.908 1.00 28.47 419 GLY B C 1
ATOM 2709 O O . GLY B 1 119 ? -10.691 45.462 11.362 1.00 29.81 419 GLY B O 1
ATOM 2710 N N . VAL B 1 120 ? -11.991 47.022 12.312 1.00 27.41 420 VAL B N 1
ATOM 2711 C CA . VAL B 1 120 ? -13.170 46.246 12.169 1.00 27.38 420 VAL B CA 1
ATOM 2712 C C . VAL B 1 120 ? -13.950 47.124 11.223 1.00 26.98 420 VAL B C 1
ATOM 2713 O O . VAL B 1 120 ? -13.916 48.354 11.252 1.00 26.32 420 VAL B O 1
ATOM 2717 N N . ASP B 1 121 ? -14.679 46.479 10.374 1.00 26.05 421 ASP B N 1
ATOM 2718 C CA . ASP B 1 121 ? -15.477 47.186 9.476 1.00 25.48 421 ASP B CA 1
ATOM 2719 C C . ASP B 1 121 ? -16.390 48.101 10.224 1.00 24.95 421 ASP B C 1
ATOM 2720 O O . ASP B 1 121 ? -16.882 47.731 11.294 1.00 24.45 421 ASP B O 1
ATOM 2725 N N . GLU B 1 122 ? -16.698 49.244 9.603 1.00 23.98 422 GLU B N 1
ATOM 2726 C CA . GLU B 1 122 ? -17.477 50.305 10.253 1.00 22.68 422 GLU B CA 1
ATOM 2727 C C . GLU B 1 122 ? -18.909 49.968 10.477 1.00 20.52 422 GLU B C 1
ATOM 2728 O O . GLU B 1 122 ? -19.487 50.454 11.393 1.00 19.39 422 GLU B O 1
ATOM 2734 N N . ARG B 1 123 ? -19.487 49.165 9.624 1.00 19.54 423 ARG B N 1
ATOM 2735 C CA . ARG B 1 123 ? -20.872 48.775 9.808 1.00 20.08 423 ARG B CA 1
ATOM 2736 C C . ARG B 1 123 ? -21.148 48.054 11.127 1.00 20.59 423 ARG B C 1
ATOM 2737 O O . ARG B 1 123 ? -22.299 47.973 11.570 1.00 21.15 423 ARG B O 1
ATOM 2745 N N . VAL B 1 124 ? -20.108 47.525 11.748 1.00 22.07 424 VAL B N 1
ATOM 2746 C CA . VAL B 1 124 ? -20.225 46.887 13.036 1.00 23.57 424 VAL B CA 1
ATOM 2747 C C . VAL B 1 124 ? -20.499 47.926 14.154 1.00 24.13 424 VAL B C 1
ATOM 2748 O O . VAL B 1 124 ? -21.025 47.589 15.235 1.00 23.74 424 VAL B O 1
ATOM 2752 N N . LYS B 1 125 ? -20.174 49.184 13.889 1.00 24.31 425 LYS B N 1
ATOM 2753 C CA . LYS B 1 125 ? -20.327 50.242 14.871 1.00 25.34 425 LYS B CA 1
ATOM 2754 C C . LYS B 1 125 ? -21.787 50.526 15.287 1.00 25.72 425 LYS B C 1
ATOM 2755 O O . LYS B 1 125 ? -22.065 51.019 16.382 1.00 24.98 425 LYS B O 1
ATOM 2761 N N . LYS B 1 126 ? -22.727 50.168 14.431 1.00 26.27 426 LYS B N 1
ATOM 2762 C CA . LYS B 1 126 ? -24.141 50.344 14.725 1.00 26.97 426 LYS B CA 1
ATOM 2763 C C . LYS B 1 126 ? -24.604 49.604 15.986 1.00 27.13 426 LYS B C 1
ATOM 2764 O O . LYS B 1 126 ? -25.605 49.976 16.601 1.00 27.87 426 LYS B O 1
ATOM 2770 N N . ILE B 1 127 ? -23.886 48.554 16.362 1.00 26.62 427 ILE B N 1
ATOM 2771 C CA . ILE B 1 127 ? -24.233 47.800 17.535 1.00 25.63 427 ILE B CA 1
ATOM 2772 C C . ILE B 1 127 ? -23.181 47.945 18.597 1.00 25.22 427 ILE B C 1
ATOM 2773 O O . ILE B 1 127 ? -23.161 47.183 19.539 1.00 26.31 427 ILE B O 1
ATOM 2778 N N . VAL B 1 128 ? -22.305 48.922 18.450 1.00 24.69 428 VAL B N 1
ATOM 2779 C CA . VAL B 1 128 ? -21.319 49.232 19.471 1.00 23.54 428 VAL B CA 1
ATOM 2780 C C . VAL B 1 128 ? -21.794 50.350 20.362 1.00 23.50 428 VAL B C 1
ATOM 2781 O O . VAL B 1 128 ? -22.232 51.363 19.899 1.00 22.40 428 VAL B O 1
ATOM 2785 N N . ASP B 1 129 ? -21.699 50.179 21.671 1.00 24.48 429 ASP B N 1
ATOM 2786 C CA . ASP B 1 129 ? -22.091 51.259 22.549 1.00 24.89 429 ASP B CA 1
ATOM 2787 C C . ASP B 1 129 ? -20.918 52.107 22.936 1.00 26.33 429 ASP B C 1
ATOM 2788 O O . ASP B 1 129 ? -21.064 53.277 23.201 1.00 26.27 429 ASP B O 1
ATOM 2793 N N . MET B 1 130 ? -19.738 51.528 22.983 1.00 28.09 430 MET B N 1
ATOM 2794 C CA . MET B 1 130 ? -18.601 52.311 23.397 1.00 29.83 430 MET B CA 1
ATOM 2795 C C . MET B 1 130 ? -17.339 51.823 22.728 1.00 30.75 430 MET B C 1
ATOM 2796 O O . MET B 1 130 ? -17.161 50.656 22.486 1.00 30.58 430 MET B O 1
ATOM 2801 N N . GLU B 1 131 ? -16.463 52.755 22.414 1.00 33.29 431 GLU B N 1
ATOM 2802 C CA . GLU B 1 131 ? -15.222 52.434 21.727 1.00 35.05 431 GLU B CA 1
ATOM 2803 C C . GLU B 1 131 ? -14.066 52.975 22.547 1.00 35.35 431 GLU B C 1
ATOM 2804 O O . GLU B 1 131 ? -14.022 54.133 22.822 1.00 35.46 431 GLU B O 1
ATOM 2810 N N . ILE B 1 132 ? -13.170 52.110 22.994 1.00 36.51 432 ILE B N 1
ATOM 2811 C CA . ILE B 1 132 ? -12.011 52.557 23.731 1.00 37.15 432 ILE B CA 1
ATOM 2812 C C . ILE B 1 132 ? -11.153 53.493 22.869 1.00 37.70 432 ILE B C 1
ATOM 2813 O O . ILE B 1 132 ? -10.493 53.046 21.929 1.00 38.89 432 ILE B O 1
ATOM 2818 N N . SER B 1 133 ? -11.106 54.767 23.234 1.00 37.33 433 SER B N 1
ATOM 2819 C CA . SER B 1 133 ? -10.345 55.755 22.490 1.00 37.37 433 SER B CA 1
ATOM 2820 C C . SER B 1 133 ? -8.882 55.403 22.313 1.00 37.14 433 SER B C 1
ATOM 2821 O O . SER B 1 133 ? -8.295 54.640 23.096 1.00 38.23 433 SER B O 1
ATOM 2824 N N . LEU B 1 134 ? -8.285 55.983 21.285 1.00 36.41 434 LEU B N 1
ATOM 2825 C CA . LEU B 1 134 ? -6.893 55.763 21.014 1.00 36.14 434 LEU B CA 1
ATOM 2826 C C . LEU B 1 134 ? -6.114 56.003 22.263 1.00 35.08 434 LEU B C 1
ATOM 2827 O O . LEU B 1 134 ? -6.416 56.928 23.039 1.00 35.02 434 LEU B O 1
ATOM 2832 N N . GLY B 1 135 ? -5.084 55.181 22.419 1.00 33.40 435 GLY B N 1
ATOM 2833 C CA . GLY B 1 135 ? -4.084 55.346 23.450 1.00 31.77 435 GLY B CA 1
ATOM 2834 C C . GLY B 1 135 ? -2.915 55.641 22.537 1.00 30.22 435 GLY B C 1
ATOM 2835 O O . GLY B 1 135 ? -3.054 55.542 21.325 1.00 29.23 435 GLY B O 1
ATOM 2836 N N . ASP B 1 136 ? -1.759 55.961 23.072 1.00 28.89 436 ASP B N 1
ATOM 2837 C CA . ASP B 1 136 ? -0.703 56.407 22.201 1.00 28.14 436 ASP B CA 1
ATOM 2838 C C . ASP B 1 136 ? 0.306 55.363 21.715 1.00 26.28 436 ASP B C 1
ATOM 2839 O O . ASP B 1 136 ? 1.392 55.709 21.316 1.00 26.60 436 ASP B O 1
ATOM 2844 N N . PHE B 1 137 ? -0.065 54.096 21.700 1.00 24.78 437 PHE B N 1
ATOM 2845 C CA . PHE B 1 137 ? 0.814 53.049 21.174 1.00 23.54 437 PHE B CA 1
ATOM 2846 C C . PHE B 1 137 ? -0.067 52.027 20.434 1.00 22.95 437 PHE B C 1
ATOM 2847 O O . PHE B 1 137 ? -1.272 52.105 20.488 1.00 20.75 437 PHE B O 1
ATOM 2855 N N . ILE B 1 138 ? 0.549 51.075 19.740 1.00 23.21 438 ILE B N 1
ATOM 2856 C CA . ILE B 1 138 ? -0.200 50.147 18.912 1.00 23.22 438 ILE B CA 1
ATOM 2857 C C . ILE B 1 138 ? -0.021 48.693 19.243 1.00 22.25 438 ILE B C 1
ATOM 2858 O O . ILE B 1 138 ? 1.074 48.206 19.322 1.00 21.17 438 ILE B O 1
ATOM 2863 N N . LEU B 1 139 ? -1.139 47.998 19.377 1.00 22.39 439 LEU B N 1
ATOM 2864 C CA . LEU B 1 139 ? -1.136 46.567 19.610 1.00 22.96 439 LEU B CA 1
ATOM 2865 C C . LEU B 1 139 ? -1.545 45.853 18.344 1.00 23.04 439 LEU B C 1
ATOM 2866 O O . LEU B 1 139 ? -2.083 46.445 17.430 1.00 24.31 439 LEU B O 1
ATOM 2871 N N . SER B 1 140 ? -1.327 44.562 18.306 1.00 23.03 440 SER B N 1
ATOM 2872 C CA . SER B 1 140 ? -1.743 43.777 17.172 1.00 22.84 440 SER B CA 1
ATOM 2873 C C . SER B 1 140 ? -3.160 43.237 17.348 1.00 22.65 440 SER B C 1
ATOM 2874 O O . SER B 1 140 ? -3.652 42.488 16.494 1.00 23.78 440 SER B O 1
ATOM 2877 N N . GLY B 1 141 ? -3.827 43.571 18.446 1.00 22.10 441 GLY B N 1
ATOM 2878 C CA . GLY B 1 141 ? -5.180 43.070 18.656 1.00 21.73 441 GLY B CA 1
ATOM 2879 C C . GLY B 1 141 ? -5.821 43.604 19.895 1.00 20.94 441 GLY B C 1
ATOM 2880 O O . GLY B 1 141 ? -5.124 44.130 20.706 1.00 22.63 441 GLY B O 1
ATOM 2881 N N . GLY B 1 142 ? -7.125 43.435 20.067 1.00 20.40 442 GLY B N 1
ATOM 2882 C CA . GLY B 1 142 ? -7.836 43.960 21.231 1.00 19.66 442 GLY B CA 1
ATOM 2883 C C . GLY B 1 142 ? -7.893 43.085 22.465 1.00 19.42 442 GLY B C 1
ATOM 2884 O O . GLY B 1 142 ? -8.556 43.397 23.447 1.00 20.51 442 GLY B O 1
ATOM 2885 N N . GLU B 1 143 ? -7.207 41.970 22.437 1.00 18.97 443 GLU B N 1
ATOM 2886 C CA . GLU B 1 143 ? -7.285 41.023 23.527 1.00 18.92 443 GLU B CA 1
ATOM 2887 C C . GLU B 1 143 ? -6.767 41.540 24.866 1.00 18.51 443 GLU B C 1
ATOM 2888 O O . GLU B 1 143 ? -7.380 41.377 25.883 1.00 18.55 443 GLU B O 1
ATOM 2894 N N . ILE B 1 144 ? -5.599 42.117 24.837 1.00 19.54 444 ILE B N 1
ATOM 2895 C CA . ILE B 1 144 ? -4.936 42.650 26.000 1.00 20.26 444 ILE B CA 1
ATOM 2896 C C . ILE B 1 144 ? -5.774 43.738 26.627 1.00 20.39 444 ILE B C 1
ATOM 2897 O O . ILE B 1 144 ? -5.813 43.841 27.834 1.00 21.62 444 ILE B O 1
ATOM 2902 N N . VAL B 1 145 ? -6.453 44.544 25.818 1.00 20.41 445 VAL B N 1
ATOM 2903 C CA . VAL B 1 145 ? -7.276 45.612 26.357 1.00 19.64 445 VAL B CA 1
ATOM 2904 C C . VAL B 1 145 ? -8.543 44.945 26.908 1.00 19.70 445 VAL B C 1
ATOM 2905 O O . VAL B 1 145 ? -8.990 45.281 27.979 1.00 18.46 445 VAL B O 1
ATOM 2909 N N . ALA B 1 146 ? -9.111 43.987 26.174 1.00 20.27 446 ALA B N 1
ATOM 2910 C CA . ALA B 1 146 ? -10.195 43.170 26.713 1.00 20.35 446 ALA B CA 1
ATOM 2911 C C . ALA B 1 146 ? -9.833 42.655 28.117 1.00 21.54 446 ALA B C 1
ATOM 2912 O O . ALA B 1 146 ? -10.614 42.800 29.066 1.00 22.51 446 ALA B O 1
ATOM 2914 N N . LEU B 1 147 ? -8.667 42.029 28.261 1.00 21.42 447 LEU B N 1
ATOM 2915 C CA . LEU B 1 147 ? -8.269 41.524 29.565 1.00 21.25 447 LEU B CA 1
ATOM 2916 C C . LEU B 1 147 ? -8.082 42.650 30.607 1.00 21.35 447 LEU B C 1
ATOM 2917 O O . LEU B 1 147 ? -8.444 42.470 31.750 1.00 21.88 447 LEU B O 1
ATOM 2922 N N . ALA B 1 148 ? -7.477 43.768 30.229 1.00 21.00 448 ALA B N 1
ATOM 2923 C CA . ALA B 1 148 ? -7.340 44.892 31.149 1.00 21.84 448 ALA B CA 1
ATOM 2924 C C . ALA B 1 148 ? -8.699 45.328 31.694 1.00 22.03 448 ALA B C 1
ATOM 2925 O O . ALA B 1 148 ? -8.845 45.636 32.888 1.00 22.72 448 ALA B O 1
ATOM 2927 N N . VAL B 1 149 ? -9.700 45.295 30.836 1.00 21.54 449 VAL B N 1
ATOM 2928 C CA . VAL B 1 149 ? -11.023 45.709 31.233 1.00 22.07 449 VAL B CA 1
ATOM 2929 C C . VAL B 1 149 ? -11.608 44.664 32.171 1.00 21.77 449 VAL B C 1
ATOM 2930 O O . VAL B 1 149 ? -12.044 44.990 33.257 1.00 22.36 449 VAL B O 1
ATOM 2934 N N . ILE B 1 150 ? -11.575 43.397 31.783 1.00 21.47 450 ILE B N 1
ATOM 2935 C CA . ILE B 1 150 ? -12.064 42.339 32.658 1.00 21.39 450 ILE B CA 1
ATOM 2936 C C . ILE B 1 150 ? -11.374 42.348 34.047 1.00 21.14 450 ILE B C 1
ATOM 2937 O O . ILE B 1 150 ? -11.966 41.987 35.073 1.00 20.62 450 ILE B O 1
ATOM 2942 N N . ASP B 1 151 ? -10.127 42.775 34.072 1.00 20.49 451 ASP B N 1
ATOM 2943 C CA . ASP B 1 151 ? -9.380 42.739 35.285 1.00 20.05 451 ASP B CA 1
ATOM 2944 C C . ASP B 1 151 ? -9.781 43.910 36.128 1.00 20.05 451 ASP B C 1
ATOM 2945 O O . ASP B 1 151 ? -10.230 43.751 37.267 1.00 19.23 451 ASP B O 1
ATOM 2950 N N . ALA B 1 152 ? -9.624 45.103 35.548 1.00 20.14 452 ALA B N 1
ATOM 2951 C CA . ALA B 1 152 ? -9.946 46.338 36.240 1.00 18.98 452 ALA B CA 1
ATOM 2952 C C . ALA B 1 152 ? -11.383 46.275 36.820 1.00 18.62 452 ALA B C 1
ATOM 2953 O O . ALA B 1 152 ? -11.609 46.564 37.987 1.00 18.43 452 ALA B O 1
ATOM 2955 N N . VAL B 1 153 ? -12.337 45.835 36.037 1.00 19.23 453 VAL B N 1
ATOM 2956 C CA . VAL B 1 153 ? -13.706 45.754 36.539 1.00 20.55 453 VAL B CA 1
ATOM 2957 C C . VAL B 1 153 ? -13.883 44.685 37.633 1.00 20.29 453 VAL B C 1
ATOM 2958 O O . VAL B 1 153 ? -14.412 44.959 38.688 1.00 20.54 453 VAL B O 1
ATOM 2962 N N . SER B 1 154 ? -13.396 43.490 37.419 1.00 20.94 454 SER B N 1
ATOM 2963 C CA . SER B 1 154 ? -13.513 42.447 38.442 1.00 21.10 454 SER B CA 1
ATOM 2964 C C . SER B 1 154 ? -12.995 42.881 39.798 1.00 22.28 454 SER B C 1
ATOM 2965 O O . SER B 1 154 ? -13.621 42.666 40.851 1.00 22.25 454 SER B O 1
ATOM 2968 N N . ARG B 1 155 ? -11.855 43.529 39.807 1.00 23.35 455 ARG B N 1
ATOM 2969 C CA . ARG B 1 155 ? -11.318 43.882 41.100 1.00 24.09 455 ARG B CA 1
ATOM 2970 C C . ARG B 1 155 ? -12.193 44.886 41.882 1.00 24.00 455 ARG B C 1
ATOM 2971 O O . ARG B 1 155 ? -12.219 44.811 43.123 1.00 24.57 455 ARG B O 1
ATOM 2979 N N . VAL B 1 156 ? -12.944 45.767 41.209 1.00 23.70 456 VAL B N 1
ATOM 2980 C CA . VAL B 1 156 ? -13.810 46.721 41.950 1.00 23.75 456 VAL B CA 1
ATOM 2981 C C . VAL B 1 156 ? -15.213 46.160 42.265 1.00 24.11 456 VAL B C 1
ATOM 2982 O O . VAL B 1 156 ? -16.004 46.811 42.944 1.00 24.21 456 VAL B O 1
ATOM 2986 N N . LEU B 1 157 ? -15.526 44.954 41.805 1.00 23.99 457 LEU B N 1
ATOM 2987 C CA . LEU B 1 157 ? -16.817 44.374 42.137 1.00 24.77 457 LEU B CA 1
ATOM 2988 C C . LEU B 1 157 ? -16.963 44.031 43.620 1.00 25.80 457 LEU B C 1
ATOM 2989 O O . LEU B 1 157 ? -16.038 43.506 44.270 1.00 26.81 457 LEU B O 1
ATOM 2994 N N . PRO B 1 158 ? -18.108 44.332 44.201 1.00 26.74 458 PRO B N 1
ATOM 2995 C CA . PRO B 1 158 ? -18.280 44.063 45.639 1.00 27.14 458 PRO B CA 1
ATOM 2996 C C . PRO B 1 158 ? -18.224 42.579 45.962 1.00 28.12 458 PRO B C 1
ATOM 2997 O O . PRO B 1 158 ? -18.938 41.788 45.353 1.00 28.56 458 PRO B O 1
ATOM 3001 N N . GLY B 1 159 ? -17.361 42.197 46.898 1.00 29.59 459 GLY B N 1
ATOM 3002 C CA . GLY B 1 159 ? -17.222 40.802 47.250 1.00 30.85 459 GLY B CA 1
ATOM 3003 C C . GLY B 1 159 ? -16.017 40.157 46.618 1.00 32.37 459 GLY B C 1
ATOM 3004 O O . GLY B 1 159 ? -15.761 38.983 46.847 1.00 33.25 459 GLY B O 1
ATOM 3005 N N . VAL B 1 160 ? -15.272 40.887 45.800 1.00 33.53 460 VAL B N 1
ATOM 3006 C CA . VAL B 1 160 ? -14.069 40.296 45.245 1.00 34.60 460 VAL B CA 1
ATOM 3007 C C . VAL B 1 160 ? -12.820 40.705 46.010 1.00 35.35 460 VAL B C 1
ATOM 3008 O O . VAL B 1 160 ? -12.121 39.853 46.544 1.00 35.36 460 VAL B O 1
ATOM 3012 N N . LEU B 1 161 ? -12.495 41.988 46.018 1.00 36.68 461 LEU B N 1
ATOM 3013 C CA . LEU B 1 161 ? -11.307 42.409 46.758 1.00 37.58 461 LEU B CA 1
ATOM 3014 C C . LEU B 1 161 ? -11.815 42.540 48.107 1.00 38.62 461 LEU B C 1
ATOM 3015 O O . LEU B 1 161 ? -12.663 43.379 48.346 1.00 38.34 461 LEU B O 1
ATOM 3020 N N . SER B 1 162 ? -11.318 41.720 49.013 1.00 40.23 462 SER B N 1
ATOM 3021 C CA . SER B 1 162 ? -11.859 41.819 50.328 1.00 41.48 462 SER B CA 1
ATOM 3022 C C . SER B 1 162 ? -11.164 42.959 51.055 1.00 41.74 462 SER B C 1
ATOM 3023 O O . SER B 1 162 ? -10.243 42.833 51.897 1.00 41.13 462 SER B O 1
ATOM 3026 N N . GLU B 1 163 ? -11.644 44.097 50.567 1.00 42.05 463 GLU B N 1
ATOM 3027 C CA . GLU B 1 163 ? -11.406 45.443 51.045 1.00 42.71 463 GLU B CA 1
ATOM 3028 C C . GLU B 1 163 ? -10.025 46.133 50.877 1.00 42.72 463 GLU B C 1
ATOM 3029 O O . GLU B 1 163 ? -9.727 47.090 51.614 1.00 42.34 463 GLU B O 1
ATOM 3035 N N . PRO B 1 164 ? -9.151 45.634 49.991 1.00 42.27 464 PRO B N 1
ATOM 3036 C CA . PRO B 1 164 ? -8.139 46.518 49.433 1.00 41.82 464 PRO B CA 1
ATOM 3037 C C . PRO B 1 164 ? -8.868 47.698 48.793 1.00 41.44 464 PRO B C 1
ATOM 3038 O O . PRO B 1 164 ? -10.043 47.549 48.421 1.00 40.78 464 PRO B O 1
ATOM 3042 N N . TYR B 1 179 ? 3.245 57.092 47.073 1.00 14.54 479 TYR B N 1
ATOM 3043 C CA . TYR B 1 179 ? 4.443 56.985 47.916 1.00 15.17 479 TYR B CA 1
ATOM 3044 C C . TYR B 1 179 ? 5.043 55.583 47.925 1.00 15.03 479 TYR B C 1
ATOM 3045 O O . TYR B 1 179 ? 4.377 54.597 47.708 1.00 15.14 479 TYR B O 1
ATOM 3054 N N . PRO B 1 180 ? 6.330 55.499 48.136 1.00 16.41 480 PRO B N 1
ATOM 3055 C CA . PRO B 1 180 ? 7.036 54.208 48.169 1.00 17.42 480 PRO B CA 1
ATOM 3056 C C . PRO B 1 180 ? 6.622 53.304 49.300 1.00 17.69 480 PRO B C 1
ATOM 3057 O O . PRO B 1 180 ? 6.419 53.809 50.390 1.00 17.04 480 PRO B O 1
ATOM 3061 N N . VAL B 1 181 ? 6.586 51.997 49.031 1.00 18.40 481 VAL B N 1
ATOM 3062 C CA . VAL B 1 181 ? 6.197 50.985 49.993 1.00 18.25 481 VAL B CA 1
ATOM 3063 C C . VAL B 1 181 ? 7.335 50.037 50.295 1.00 18.29 481 VAL B C 1
ATOM 3064 O O . VAL B 1 181 ? 8.253 49.906 49.515 1.00 19.87 481 VAL B O 1
ATOM 3068 N N . TYR B 1 182 ? 7.273 49.401 51.448 1.00 19.00 482 TYR B N 1
ATOM 3069 C CA . TYR B 1 182 ? 8.289 48.499 51.945 1.00 19.69 482 TYR B CA 1
ATOM 3070 C C . TYR B 1 182 ? 7.686 47.305 52.688 1.00 19.70 482 TYR B C 1
ATOM 3071 O O . TYR B 1 182 ? 6.632 47.388 53.332 1.00 18.91 482 TYR B O 1
ATOM 3080 N N . THR B 1 183 ? 8.406 46.203 52.651 1.00 20.39 483 THR B N 1
ATOM 3081 C CA . THR B 1 183 ? 7.975 45.018 53.342 1.00 20.82 483 THR B CA 1
ATOM 3082 C C . THR B 1 183 ? 9.101 44.337 54.146 1.00 22.16 483 THR B C 1
ATOM 3083 O O . THR B 1 183 ? 10.260 44.704 54.066 1.00 21.87 483 THR B O 1
ATOM 3087 N N . ARG B 1 184 ? 8.697 43.283 54.830 1.00 24.63 484 ARG B N 1
ATOM 3088 C CA . ARG B 1 184 ? 9.406 42.622 55.935 1.00 26.63 484 ARG B CA 1
ATOM 3089 C C . ARG B 1 184 ? 10.875 42.638 56.047 1.00 28.07 484 ARG B C 1
ATOM 3090 O O . ARG B 1 184 ? 11.396 43.006 57.132 1.00 30.38 484 ARG B O 1
ATOM 3098 N N . PRO B 1 185 ? 11.577 42.235 54.996 1.00 28.17 485 PRO B N 1
ATOM 3099 C CA . PRO B 1 185 ? 13.034 42.255 55.091 1.00 27.75 485 PRO B CA 1
ATOM 3100 C C . PRO B 1 185 ? 13.392 43.655 55.604 1.00 27.95 485 PRO B C 1
ATOM 3101 O O . PRO B 1 185 ? 13.343 44.625 54.874 1.00 29.18 485 PRO B O 1
ATOM 3105 N N . ARG B 1 186 ? 13.674 43.778 56.884 1.00 28.16 486 ARG B N 1
ATOM 3106 C CA . ARG B 1 186 ? 13.997 45.080 57.487 1.00 28.65 486 ARG B CA 1
ATOM 3107 C C . ARG B 1 186 ? 15.229 45.762 56.855 1.00 27.79 486 ARG B C 1
ATOM 3108 O O . ARG B 1 186 ? 15.250 46.977 56.632 1.00 26.70 486 ARG B O 1
ATOM 3116 N N . GLU B 1 187 ? 16.249 44.956 56.598 1.00 27.15 487 GLU B N 1
ATOM 3117 C CA . GLU B 1 187 ? 17.458 45.397 55.927 1.00 26.43 487 GLU B CA 1
ATOM 3118 C C . GLU B 1 187 ? 17.819 44.266 54.987 1.00 25.35 487 GLU B C 1
ATOM 3119 O O . GLU B 1 187 ? 17.784 43.098 55.374 1.00 24.78 487 GLU B O 1
ATOM 3125 N N . TYR B 1 188 ? 18.102 44.590 53.732 1.00 24.87 488 TYR B N 1
ATOM 3126 C CA . TYR B 1 188 ? 18.487 43.570 52.755 1.00 24.01 488 TYR B CA 1
ATOM 3127 C C . TYR B 1 188 ? 19.556 44.132 51.833 1.00 23.68 488 TYR B C 1
ATOM 3128 O O . TYR B 1 188 ? 19.377 45.179 51.253 1.00 24.10 488 TYR B O 1
ATOM 3137 N N . ARG B 1 189 ? 20.662 43.417 51.688 1.00 23.25 489 ARG B N 1
ATOM 3138 C CA . ARG B 1 189 ? 21.760 43.884 50.883 1.00 22.95 489 ARG B CA 1
ATOM 3139 C C . ARG B 1 189 ? 22.198 45.262 51.390 1.00 22.45 489 ARG B C 1
ATOM 3140 O O . ARG B 1 189 ? 22.541 46.135 50.634 1.00 21.73 489 ARG B O 1
ATOM 3148 N N . GLY B 1 190 ? 22.162 45.477 52.685 1.00 23.18 490 GLY B N 1
ATOM 3149 C CA . GLY B 1 190 ? 22.580 46.764 53.201 1.00 23.39 490 GLY B CA 1
ATOM 3150 C C . GLY B 1 190 ? 21.549 47.869 52.988 1.00 23.32 490 GLY B C 1
ATOM 3151 O O . GLY B 1 190 ? 21.801 49.024 53.347 1.00 22.87 490 GLY B O 1
ATOM 3152 N N . MET B 1 191 ? 20.415 47.533 52.363 1.00 22.67 491 MET B N 1
ATOM 3153 C CA . MET B 1 191 ? 19.353 48.504 52.160 1.00 22.41 491 MET B CA 1
ATOM 3154 C C . MET B 1 191 ? 18.305 48.395 53.307 1.00 22.97 491 MET B C 1
ATOM 3155 O O . MET B 1 191 ? 17.636 47.374 53.499 1.00 22.93 491 MET B O 1
ATOM 3160 N N . LYS B 1 192 ? 18.161 49.465 54.066 1.00 23.22 492 LYS B N 1
ATOM 3161 C CA . LYS B 1 192 ? 17.298 49.438 55.223 1.00 23.66 492 LYS B CA 1
ATOM 3162 C C . LYS B 1 192 ? 15.989 50.199 55.028 1.00 23.56 492 LYS B C 1
ATOM 3163 O O . LYS B 1 192 ? 15.977 51.283 54.468 1.00 23.37 492 LYS B O 1
ATOM 3169 N N . VAL B 1 193 ? 14.885 49.595 55.477 1.00 23.41 493 VAL B N 1
ATOM 3170 C CA . VAL B 1 193 ? 13.580 50.261 55.505 1.00 23.04 493 VAL B CA 1
ATOM 3171 C C . VAL B 1 193 ? 13.689 51.559 56.336 1.00 23.37 493 VAL B C 1
ATOM 3172 O O . VAL B 1 193 ? 14.272 51.549 57.401 1.00 21.91 493 VAL B O 1
ATOM 3176 N N . PRO B 1 194 ? 13.145 52.663 55.828 1.00 24.39 494 PRO B N 1
ATOM 3177 C CA . PRO B 1 194 ? 13.183 53.934 56.538 1.00 25.22 494 PRO B CA 1
ATOM 3178 C C . PRO B 1 194 ? 12.633 53.805 57.953 1.00 26.16 494 PRO B C 1
ATOM 3179 O O . PRO B 1 194 ? 11.453 53.539 58.119 1.00 25.51 494 PRO B O 1
ATOM 3183 N N . GLU B 1 195 ? 13.514 53.995 58.938 1.00 27.68 495 GLU B N 1
ATOM 3184 C CA . GLU B 1 195 ? 13.204 53.859 60.369 1.00 29.06 495 GLU B CA 1
ATOM 3185 C C . GLU B 1 195 ? 11.850 54.437 60.785 1.00 29.44 495 GLU B C 1
ATOM 3186 O O . GLU B 1 195 ? 11.193 53.906 61.654 1.00 29.16 495 GLU B O 1
ATOM 3192 N N . GLU B 1 196 ? 11.432 55.515 60.151 1.00 30.42 496 GLU B N 1
ATOM 3193 C CA . GLU B 1 196 ? 10.153 56.097 60.470 1.00 31.15 496 GLU B CA 1
ATOM 3194 C C . GLU B 1 196 ? 9.118 54.999 60.335 1.00 31.65 496 GLU B C 1
ATOM 3195 O O . GLU B 1 196 ? 8.500 54.620 61.307 1.00 32.60 496 GLU B O 1
ATOM 3201 N N . LEU B 1 197 ? 8.952 54.462 59.136 1.00 32.12 497 LEU B N 1
ATOM 3202 C CA . LEU B 1 197 ? 7.947 53.443 58.902 1.00 32.38 497 LEU B CA 1
ATOM 3203 C C . LEU B 1 197 ? 7.935 52.363 59.957 1.00 32.80 497 LEU B C 1
ATOM 3204 O O . LEU B 1 197 ? 6.925 51.679 60.100 1.00 32.62 497 LEU B O 1
ATOM 3209 N N . LEU B 1 198 ? 9.023 52.194 60.704 1.00 33.46 498 LEU B N 1
ATOM 3210 C CA . LEU B 1 198 ? 8.991 51.184 61.761 1.00 34.65 498 LEU B CA 1
ATOM 3211 C C . LEU B 1 198 ? 8.896 51.774 63.186 1.00 35.61 498 LEU B C 1
ATOM 3212 O O . LEU B 1 198 ? 9.762 52.521 63.649 1.00 35.32 498 LEU B O 1
ATOM 3217 N N . SER B 1 199 ? 7.813 51.455 63.872 1.00 36.91 499 SER B N 1
ATOM 3218 C CA . SER B 1 199 ? 7.665 51.896 65.240 1.00 38.23 499 SER B CA 1
ATOM 3219 C C . SER B 1 199 ? 7.125 53.292 65.253 1.00 38.84 499 SER B C 1
ATOM 3220 O O . SER B 1 199 ? 7.850 54.228 64.948 1.00 39.66 499 SER B O 1
ATOM 3223 N N . GLY B 1 200 ? 5.868 53.444 65.624 1.00 39.17 500 GLY B N 1
ATOM 3224 C CA . GLY B 1 200 ? 5.283 54.756 65.661 1.00 39.52 500 GLY B CA 1
ATOM 3225 C C . GLY B 1 200 ? 4.001 54.774 66.437 1.00 40.07 500 GLY B C 1
ATOM 3226 O O . GLY B 1 200 ? 2.994 54.190 66.051 1.00 40.44 500 GLY B O 1
ATOM 3227 N N . HIS B 1 201 ? 4.095 55.447 67.569 1.00 40.39 501 HIS B N 1
ATOM 3228 C CA . HIS B 1 201 ? 3.023 55.719 68.494 1.00 40.70 501 HIS B CA 1
ATOM 3229 C C . HIS B 1 201 ? 3.435 57.155 68.583 1.00 40.28 501 HIS B C 1
ATOM 3230 O O . HIS B 1 201 ? 2.671 58.075 68.837 1.00 40.33 501 HIS B O 1
ATOM 3237 N N . HIS B 1 202 ? 4.730 57.270 68.320 1.00 40.10 502 HIS B N 1
ATOM 3238 C CA . HIS B 1 202 ? 5.483 58.483 68.277 1.00 39.89 502 HIS B CA 1
ATOM 3239 C C . HIS B 1 202 ? 5.766 58.700 66.794 1.00 39.77 502 HIS B C 1
ATOM 3240 O O . HIS B 1 202 ? 6.622 59.504 66.418 1.00 39.73 502 HIS B O 1
ATOM 3247 N N . LYS B 1 203 ? 5.030 57.949 65.965 1.00 39.33 503 LYS B N 1
ATOM 3248 C CA . LYS B 1 203 ? 5.104 58.057 64.530 1.00 38.98 503 LYS B CA 1
ATOM 3249 C C . LYS B 1 203 ? 3.726 58.011 63.857 1.00 38.35 503 LYS B C 1
ATOM 3250 O O . LYS B 1 203 ? 3.635 58.022 62.642 1.00 39.03 503 LYS B O 1
ATOM 3256 N N . LEU B 1 204 ? 2.648 57.949 64.611 1.00 37.55 504 LEU B N 1
ATOM 3257 C CA . LEU B 1 204 ? 1.334 57.976 63.987 1.00 37.16 504 LEU B CA 1
ATOM 3258 C C . LEU B 1 204 ? 1.314 59.117 62.971 1.00 36.60 504 LEU B C 1
ATOM 3259 O O . LEU B 1 204 ? 0.912 58.940 61.822 1.00 36.50 504 LEU B O 1
ATOM 3264 N N . ILE B 1 205 ? 1.796 60.280 63.390 1.00 36.00 505 ILE B N 1
ATOM 3265 C CA . ILE B 1 205 ? 1.780 61.467 62.546 1.00 35.57 505 ILE B CA 1
ATOM 3266 C C . ILE B 1 205 ? 3.061 61.563 61.762 1.00 34.89 505 ILE B C 1
ATOM 3267 O O . ILE B 1 205 ? 3.099 62.185 60.709 1.00 34.80 505 ILE B O 1
ATOM 3272 N N . GLU B 1 206 ? 4.123 60.973 62.296 1.00 34.23 506 GLU B N 1
ATOM 3273 C CA . GLU B 1 206 ? 5.395 60.961 61.598 1.00 33.95 506 GLU B CA 1
ATOM 3274 C C . GLU B 1 206 ? 5.291 60.078 60.361 1.00 33.75 506 GLU B C 1
ATOM 3275 O O . GLU B 1 206 ? 5.693 60.480 59.281 1.00 33.25 506 GLU B O 1
ATOM 3281 N N . LEU B 1 207 ? 4.748 58.879 60.536 1.00 33.77 507 LEU B N 1
ATOM 3282 C CA . LEU B 1 207 ? 4.532 57.973 59.429 1.00 34.34 507 LEU B CA 1
ATOM 3283 C C . LEU B 1 207 ? 3.748 58.701 58.358 1.00 34.56 507 LEU B C 1
ATOM 3284 O O . LEU B 1 207 ? 3.959 58.485 57.186 1.00 34.81 507 LEU B O 1
ATOM 3289 N N . TRP B 1 208 ? 2.877 59.609 58.758 1.00 35.03 508 TRP B N 1
ATOM 3290 C CA . TRP B 1 208 ? 2.100 60.364 57.793 1.00 35.64 508 TRP B CA 1
ATOM 3291 C C . TRP B 1 208 ? 2.929 61.479 57.198 1.00 35.26 508 TRP B C 1
ATOM 3292 O O . TRP B 1 208 ? 2.476 62.188 56.311 1.00 34.93 508 TRP B O 1
ATOM 3303 N N . LYS B 1 209 ? 4.151 61.630 57.693 1.00 35.22 509 LYS B N 1
ATOM 3304 C CA . LYS B 1 209 ? 5.076 62.606 57.146 1.00 35.07 509 LYS B CA 1
ATOM 3305 C C . LYS B 1 209 ? 5.737 62.001 55.917 1.00 35.00 509 LYS B C 1
ATOM 3306 O O . LYS B 1 209 ? 5.608 62.550 54.829 1.00 35.27 509 LYS B O 1
ATOM 3312 N N . LEU B 1 210 ? 6.433 60.874 56.072 1.00 34.55 510 LEU B N 1
ATOM 3313 C CA . LEU B 1 210 ? 6.999 60.236 54.902 1.00 34.56 510 LEU B CA 1
ATOM 3314 C C . LEU B 1 210 ? 5.819 60.155 53.938 1.00 34.34 510 LEU B C 1
ATOM 3315 O O . LEU B 1 210 ? 5.893 60.583 52.799 1.00 33.80 510 LEU B O 1
ATOM 3320 N N . TRP B 1 211 ? 4.687 59.679 54.422 1.00 34.71 511 TRP B N 1
ATOM 3321 C CA . TRP B 1 211 ? 3.541 59.509 53.537 1.00 35.13 511 TRP B CA 1
ATOM 3322 C C . TRP B 1 211 ? 3.387 60.686 52.573 1.00 34.84 511 TRP B C 1
ATOM 3323 O O . TRP B 1 211 ? 3.056 60.479 51.412 1.00 35.47 511 TRP B O 1
ATOM 3334 N N . HIS B 1 212 ? 3.617 61.910 53.037 1.00 34.02 512 HIS B N 1
ATOM 3335 C CA . HIS B 1 212 ? 3.399 63.084 52.193 1.00 33.57 512 HIS B CA 1
ATOM 3336 C C . HIS B 1 212 ? 4.687 63.690 51.676 1.00 32.50 512 HIS B C 1
ATOM 3337 O O . HIS B 1 212 ? 4.790 64.042 50.512 1.00 32.81 512 HIS B O 1
ATOM 3344 N N . ARG B 1 213 ? 5.667 63.823 52.546 1.00 31.29 513 ARG B N 1
ATOM 3345 C CA . ARG B 1 213 ? 6.957 64.343 52.147 1.00 30.69 513 ARG B CA 1
ATOM 3346 C C . ARG B 1 213 ? 7.518 63.588 50.951 1.00 30.15 513 ARG B C 1
ATOM 3347 O O . ARG B 1 213 ? 8.510 64.018 50.340 1.00 28.44 513 ARG B O 1
ATOM 3355 N N . ILE B 1 214 ? 6.884 62.445 50.654 1.00 30.30 514 ILE B N 1
ATOM 3356 C CA . ILE B 1 214 ? 7.288 61.562 49.574 1.00 30.17 514 ILE B CA 1
ATOM 3357 C C . ILE B 1 214 ? 6.154 61.198 48.627 1.00 30.36 514 ILE B C 1
ATOM 3358 O O . ILE B 1 214 ? 6.413 60.741 47.519 1.00 31.46 514 ILE B O 1
ATOM 3363 N N . GLU B 1 215 ? 4.898 61.381 49.021 1.00 30.30 515 GLU B N 1
ATOM 3364 C CA . GLU B 1 215 ? 3.781 60.959 48.149 1.00 30.06 515 GLU B CA 1
ATOM 3365 C C . GLU B 1 215 ? 3.554 61.921 46.974 1.00 30.26 515 GLU B C 1
ATOM 3366 O O . GLU B 1 215 ? 2.775 61.630 46.065 1.00 30.26 515 GLU B O 1
ATOM 3372 N N . ASN B 1 216 ? 4.269 63.046 46.988 1.00 30.36 516 ASN B N 1
ATOM 3373 C CA . ASN B 1 216 ? 4.148 64.075 45.957 1.00 30.22 516 ASN B CA 1
ATOM 3374 C C . ASN B 1 216 ? 5.285 64.006 44.951 1.00 30.09 516 ASN B C 1
ATOM 3375 O O . ASN B 1 216 ? 5.075 64.248 43.759 1.00 29.17 516 ASN B O 1
ATOM 3380 N N . THR B 1 217 ? 6.486 63.684 45.448 1.00 30.52 517 THR B N 1
ATOM 3381 C CA . THR B 1 217 ? 7.700 63.695 44.624 1.00 30.72 517 THR B CA 1
ATOM 3382 C C . THR B 1 217 ? 7.507 62.716 43.495 1.00 30.15 517 THR B C 1
ATOM 3383 O O . THR B 1 217 ? 7.730 63.025 42.344 1.00 29.29 517 THR B O 1
ATOM 3387 N N . VAL B 1 218 ? 7.046 61.538 43.847 1.00 30.91 518 VAL B N 1
ATOM 3388 C CA . VAL B 1 218 ? 6.787 60.495 42.848 1.00 32.08 518 VAL B CA 1
ATOM 3389 C C . VAL B 1 218 ? 5.535 60.782 41.959 1.00 31.99 518 VAL B C 1
ATOM 3390 O O . VAL B 1 218 ? 5.356 60.159 40.945 1.00 32.20 518 VAL B O 1
ATOM 3394 N N . LYS B 1 219 ? 4.726 61.773 42.312 1.00 32.51 519 LYS B N 1
ATOM 3395 C CA . LYS B 1 219 ? 3.557 62.160 41.516 1.00 32.56 519 LYS B CA 1
ATOM 3396 C C . LYS B 1 219 ? 3.871 63.172 40.410 1.00 32.98 519 LYS B C 1
ATOM 3397 O O . LYS B 1 219 ? 3.256 63.133 39.350 1.00 33.46 519 LYS B O 1
ATOM 3403 N N . LYS B 1 220 ? 4.807 64.087 40.658 1.00 33.61 520 LYS B N 1
ATOM 3404 C CA . LYS B 1 220 ? 5.209 65.063 39.649 1.00 33.89 520 LYS B CA 1
ATOM 3405 C C . LYS B 1 220 ? 6.431 64.593 38.876 1.00 33.96 520 LYS B C 1
ATOM 3406 O O . LYS B 1 220 ? 6.909 65.272 37.997 1.00 33.51 520 LYS B O 1
ATOM 3412 N N . ARG B 1 221 ? 6.905 63.400 39.190 1.00 34.94 521 ARG B N 1
ATOM 3413 C CA . ARG B 1 221 ? 8.076 62.839 38.550 1.00 35.56 521 ARG B CA 1
ATOM 3414 C C . ARG B 1 221 ? 7.790 61.508 37.902 1.00 36.59 521 ARG B C 1
ATOM 3415 O O . ARG B 1 221 ? 8.586 60.586 38.096 1.00 36.68 521 ARG B O 1
ATOM 3423 N N . PRO B 1 222 ? 6.594 61.332 37.318 1.00 38.12 522 PRO B N 1
ATOM 3424 C CA . PRO B 1 222 ? 6.249 60.141 36.540 1.00 38.88 522 PRO B CA 1
ATOM 3425 C C . PRO B 1 222 ? 7.371 59.588 35.681 1.00 39.85 522 PRO B C 1
ATOM 3426 O O . PRO B 1 222 ? 7.434 58.353 35.490 1.00 40.33 522 PRO B O 1
ATOM 3430 N N . ASP B 1 223 ? 8.287 60.444 35.242 1.00 40.12 523 ASP B N 1
ATOM 3431 C CA . ASP B 1 223 ? 9.380 59.905 34.466 1.00 40.37 523 ASP B CA 1
ATOM 3432 C C . ASP B 1 223 ? 10.773 60.371 34.752 1.00 40.76 523 ASP B C 1
ATOM 3433 O O . ASP B 1 223 ? 11.572 59.652 35.363 1.00 41.08 523 ASP B O 1
ATOM 3438 N N . LEU B 1 224 ? 11.085 61.535 34.190 1.00 40.36 524 LEU B N 1
ATOM 3439 C CA . LEU B 1 224 ? 12.383 62.119 34.325 1.00 40.34 524 LEU B CA 1
ATOM 3440 C C . LEU B 1 224 ? 12.293 63.340 33.407 1.00 40.38 524 LEU B C 1
ATOM 3441 O O . LEU B 1 224 ? 11.220 63.937 33.306 1.00 40.55 524 LEU B O 1
ATOM 3446 N N . ILE B 1 225 ? 13.393 63.694 32.746 1.00 40.06 525 ILE B N 1
ATOM 3447 C CA . ILE B 1 225 ? 13.477 64.860 31.866 1.00 40.18 525 ILE B CA 1
ATOM 3448 C C . ILE B 1 225 ? 13.137 64.634 30.379 1.00 40.38 525 ILE B C 1
ATOM 3449 O O . ILE B 1 225 ? 12.547 65.515 29.744 1.00 40.40 525 ILE B O 1
ATOM 3454 N N . PRO B 1 226 ? 13.558 63.508 29.799 1.00 40.42 526 PRO B N 1
ATOM 3455 C CA . PRO B 1 226 ? 13.269 63.215 28.387 1.00 40.26 526 PRO B CA 1
ATOM 3456 C C . PRO B 1 226 ? 11.789 63.347 27.981 1.00 40.23 526 PRO B C 1
ATOM 3457 O O . PRO B 1 226 ? 11.524 63.862 26.900 1.00 40.18 526 PRO B O 1
ATOM 3461 N N . LYS B 1 227 ? 10.850 62.894 28.811 1.00 40.19 527 LYS B N 1
ATOM 3462 C CA . LYS B 1 227 ? 9.428 63.021 28.473 1.00 39.95 527 LYS B CA 1
ATOM 3463 C C . LYS B 1 227 ? 8.942 64.432 28.747 1.00 39.63 527 LYS B C 1
ATOM 3464 O O . LYS B 1 227 ? 8.033 64.916 28.088 1.00 39.51 527 LYS B O 1
ATOM 3470 N N . ASP B 1 228 ? 9.547 65.078 29.740 1.00 39.46 528 ASP B N 1
ATOM 3471 C CA . ASP B 1 228 ? 9.194 66.446 30.112 1.00 39.22 528 ASP B CA 1
ATOM 3472 C C . ASP B 1 228 ? 9.896 67.478 29.233 1.00 38.95 528 ASP B C 1
ATOM 3473 O O . ASP B 1 228 ? 9.871 68.668 29.529 1.00 39.04 528 ASP B O 1
ATOM 3478 N N . LEU B 1 229 ? 10.529 67.027 28.155 1.00 38.73 529 LEU B N 1
ATOM 3479 C CA . LEU B 1 229 ? 11.197 67.944 27.231 1.00 38.51 529 LEU B CA 1
ATOM 3480 C C . LEU B 1 229 ? 10.283 68.289 26.071 1.00 38.19 529 LEU B C 1
ATOM 3481 O O . LEU B 1 229 ? 9.782 69.403 25.991 1.00 38.24 529 LEU B O 1
ATOM 3486 N N . THR B 1 230 ? 10.054 67.338 25.176 1.00 38.02 530 THR B N 1
ATOM 3487 C CA . THR B 1 230 ? 9.155 67.576 24.053 1.00 38.06 530 THR B CA 1
ATOM 3488 C C . THR B 1 230 ? 7.725 67.342 24.548 1.00 38.16 530 THR B C 1
ATOM 3489 O O . THR B 1 230 ? 7.077 66.361 24.172 1.00 38.25 530 THR B O 1
ATOM 3493 N N . GLU B 1 231 ? 7.247 68.242 25.406 1.00 38.14 531 GLU B N 1
ATOM 3494 C CA . GLU B 1 231 ? 5.908 68.131 25.985 1.00 38.05 531 GLU B CA 1
ATOM 3495 C C . GLU B 1 231 ? 5.671 69.130 27.115 1.00 38.13 531 GLU B C 1
ATOM 3496 O O . GLU B 1 231 ? 4.844 70.037 26.992 1.00 37.86 531 GLU B O 1
ATOM 3502 N N . LEU B 1 232 ? 6.389 68.950 28.223 1.00 38.34 532 LEU B N 1
ATOM 3503 C CA . LEU B 1 232 ? 6.213 69.813 29.385 1.00 38.47 532 LEU B CA 1
ATOM 3504 C C . LEU B 1 232 ? 6.547 71.211 28.908 1.00 38.63 532 LEU B C 1
ATOM 3505 O O . LEU B 1 232 ? 6.124 72.216 29.482 1.00 38.77 532 LEU B O 1
ATOM 3510 N N . GLU B 1 233 ? 7.297 71.248 27.816 1.00 38.78 533 GLU B N 1
ATOM 3511 C CA . GLU B 1 233 ? 7.734 72.488 27.221 1.00 38.94 533 GLU B CA 1
ATOM 3512 C C . GLU B 1 233 ? 7.171 72.647 25.815 1.00 39.18 533 GLU B C 1
ATOM 3513 O O . GLU B 1 233 ? 7.620 73.508 25.066 1.00 39.43 533 GLU B O 1
ATOM 3519 N N . LYS B 1 234 ? 6.180 71.841 25.450 1.00 39.47 534 LYS B N 1
ATOM 3520 C CA . LYS B 1 234 ? 5.636 71.923 24.099 1.00 39.71 534 LYS B CA 1
ATOM 3521 C C . LYS B 1 234 ? 4.154 72.261 24.011 1.00 39.80 534 LYS B C 1
ATOM 3522 O O . LYS B 1 234 ? 3.410 71.481 23.420 1.00 39.94 534 LYS B O 1
ATOM 3528 N N . ASP B 1 235 ? 3.686 73.398 24.523 1.00 39.80 535 ASP B N 1
ATOM 3529 C CA . ASP B 1 235 ? 2.238 73.533 24.504 1.00 39.86 535 ASP B CA 1
ATOM 3530 C C . ASP B 1 235 ? 1.297 72.418 24.119 1.00 40.02 535 ASP B C 1
ATOM 3531 O O . ASP B 1 235 ? 0.956 71.687 25.052 1.00 40.38 535 ASP B O 1
ATOM 3536 N N . ASN C 1 4 ? -24.561 22.421 20.994 1.00 34.77 604 ASN C N 1
ATOM 3537 C CA . ASN C 1 4 ? -23.833 21.645 19.951 1.00 34.75 604 ASN C CA 1
ATOM 3538 C C . ASN C 1 4 ? -24.118 20.139 20.028 1.00 34.78 604 ASN C C 1
ATOM 3539 O O . ASN C 1 4 ? -23.201 19.319 19.988 1.00 35.53 604 ASN C O 1
ATOM 3544 N N . PRO C 1 5 ? -25.375 19.790 20.282 1.00 33.91 605 PRO C N 1
ATOM 3545 C CA . PRO C 1 5 ? -25.920 18.449 20.058 1.00 33.04 605 PRO C CA 1
ATOM 3546 C C . PRO C 1 5 ? -25.570 17.834 18.703 1.00 31.33 605 PRO C C 1
ATOM 3547 O O . PRO C 1 5 ? -25.674 18.553 17.733 1.00 31.49 605 PRO C O 1
ATOM 3551 N N . LEU C 1 6 ? -25.202 16.556 18.645 1.00 29.73 606 LEU C N 1
ATOM 3552 C CA . LEU C 1 6 ? -24.785 15.905 17.374 1.00 29.24 606 LEU C CA 1
ATOM 3553 C C . LEU C 1 6 ? -25.812 15.977 16.246 1.00 27.63 606 LEU C C 1
ATOM 3554 O O . LEU C 1 6 ? -26.834 15.343 16.300 1.00 27.10 606 LEU C O 1
ATOM 3559 N N . ARG C 1 7 ? -25.496 16.731 15.207 1.00 26.68 607 ARG C N 1
ATOM 3560 C CA . ARG C 1 7 ? -26.385 16.894 14.075 1.00 26.18 607 ARG C CA 1
ATOM 3561 C C . ARG C 1 7 ? -25.953 16.052 12.873 1.00 25.45 607 ARG C C 1
ATOM 3562 O O . ARG C 1 7 ? -24.789 16.108 12.419 1.00 23.74 607 ARG C O 1
ATOM 3570 N N . PHE C 1 8 ? -26.913 15.287 12.358 1.00 25.29 608 PHE C N 1
ATOM 3571 C CA . PHE C 1 8 ? -26.715 14.420 11.199 1.00 25.27 608 PHE C CA 1
ATOM 3572 C C . PHE C 1 8 ? -27.431 15.028 9.993 1.00 25.27 608 PHE C C 1
ATOM 3573 O O . PHE C 1 8 ? -28.608 15.417 10.096 1.00 25.36 608 PHE C O 1
ATOM 3581 N N . PHE C 1 9 ? -26.736 15.090 8.858 1.00 24.82 609 PHE C N 1
ATOM 3582 C CA . PHE C 1 9 ? -27.283 15.624 7.612 1.00 24.31 609 PHE C CA 1
ATOM 3583 C C . PHE C 1 9 ? -27.185 14.577 6.529 1.00 24.59 609 PHE C C 1
ATOM 3584 O O . PHE C 1 9 ? -26.113 14.359 6.001 1.00 24.72 609 PHE C O 1
ATOM 3592 N N . VAL C 1 10 ? -28.297 13.955 6.163 1.00 25.24 610 VAL C N 1
ATOM 3593 C CA . VAL C 1 10 ? -28.277 12.829 5.247 1.00 25.40 610 VAL C CA 1
ATOM 3594 C C . VAL C 1 10 ? -28.746 13.221 3.851 1.00 25.41 610 VAL C C 1
ATOM 3595 O O . VAL C 1 10 ? -29.921 13.620 3.649 1.00 25.08 610 VAL C O 1
ATOM 3599 N N . LEU C 1 11 ? -27.822 13.086 2.892 1.00 25.27 611 LEU C N 1
ATOM 3600 C CA . LEU C 1 11 ? -28.055 13.476 1.491 1.00 25.45 611 LEU C CA 1
ATOM 3601 C C . LEU C 1 11 ? -28.604 12.302 0.712 1.00 24.89 611 LEU C C 1
ATOM 3602 O O . LEU C 1 11 ? -27.954 11.276 0.594 1.00 24.95 611 LEU C O 1
ATOM 3607 N N . THR C 1 12 ? -29.800 12.464 0.169 1.00 24.48 612 THR C N 1
ATOM 3608 C CA . THR C 1 12 ? -30.495 11.359 -0.445 1.00 23.87 612 THR C CA 1
ATOM 3609 C C . THR C 1 12 ? -31.697 11.814 -1.252 1.00 23.59 612 THR C C 1
ATOM 3610 O O . THR C 1 12 ? -32.307 12.862 -0.989 1.00 23.15 612 THR C O 1
ATOM 3614 N N . ILE C 1 13 ? -32.069 10.973 -2.203 1.00 23.20 613 ILE C N 1
ATOM 3615 C CA . ILE C 1 13 ? -33.200 11.228 -3.062 1.00 23.14 613 ILE C CA 1
ATOM 3616 C C . ILE C 1 13 ? -34.439 10.696 -2.399 1.00 23.21 613 ILE C C 1
ATOM 3617 O O . ILE C 1 13 ? -35.531 10.882 -2.916 1.00 24.10 613 ILE C O 1
ATOM 3622 N N . PHE C 1 14 ? -34.275 10.079 -1.230 1.00 22.97 614 PHE C N 1
ATOM 3623 C CA . PHE C 1 14 ? -35.402 9.573 -0.471 1.00 22.71 614 PHE C CA 1
ATOM 3624 C C . PHE C 1 14 ? -35.375 10.068 0.949 1.00 22.61 614 PHE C C 1
ATOM 3625 O O . PHE C 1 14 ? -35.133 9.294 1.847 1.00 23.73 614 PHE C O 1
ATOM 3633 N N . PRO C 1 15 ? -35.630 11.342 1.187 1.00 22.64 615 PRO C N 1
ATOM 3634 C CA . PRO C 1 15 ? -35.534 11.876 2.540 1.00 22.41 615 PRO C CA 1
ATOM 3635 C C . PRO C 1 15 ? -36.558 11.279 3.510 1.00 23.05 615 PRO C C 1
ATOM 3636 O O . PRO C 1 15 ? -36.193 11.074 4.666 1.00 23.82 615 PRO C O 1
ATOM 3640 N N . HIS C 1 16 ? -37.769 10.959 3.056 1.00 23.03 616 HIS C N 1
ATOM 3641 C CA . HIS C 1 16 ? -38.794 10.394 3.929 1.00 23.65 616 HIS C CA 1
ATOM 3642 C C . HIS C 1 16 ? -38.334 9.100 4.622 1.00 22.70 616 HIS C C 1
ATOM 3643 O O . HIS C 1 16 ? -38.809 8.783 5.697 1.00 23.89 616 HIS C O 1
ATOM 3650 N N . ILE C 1 17 ? -37.427 8.356 4.023 1.00 21.44 617 ILE C N 1
ATOM 3651 C CA . ILE C 1 17 ? -36.979 7.120 4.620 1.00 21.40 617 ILE C CA 1
ATOM 3652 C C . ILE C 1 17 ? -36.188 7.411 5.873 1.00 21.57 617 ILE C C 1
ATOM 3653 O O . ILE C 1 17 ? -36.185 6.630 6.835 1.00 20.92 617 ILE C O 1
ATOM 3658 N N . ILE C 1 18 ? -35.508 8.551 5.855 1.00 22.83 618 ILE C N 1
ATOM 3659 C CA . ILE C 1 18 ? -34.700 8.978 6.974 1.00 23.39 618 ILE C CA 1
ATOM 3660 C C . ILE C 1 18 ? -35.618 9.541 8.064 1.00 24.06 618 ILE C C 1
ATOM 3661 O O . ILE C 1 18 ? -35.512 9.178 9.226 1.00 23.88 618 ILE C O 1
ATOM 3666 N N . SER C 1 19 ? -36.563 10.382 7.677 1.00 24.74 619 SER C N 1
ATOM 3667 C CA . SER C 1 19 ? -37.497 10.953 8.631 1.00 25.33 619 SER C CA 1
ATOM 3668 C C . SER C 1 19 ? -38.214 9.861 9.358 1.00 25.75 619 SER C C 1
ATOM 3669 O O . SER C 1 19 ? -38.525 9.935 10.542 1.00 26.39 619 SER C O 1
ATOM 3672 N N . CYS C 1 20 ? -38.514 8.833 8.609 1.00 25.96 620 CYS C N 1
ATOM 3673 C CA . CYS C 1 20 ? -39.332 7.782 9.134 1.00 26.04 620 CYS C CA 1
ATOM 3674 C C . CYS C 1 20 ? -38.595 6.939 10.154 1.00 25.29 620 CYS C C 1
ATOM 3675 O O . CYS C 1 20 ? -39.147 6.595 11.221 1.00 24.68 620 CYS C O 1
ATOM 3678 N N . TYR C 1 21 ? -37.337 6.622 9.854 1.00 24.64 621 TYR C N 1
ATOM 3679 C CA . TYR C 1 21 ? -36.548 5.859 10.801 1.00 24.13 621 TYR C CA 1
ATOM 3680 C C . TYR C 1 21 ? -36.267 6.645 12.109 1.00 24.38 621 TYR C C 1
ATOM 3681 O O . TYR C 1 21 ? -36.013 6.036 13.159 1.00 24.99 621 TYR C O 1
ATOM 3690 N N . SER C 1 22 ? -36.319 7.971 12.054 1.00 23.94 622 SER C N 1
ATOM 3691 C CA . SER C 1 22 ? -36.010 8.795 13.220 1.00 24.61 622 SER C CA 1
ATOM 3692 C C . SER C 1 22 ? -37.218 8.956 14.148 1.00 24.36 622 SER C C 1
ATOM 3693 O O . SER C 1 22 ? -37.133 9.642 15.168 1.00 24.66 622 SER C O 1
ATOM 3696 N N . GLU C 1 23 ? -38.332 8.342 13.790 1.00 23.56 623 GLU C N 1
ATOM 3697 C CA . GLU C 1 23 ? -39.537 8.472 14.575 1.00 23.76 623 GLU C CA 1
ATOM 3698 C C . GLU C 1 23 ? -39.755 7.344 15.520 1.00 22.68 623 GLU C C 1
ATOM 3699 O O . GLU C 1 23 ? -40.735 7.365 16.224 1.00 21.89 623 GLU C O 1
ATOM 3705 N N . TYR C 1 24 ? -38.855 6.359 15.527 1.00 22.09 624 TYR C N 1
ATOM 3706 C CA . TYR C 1 24 ? -38.997 5.218 16.413 1.00 21.96 624 TYR C CA 1
ATOM 3707 C C . TYR C 1 24 ? -37.741 4.885 17.155 1.00 21.91 624 TYR C C 1
ATOM 3708 O O . TYR C 1 24 ? -36.697 5.453 16.891 1.00 22.59 624 TYR C O 1
ATOM 3717 N N . GLY C 1 25 ? -37.853 3.988 18.116 1.00 21.84 625 GLY C N 1
ATOM 3718 C CA . GLY C 1 25 ? -36.695 3.504 18.837 1.00 22.55 625 GLY C CA 1
ATOM 3719 C C . GLY C 1 25 ? -35.720 4.546 19.377 1.00 23.33 625 GLY C C 1
ATOM 3720 O O . GLY C 1 25 ? -36.110 5.655 19.791 1.00 23.75 625 GLY C O 1
ATOM 3721 N N . ILE C 1 26 ? -34.439 4.171 19.356 1.00 23.75 626 ILE C N 1
ATOM 3722 C CA . ILE C 1 26 ? -33.365 4.916 19.988 1.00 24.29 626 ILE C CA 1
ATOM 3723 C C . ILE C 1 26 ? -33.013 6.197 19.289 1.00 24.46 626 ILE C C 1
ATOM 3724 O O . ILE C 1 26 ? -32.576 7.119 19.917 1.00 25.23 626 ILE C O 1
ATOM 3729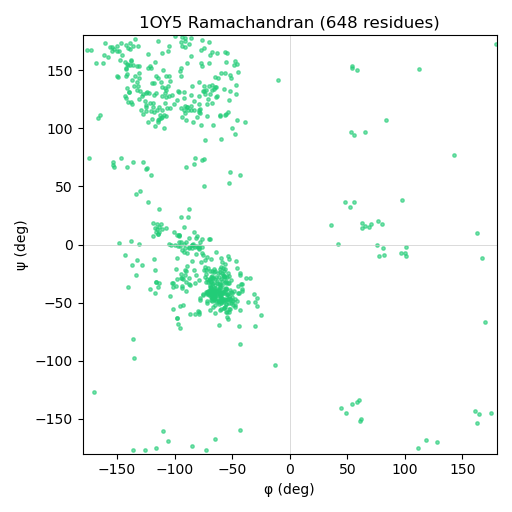 N N . VAL C 1 27 ? -33.187 6.272 17.988 1.00 25.07 627 VAL C N 1
ATOM 3730 C CA . VAL C 1 27 ? -32.934 7.524 17.311 1.00 25.35 627 VAL C CA 1
ATOM 3731 C C . VAL C 1 27 ? -33.967 8.565 17.811 1.00 26.01 627 VAL C C 1
ATOM 3732 O O . VAL C 1 27 ? -33.648 9.741 18.089 1.00 24.80 627 VAL C O 1
ATOM 3736 N N . LYS C 1 28 ? -35.222 8.128 17.906 1.00 26.47 628 LYS C N 1
ATOM 3737 C CA . LYS C 1 28 ? -36.296 9.021 18.333 1.00 26.54 628 LYS C CA 1
ATOM 3738 C C . LYS C 1 28 ? -36.107 9.404 19.811 1.00 25.74 628 LYS C C 1
ATOM 3739 O O . LYS C 1 28 ? -36.410 10.506 20.236 1.00 25.18 628 LYS C O 1
ATOM 3745 N N . GLN C 1 29 ? -35.594 8.472 20.585 1.00 25.21 629 GLN C N 1
ATOM 3746 C CA . GLN C 1 29 ? -35.319 8.732 21.982 1.00 24.82 629 GLN C CA 1
ATOM 3747 C C . GLN C 1 29 ? -34.163 9.739 22.103 1.00 24.04 629 GLN C C 1
ATOM 3748 O O . GLN C 1 29 ? -34.209 10.670 22.922 1.00 23.09 629 GLN C O 1
ATOM 3754 N N . ALA C 1 30 ? -33.135 9.543 21.271 1.00 23.48 630 ALA C N 1
ATOM 3755 C CA . ALA C 1 30 ? -31.975 10.417 21.232 1.00 23.66 630 ALA C CA 1
ATOM 3756 C C . ALA C 1 30 ? -32.339 11.866 20.836 1.00 23.56 630 ALA C C 1
ATOM 3757 O O . ALA C 1 30 ? -31.876 12.801 21.451 1.00 23.75 630 ALA C O 1
ATOM 3759 N N . ILE C 1 31 ? -33.199 12.019 19.841 1.00 23.75 631 ILE C N 1
ATOM 3760 C CA . ILE C 1 31 ? -33.708 13.305 19.384 1.00 23.87 631 ILE C CA 1
ATOM 3761 C C . ILE C 1 31 ? -34.553 13.981 20.460 1.00 24.45 631 ILE C C 1
ATOM 3762 O O . ILE C 1 31 ? -34.394 15.176 20.747 1.00 24.33 631 ILE C O 1
ATOM 3767 N N . LYS C 1 32 ? -35.455 13.203 21.041 1.00 25.05 632 LYS C N 1
ATOM 3768 C CA . LYS C 1 32 ? -36.369 13.682 22.056 1.00 25.79 632 LYS C CA 1
ATOM 3769 C C . LYS C 1 32 ? -35.604 14.204 23.252 1.00 26.01 632 LYS C C 1
ATOM 3770 O O . LYS C 1 32 ? -36.040 15.153 23.897 1.00 26.17 632 LYS C O 1
ATOM 3776 N N . LYS C 1 33 ? -34.464 13.583 23.543 1.00 26.06 633 LYS C N 1
ATOM 3777 C CA . LYS C 1 33 ? -33.609 14.013 24.656 1.00 25.72 633 LYS C CA 1
ATOM 3778 C C . LYS C 1 33 ? -32.544 15.007 24.234 1.00 25.95 633 LYS C C 1
ATOM 3779 O O . LYS C 1 33 ? -31.568 15.197 24.945 1.00 26.42 633 LYS C O 1
ATOM 3785 N N . GLY C 1 34 ? -32.681 15.593 23.052 1.00 26.03 634 GLY C N 1
ATOM 3786 C CA . GLY C 1 34 ? -31.782 16.638 22.625 1.00 25.94 634 GLY C CA 1
ATOM 3787 C C . GLY C 1 34 ? -30.353 16.207 22.412 1.00 26.53 634 GLY C C 1
ATOM 3788 O O . GLY C 1 34 ? -29.485 17.064 22.300 1.00 26.66 634 GLY C O 1
ATOM 3789 N N . LYS C 1 35 ? -30.099 14.904 22.317 1.00 26.87 635 LYS C N 1
ATOM 3790 C CA . LYS C 1 35 ? -28.738 14.407 22.102 1.00 27.04 635 LYS C CA 1
ATOM 3791 C C . LYS C 1 35 ? -28.361 14.265 20.633 1.00 27.42 635 LYS C C 1
ATOM 3792 O O . LYS C 1 35 ? -27.186 14.236 20.318 1.00 28.26 635 LYS C O 1
ATOM 3798 N N . VAL C 1 36 ? -29.331 14.137 19.728 1.00 27.63 636 VAL C N 1
ATOM 3799 C CA . VAL C 1 36 ? -29.011 14.105 18.308 1.00 27.52 636 VAL C CA 1
ATOM 3800 C C . VAL C 1 36 ? -30.051 14.824 17.520 1.00 26.71 636 VAL C C 1
ATOM 3801 O O . VAL C 1 36 ? -31.146 14.980 17.970 1.00 27.01 636 VAL C O 1
ATOM 3805 N N . GLU C 1 37 ? -29.699 15.282 16.334 1.00 26.97 637 GLU C N 1
ATOM 3806 C CA . GLU C 1 37 ? -30.678 15.813 15.386 1.00 26.86 637 GLU C CA 1
ATOM 3807 C C . GLU C 1 37 ? -30.330 15.185 14.050 1.00 26.38 637 GLU C C 1
ATOM 3808 O O . GLU C 1 37 ? -29.161 14.918 13.795 1.00 25.85 637 GLU C O 1
ATOM 3814 N N . VAL C 1 38 ? -31.362 14.892 13.247 1.00 26.11 638 VAL C N 1
ATOM 3815 C CA . VAL C 1 38 ? -31.218 14.280 11.940 1.00 25.50 638 VAL C CA 1
ATOM 3816 C C . VAL C 1 38 ? -31.902 15.118 10.866 1.00 24.96 638 VAL C C 1
ATOM 3817 O O . VAL C 1 38 ? -33.108 15.307 10.897 1.00 24.03 638 VAL C O 1
ATOM 3821 N N . TYR C 1 39 ? -31.124 15.597 9.903 1.00 24.66 639 TYR C N 1
ATOM 3822 C CA . TYR C 1 39 ? -31.658 16.411 8.843 1.00 24.89 639 TYR C CA 1
ATOM 3823 C C . TYR C 1 39 ? -31.560 15.722 7.504 1.00 24.86 639 TYR C C 1
ATOM 3824 O O . TYR C 1 39 ? -30.509 15.646 6.920 1.00 25.30 639 TYR C O 1
ATOM 3833 N N . PRO C 1 40 ? -32.676 15.263 6.982 1.00 25.62 640 PRO C N 1
ATOM 3834 C CA . PRO C 1 40 ? -32.668 14.656 5.655 1.00 26.52 640 PRO C CA 1
ATOM 3835 C C . PRO C 1 40 ? -32.617 15.748 4.604 1.00 27.22 640 PRO C C 1
ATOM 3836 O O . PRO C 1 40 ? -33.557 16.542 4.540 1.00 28.32 640 PRO C O 1
ATOM 3840 N N . ILE C 1 41 ? -31.544 15.803 3.814 1.00 26.91 641 ILE C N 1
ATOM 3841 C CA . ILE C 1 41 ? -31.448 16.782 2.744 1.00 26.14 641 ILE C CA 1
ATOM 3842 C C . ILE C 1 41 ? -31.797 16.067 1.446 1.00 26.10 641 ILE C C 1
ATOM 3843 O O . ILE C 1 41 ? -31.160 15.074 1.062 1.00 25.69 641 ILE C O 1
ATOM 3848 N N . ASP C 1 42 ? -32.828 16.575 0.788 1.00 25.63 642 ASP C N 1
ATOM 3849 C CA . ASP C 1 42 ? -33.306 16.047 -0.462 1.00 25.39 642 ASP C CA 1
ATOM 3850 C C . ASP C 1 42 ? -32.409 16.505 -1.597 1.00 25.70 642 ASP C C 1
ATOM 3851 O O . ASP C 1 42 ? -32.395 17.667 -1.904 1.00 25.06 642 ASP C O 1
ATOM 3856 N N . LEU C 1 43 ? -31.689 15.576 -2.236 1.00 26.52 643 LEU C N 1
ATOM 3857 C CA . LEU C 1 43 ? -30.845 15.914 -3.358 1.00 27.57 643 LEU C CA 1
ATOM 3858 C C . LEU C 1 43 ? -31.618 16.607 -4.467 1.00 27.94 643 LEU C C 1
ATOM 3859 O O . LEU C 1 43 ? -31.090 17.438 -5.197 1.00 27.51 643 LEU C O 1
ATOM 3864 N N . ARG C 1 44 ? -32.878 16.255 -4.611 1.00 28.52 644 ARG C N 1
ATOM 3865 C CA . ARG C 1 44 ? -33.619 16.811 -5.709 1.00 29.26 644 ARG C CA 1
ATOM 3866 C C . ARG C 1 44 ? -33.896 18.291 -5.565 1.00 29.34 644 ARG C C 1
ATOM 3867 O O . ARG C 1 44 ? -34.083 18.978 -6.566 1.00 29.25 644 ARG C O 1
ATOM 3875 N N . GLU C 1 45 ? -33.877 18.796 -4.338 1.00 29.78 645 GLU C N 1
ATOM 3876 C CA . GLU C 1 45 ? -34.126 20.217 -4.121 1.00 30.18 645 GLU C CA 1
ATOM 3877 C C . GLU C 1 45 ? -32.883 20.997 -4.454 1.00 29.61 645 GLU C C 1
ATOM 3878 O O . GLU C 1 45 ? -32.873 22.201 -4.357 1.00 30.55 645 GLU C O 1
ATOM 3884 N N . PHE C 1 46 ? -31.820 20.316 -4.840 1.00 29.06 646 PHE C N 1
ATOM 3885 C CA . PHE C 1 46 ? -30.606 21.009 -5.238 1.00 28.38 646 PHE C CA 1
ATOM 3886 C C . PHE C 1 46 ? -30.296 20.693 -6.659 1.00 27.99 646 PHE C C 1
ATOM 3887 O O . PHE C 1 46 ? -29.192 20.849 -7.123 1.00 28.43 646 PHE C O 1
ATOM 3895 N N . ALA C 1 47 ? -31.283 20.214 -7.359 1.00 28.58 647 ALA C N 1
ATOM 3896 C CA . ALA C 1 47 ? -31.056 19.862 -8.739 1.00 29.36 647 ALA C CA 1
ATOM 3897 C C . ALA C 1 47 ? -32.123 20.431 -9.650 1.00 29.76 647 ALA C C 1
ATOM 3898 O O . ALA C 1 47 ? -33.304 20.460 -9.313 1.00 29.39 647 ALA C O 1
ATOM 3900 N N . PRO C 1 48 ? -31.677 20.958 -10.773 1.00 30.39 648 PRO C N 1
ATOM 3901 C CA . PRO C 1 48 ? -32.559 21.224 -11.892 1.00 30.91 648 PRO C CA 1
ATOM 3902 C C . PRO C 1 48 ? -33.462 20.046 -12.058 1.00 31.01 648 PRO C C 1
ATOM 3903 O O . PRO C 1 48 ? -33.545 19.291 -11.134 1.00 31.53 648 PRO C O 1
ATOM 3907 N N . LYS C 1 49 ? -34.069 19.856 -13.208 1.00 32.20 649 LYS C N 1
ATOM 3908 C CA . LYS C 1 49 ? -35.152 18.889 -13.365 1.00 33.02 649 LYS C CA 1
ATOM 3909 C C . LYS C 1 49 ? -34.887 17.579 -12.673 1.00 33.08 649 LYS C C 1
ATOM 3910 O O . LYS C 1 49 ? -34.842 16.533 -13.308 1.00 33.50 649 LYS C O 1
ATOM 3916 N N . GLY C 1 50 ? -34.695 17.643 -11.363 1.00 33.24 650 GLY C N 1
ATOM 3917 C CA . GLY C 1 50 ? -34.409 16.467 -10.566 1.00 33.07 650 GLY C CA 1
ATOM 3918 C C . GLY C 1 50 ? -33.432 15.534 -11.229 1.00 33.00 650 GLY C C 1
ATOM 3919 O O . GLY C 1 50 ? -33.167 14.463 -10.666 1.00 32.99 650 GLY C O 1
ATOM 3920 N N . GLN C 1 51 ? -32.951 15.899 -12.431 1.00 32.78 651 GLN C N 1
ATOM 3921 C CA . GLN C 1 51 ? -31.874 15.172 -13.065 1.00 32.48 651 GLN C CA 1
ATOM 3922 C C . GLN C 1 51 ? -30.744 15.319 -12.024 1.00 32.07 651 GLN C C 1
ATOM 3923 O O . GLN C 1 51 ? -30.037 16.327 -12.014 1.00 31.71 651 GLN C O 1
ATOM 3929 N N . VAL C 1 52 ? -30.657 14.353 -11.098 1.00 31.43 652 VAL C N 1
ATOM 3930 C CA . VAL C 1 52 ? -29.618 14.302 -10.073 1.00 31.05 652 VAL C CA 1
ATOM 3931 C C . VAL C 1 52 ? -28.623 13.222 -10.457 1.00 30.87 652 VAL C C 1
ATOM 3932 O O . VAL C 1 52 ? -27.663 12.949 -9.747 1.00 30.93 652 VAL C O 1
ATOM 3936 N N . ASP C 1 53 ? -28.871 12.581 -11.575 1.00 31.23 653 ASP C N 1
ATOM 3937 C CA . ASP C 1 53 ? -27.997 11.524 -12.031 1.00 32.09 653 ASP C CA 1
ATOM 3938 C C . ASP C 1 53 ? -27.906 11.671 -13.524 1.00 32.24 653 ASP C C 1
ATOM 3939 O O . ASP C 1 53 ? -28.796 12.253 -14.137 1.00 32.91 653 ASP C O 1
ATOM 3944 N N . ASP C 1 54 ? -26.829 11.188 -14.123 1.00 32.19 654 ASP C N 1
ATOM 3945 C CA . ASP C 1 54 ? -26.719 11.256 -15.571 1.00 32.17 654 ASP C CA 1
ATOM 3946 C C . ASP C 1 54 ? -25.899 10.088 -16.064 1.00 32.19 654 ASP C C 1
ATOM 3947 O O . ASP C 1 54 ? -25.296 9.342 -15.282 1.00 31.10 654 ASP C O 1
ATOM 3952 N N . VAL C 1 55 ? -25.886 9.941 -17.378 1.00 32.48 655 VAL C N 1
ATOM 3953 C CA . VAL C 1 55 ? -25.170 8.850 -17.988 1.00 33.25 655 VAL C CA 1
ATOM 3954 C C . VAL C 1 55 ? -23.694 9.089 -17.753 1.00 33.77 655 VAL C C 1
ATOM 3955 O O . VAL C 1 55 ? -23.206 10.177 -17.964 1.00 33.81 655 VAL C O 1
ATOM 3959 N N . PRO C 1 56 ? -22.980 8.069 -17.318 1.00 34.91 656 PRO C N 1
ATOM 3960 C CA . PRO C 1 56 ? -21.561 8.209 -17.032 1.00 35.51 656 PRO C CA 1
ATOM 3961 C C . PRO C 1 56 ? -20.786 8.243 -18.309 1.00 36.26 656 PRO C C 1
ATOM 3962 O O . PRO C 1 56 ? -21.360 8.071 -19.375 1.00 36.61 656 PRO C O 1
ATOM 3966 N N . TYR C 1 57 ? -19.485 8.445 -18.195 1.00 36.98 657 TYR C N 1
ATOM 3967 C CA . TYR C 1 57 ? -18.619 8.507 -19.351 1.00 37.52 657 TYR C CA 1
ATOM 3968 C C . TYR C 1 57 ? -18.082 7.132 -19.680 1.00 37.97 657 TYR C C 1
ATOM 3969 O O . TYR C 1 57 ? -18.344 6.168 -18.971 1.00 38.03 657 TYR C O 1
ATOM 3978 N N . GLY C 1 58 ? -17.361 7.034 -20.784 1.00 38.58 658 GLY C N 1
ATOM 3979 C CA . GLY C 1 58 ? -16.623 5.822 -21.064 1.00 39.19 658 GLY C CA 1
ATOM 3980 C C . GLY C 1 58 ? -17.575 4.661 -21.214 1.00 39.59 658 GLY C C 1
ATOM 3981 O O . GLY C 1 58 ? -17.193 3.499 -21.084 1.00 39.96 658 GLY C O 1
ATOM 3982 N N . GLY C 1 59 ? -18.837 5.002 -21.445 1.00 39.93 659 GLY C N 1
ATOM 3983 C CA . GLY C 1 59 ? -19.876 4.031 -21.711 1.00 40.10 659 GLY C CA 1
ATOM 3984 C C . GLY C 1 59 ? -20.056 2.953 -20.674 1.00 40.27 659 GLY C C 1
ATOM 3985 O O . GLY C 1 59 ? -19.380 1.916 -20.724 1.00 40.20 659 GLY C O 1
ATOM 3986 N N . LEU C 1 60 ? -20.988 3.203 -19.754 1.00 40.33 660 LEU C N 1
ATOM 3987 C CA . LEU C 1 60 ? -21.343 2.251 -18.720 1.00 40.61 660 LEU C CA 1
ATOM 3988 C C . LEU C 1 60 ? -22.857 2.101 -18.655 1.00 40.83 660 LEU C C 1
ATOM 3989 O O . LEU C 1 60 ? -23.601 3.058 -18.894 1.00 41.12 660 LEU C O 1
ATOM 3994 N N . PRO C 1 61 ? -23.302 0.899 -18.304 1.00 40.60 661 PRO C N 1
ATOM 3995 C CA . PRO C 1 61 ? -24.727 0.562 -18.239 1.00 40.30 661 PRO C CA 1
ATOM 3996 C C . PRO C 1 61 ? -25.450 1.115 -17.029 1.00 39.84 661 PRO C C 1
ATOM 3997 O O . PRO C 1 61 ? -25.798 0.339 -16.121 1.00 40.33 661 PRO C O 1
ATOM 4001 N N . GLY C 1 62 ? -25.693 2.416 -16.999 1.00 38.57 662 GLY C N 1
ATOM 4002 C CA . GLY C 1 62 ? -26.464 2.963 -15.908 1.00 37.48 662 GLY C CA 1
ATOM 4003 C C . GLY C 1 62 ? -26.299 4.454 -15.793 1.00 36.49 662 GLY C C 1
ATOM 4004 O O . GLY C 1 62 ? -25.995 5.148 -16.771 1.00 36.11 662 GLY C O 1
ATOM 4005 N N . MET C 1 63 ? -26.494 4.949 -14.582 1.00 34.81 663 MET C N 1
ATOM 4006 C CA . MET C 1 63 ? -26.388 6.366 -14.356 1.00 33.87 663 MET C CA 1
ATOM 4007 C C . MET C 1 63 ? -25.601 6.619 -13.094 1.00 32.48 663 MET C C 1
ATOM 4008 O O . MET C 1 63 ? -25.534 5.769 -12.220 1.00 32.50 663 MET C O 1
ATOM 4013 N N . VAL C 1 64 ? -24.984 7.792 -13.024 1.00 31.12 664 VAL C N 1
ATOM 4014 C CA . VAL C 1 64 ? -24.161 8.187 -11.879 1.00 30.01 664 VAL C CA 1
ATOM 4015 C C . VAL C 1 64 ? -24.671 9.490 -11.260 1.00 28.18 664 VAL C C 1
ATOM 4016 O O . VAL C 1 64 ? -25.272 10.313 -11.937 1.00 27.57 664 VAL C O 1
ATOM 4020 N N . LEU C 1 65 ? -24.448 9.673 -9.972 1.00 26.69 665 LEU C N 1
ATOM 4021 C CA . LEU C 1 65 ? -24.892 10.905 -9.331 1.00 26.16 665 LEU C CA 1
ATOM 4022 C C . LEU C 1 65 ? -23.975 12.029 -9.736 1.00 25.20 665 LEU C C 1
ATOM 4023 O O . LEU C 1 65 ? -22.750 11.903 -9.676 1.00 24.80 665 LEU C O 1
ATOM 4028 N N . LYS C 1 66 ? -24.581 13.139 -10.131 1.00 24.49 666 LYS C N 1
ATOM 4029 C CA . LYS C 1 66 ? -23.847 14.308 -10.576 1.00 24.12 666 LYS C CA 1
ATOM 4030 C C . LYS C 1 66 ? -23.104 15.020 -9.439 1.00 24.21 666 LYS C C 1
ATOM 4031 O O . LYS C 1 66 ? -23.439 14.892 -8.257 1.00 23.94 666 LYS C O 1
ATOM 4037 N N . PRO C 1 67 ? -22.061 15.752 -9.805 1.00 24.23 667 PRO C N 1
ATOM 4038 C CA . PRO C 1 67 ? -21.327 16.589 -8.857 1.00 24.03 667 PRO C CA 1
ATOM 4039 C C . PRO C 1 67 ? -22.107 17.790 -8.318 1.00 23.90 667 PRO C C 1
ATOM 4040 O O . PRO C 1 67 ? -22.103 18.027 -7.101 1.00 23.91 667 PRO C O 1
ATOM 4044 N N . GLU C 1 68 ? -22.783 18.526 -9.195 1.00 23.65 668 GLU C N 1
ATOM 4045 C CA . GLU C 1 68 ? -23.441 19.793 -8.792 1.00 23.64 668 GLU C CA 1
ATOM 4046 C C . GLU C 1 68 ? -24.390 19.739 -7.575 1.00 23.38 668 GLU C C 1
ATOM 4047 O O . GLU C 1 68 ? -24.169 20.462 -6.620 1.00 22.87 668 GLU C O 1
ATOM 4053 N N . PRO C 1 69 ? -25.434 18.902 -7.598 1.00 23.52 669 PRO C N 1
ATOM 4054 C CA . PRO C 1 69 ? -26.393 18.877 -6.490 1.00 23.73 669 PRO C CA 1
ATOM 4055 C C . PRO C 1 69 ? -25.761 18.490 -5.167 1.00 23.63 669 PRO C C 1
ATOM 4056 O O . PRO C 1 69 ? -26.090 19.108 -4.135 1.00 22.74 669 PRO C O 1
ATOM 4060 N N . ILE C 1 70 ? -24.836 17.533 -5.208 1.00 23.46 670 ILE C N 1
ATOM 4061 C CA . ILE C 1 70 ? -24.126 17.137 -3.987 1.00 23.46 670 ILE C CA 1
ATOM 4062 C C . ILE C 1 70 ? -23.272 18.284 -3.468 1.00 23.03 670 ILE C C 1
ATOM 4063 O O . ILE C 1 70 ? -23.225 18.494 -2.274 1.00 22.94 670 ILE C O 1
ATOM 4068 N N . TYR C 1 71 ? -22.581 19.006 -4.356 1.00 22.94 671 TYR C N 1
ATOM 4069 C CA . TYR C 1 71 ? -21.739 20.127 -3.916 1.00 22.79 671 TYR C CA 1
ATOM 4070 C C . TYR C 1 71 ? -22.621 21.262 -3.403 1.00 22.52 671 TYR C C 1
ATOM 4071 O O . TYR C 1 71 ? -22.282 21.962 -2.453 1.00 21.41 671 TYR C O 1
ATOM 4080 N N . GLU C 1 72 ? -23.759 21.431 -4.055 1.00 22.41 672 GLU C N 1
ATOM 4081 C CA . GLU C 1 72 ? -24.660 22.505 -3.710 1.00 22.48 672 GLU C CA 1
ATOM 4082 C C . GLU C 1 72 ? -25.232 22.255 -2.320 1.00 22.23 672 GLU C C 1
ATOM 4083 O O . GLU C 1 72 ? -25.293 23.159 -1.489 1.00 22.00 672 GLU C O 1
ATOM 4089 N N . ALA C 1 73 ? -25.656 21.021 -2.092 1.00 22.11 673 ALA C N 1
ATOM 4090 C CA . ALA C 1 73 ? -26.187 20.597 -0.801 1.00 21.81 673 ALA C CA 1
ATOM 4091 C C . ALA C 1 73 ? -25.063 20.669 0.258 1.00 21.12 673 ALA C C 1
ATOM 4092 O O . ALA C 1 73 ? -25.304 21.037 1.376 1.00 21.08 673 ALA C O 1
ATOM 4094 N N . TYR C 1 74 ? -23.843 20.328 -0.101 1.00 21.05 674 TYR C N 1
ATOM 4095 C CA . TYR C 1 74 ? -22.736 20.485 0.827 1.00 21.98 674 TYR C CA 1
ATOM 4096 C C . TYR C 1 74 ? -22.653 21.985 1.270 1.00 22.00 674 TYR C C 1
ATOM 4097 O O . TYR C 1 74 ? -22.721 22.304 2.469 1.00 21.74 674 TYR C O 1
ATOM 4106 N N . ASP C 1 75 ? -22.571 22.889 0.297 1.00 21.71 675 ASP C N 1
ATOM 4107 C CA . ASP C 1 75 ? -22.471 24.311 0.588 1.00 22.08 675 ASP C CA 1
ATOM 4108 C C . ASP C 1 75 ? -23.592 24.754 1.493 1.00 22.19 675 ASP C C 1
ATOM 4109 O O . ASP C 1 75 ? -23.349 25.481 2.458 1.00 23.07 675 ASP C O 1
ATOM 4114 N N . TYR C 1 76 ? -24.816 24.348 1.163 1.00 22.32 676 TYR C N 1
ATOM 4115 C CA . TYR C 1 76 ? -25.998 24.707 1.935 1.00 22.07 676 TYR C CA 1
ATOM 4116 C C . TYR C 1 76 ? -25.828 24.307 3.386 1.00 22.75 676 TYR C C 1
ATOM 4117 O O . TYR C 1 76 ? -26.210 25.039 4.272 1.00 22.73 676 TYR C O 1
ATOM 4126 N N . VAL C 1 77 ? -25.218 23.161 3.628 1.00 23.99 677 VAL C N 1
ATOM 4127 C CA . VAL C 1 77 ? -25.031 22.682 4.987 1.00 25.27 677 VAL C CA 1
ATOM 4128 C C . VAL C 1 77 ? -23.923 23.455 5.689 1.00 26.19 677 VAL C C 1
ATOM 4129 O O . VAL C 1 77 ? -24.103 23.879 6.822 1.00 26.91 677 VAL C O 1
ATOM 4133 N N . VAL C 1 78 ? -22.809 23.698 5.001 1.00 27.05 678 VAL C N 1
ATOM 4134 C CA . VAL C 1 78 ? -21.690 24.428 5.579 1.00 27.46 678 VAL C CA 1
ATOM 4135 C C . VAL C 1 78 ? -22.128 25.830 5.947 1.00 28.65 678 VAL C C 1
ATOM 4136 O O . VAL C 1 78 ? -21.650 26.395 6.929 1.00 28.85 678 VAL C O 1
ATOM 4140 N N . GLU C 1 79 ? -23.043 26.390 5.155 1.00 29.71 679 GLU C N 1
ATOM 4141 C CA . GLU C 1 79 ? -23.538 27.745 5.371 1.00 30.22 679 GLU C CA 1
ATOM 4142 C C . GLU C 1 79 ? -24.546 27.844 6.483 1.00 29.51 679 GLU C C 1
ATOM 4143 O O . GLU C 1 79 ? -24.461 28.724 7.330 1.00 29.79 679 GLU C O 1
ATOM 4149 N N . ASN C 1 80 ? -25.526 26.953 6.474 1.00 28.51 680 ASN C N 1
ATOM 4150 C CA . ASN C 1 80 ? -26.605 27.030 7.458 1.00 27.33 680 ASN C CA 1
ATOM 4151 C C . ASN C 1 80 ? -26.282 26.396 8.788 1.00 26.35 680 ASN C C 1
ATOM 4152 O O . ASN C 1 80 ? -26.890 26.700 9.775 1.00 25.27 680 ASN C O 1
ATOM 4157 N N . TYR C 1 81 ? -25.325 25.485 8.783 1.00 26.37 681 TYR C N 1
ATOM 4158 C CA . TYR C 1 81 ? -24.875 24.801 9.974 1.00 26.13 681 TYR C CA 1
ATOM 4159 C C . TYR C 1 81 ? -23.405 24.868 9.774 1.00 25.61 681 TYR C C 1
ATOM 4160 O O . TYR C 1 81 ? -22.969 25.449 8.796 1.00 25.91 681 TYR C O 1
ATOM 4169 N N . GLY C 1 82 ? -22.615 24.283 10.647 1.00 25.53 682 GLY C N 1
ATOM 4170 C CA . GLY C 1 82 ? -21.169 24.343 10.459 1.00 25.63 682 GLY C CA 1
ATOM 4171 C C . GLY C 1 82 ? -20.652 23.473 9.327 1.00 25.28 682 GLY C C 1
ATOM 4172 O O . GLY C 1 82 ? -21.451 22.816 8.630 1.00 25.59 682 GLY C O 1
ATOM 4173 N N . LYS C 1 83 ? -19.325 23.453 9.167 1.00 24.43 683 LYS C N 1
ATOM 4174 C CA . LYS C 1 83 ? -18.667 22.559 8.229 1.00 24.23 683 LYS C CA 1
ATOM 4175 C C . LYS C 1 83 ? -18.867 21.156 8.764 1.00 23.97 683 LYS C C 1
ATOM 4176 O O . LYS C 1 83 ? -18.523 20.858 9.890 1.00 24.17 683 LYS C O 1
ATOM 4182 N N . PRO C 1 84 ? -19.473 20.278 7.993 1.00 24.05 684 PRO C N 1
ATOM 4183 C CA . PRO C 1 84 ? -19.658 18.905 8.478 1.00 23.67 684 PRO C CA 1
ATOM 4184 C C . PRO C 1 84 ? -18.525 17.962 8.151 1.00 23.12 684 PRO C C 1
ATOM 4185 O O . PRO C 1 84 ? -17.778 18.198 7.203 1.00 22.62 684 PRO C O 1
ATOM 4189 N N . PHE C 1 85 ? -18.402 16.912 8.955 1.00 22.84 685 PHE C N 1
ATOM 4190 C CA . PHE C 1 85 ? -17.474 15.821 8.670 1.00 22.76 685 PHE C CA 1
ATOM 4191 C C . PHE C 1 85 ? -18.208 14.981 7.592 1.00 23.23 685 PHE C C 1
ATOM 4192 O O . PHE C 1 85 ? -19.281 14.438 7.872 1.00 22.90 685 PHE C O 1
ATOM 4200 N N . VAL C 1 86 ? -17.655 14.894 6.379 1.00 23.08 686 VAL C N 1
ATOM 4201 C CA . VAL C 1 86 ? -18.346 14.225 5.280 1.00 23.78 686 VAL C CA 1
ATOM 4202 C C . VAL C 1 86 ? -18.095 12.702 5.134 1.00 24.64 686 VAL C C 1
ATOM 4203 O O . VAL C 1 86 ? -16.983 12.234 4.900 1.00 24.60 686 VAL C O 1
ATOM 4207 N N . LEU C 1 87 ? -19.175 11.943 5.257 1.00 25.44 687 LEU C N 1
ATOM 4208 C CA . LEU C 1 87 ? -19.119 10.494 5.164 1.00 26.54 687 LEU C CA 1
ATOM 4209 C C . LEU C 1 87 ? -19.895 10.060 3.929 1.00 26.40 687 LEU C C 1
ATOM 4210 O O . LEU C 1 87 ? -20.860 10.697 3.557 1.00 26.74 687 LEU C O 1
ATOM 4215 N N . ILE C 1 88 ? -19.430 9.042 3.235 1.00 26.95 688 ILE C N 1
ATOM 4216 C CA . ILE C 1 88 ? -20.140 8.585 2.038 1.00 27.83 688 ILE C CA 1
ATOM 4217 C C . ILE C 1 88 ? -20.433 7.064 2.085 1.00 28.39 688 ILE C C 1
ATOM 4218 O O . ILE C 1 88 ? -19.555 6.262 2.389 1.00 28.08 688 ILE C O 1
ATOM 4223 N N . THR C 1 89 ? -21.681 6.705 1.837 1.00 29.17 689 THR C N 1
ATOM 4224 C CA . THR C 1 89 ? -22.096 5.320 1.805 1.00 31.07 689 THR C CA 1
ATOM 4225 C C . THR C 1 89 ? -22.475 4.946 0.379 1.00 31.80 689 THR C C 1
ATOM 4226 O O . THR C 1 89 ? -23.502 5.382 -0.140 1.00 30.60 689 THR C O 1
ATOM 4230 N N . GLU C 1 90 ? -21.634 4.126 -0.246 1.00 33.17 690 GLU C N 1
ATOM 4231 C CA . GLU C 1 90 ? -21.883 3.701 -1.607 1.00 34.45 690 GLU C CA 1
ATOM 4232 C C . GLU C 1 90 ? -22.797 2.463 -1.612 1.00 35.51 690 GLU C C 1
ATOM 4233 O O . GLU C 1 90 ? -22.938 1.758 -0.598 1.00 35.55 690 GLU C O 1
ATOM 4239 N N . PRO C 1 91 ? -23.402 2.187 -2.762 1.00 36.56 691 PRO C N 1
ATOM 4240 C CA . PRO C 1 91 ? -24.286 1.020 -2.932 1.00 37.23 691 PRO C CA 1
ATOM 4241 C C . PRO C 1 91 ? -23.684 -0.344 -2.540 1.00 37.89 691 PRO C C 1
ATOM 4242 O O . PRO C 1 91 ? -24.428 -1.282 -2.199 1.00 38.40 691 PRO C O 1
ATOM 4246 N N . TRP C 1 92 ? -22.358 -0.457 -2.581 1.00 38.30 692 TRP C N 1
ATOM 4247 C CA . TRP C 1 92 ? -21.668 -1.718 -2.246 1.00 38.03 692 TRP C CA 1
ATOM 4248 C C . TRP C 1 92 ? -20.809 -1.624 -0.963 1.00 38.09 692 TRP C C 1
ATOM 4249 O O . TRP C 1 92 ? -20.002 -2.528 -0.691 1.00 38.04 692 TRP C O 1
ATOM 4260 N N . GLY C 1 93 ? -20.948 -0.537 -0.205 1.00 37.74 693 GLY C N 1
ATOM 4261 C CA . GLY C 1 93 ? -20.105 -0.332 0.956 1.00 38.00 693 GLY C CA 1
ATOM 4262 C C . GLY C 1 93 ? -20.851 -0.369 2.278 1.00 38.47 693 GLY C C 1
ATOM 4263 O O . GLY C 1 93 ? -21.604 0.560 2.610 1.00 38.18 693 GLY C O 1
ATOM 4264 N N . GLU C 1 94 ? -20.657 -1.436 3.050 1.00 38.44 694 GLU C N 1
ATOM 4265 C CA . GLU C 1 94 ? -21.294 -1.473 4.348 1.00 38.51 694 GLU C CA 1
ATOM 4266 C C . GLU C 1 94 ? -20.545 -2.307 5.347 1.00 38.27 694 GLU C C 1
ATOM 4267 O O . GLU C 1 94 ? -21.036 -3.309 5.791 1.00 38.84 694 GLU C O 1
ATOM 4273 N N . LYS C 1 95 ? -19.357 -1.866 5.736 1.00 38.54 695 LYS C N 1
ATOM 4274 C CA . LYS C 1 95 ? -18.536 -2.617 6.677 1.00 38.51 695 LYS C CA 1
ATOM 4275 C C . LYS C 1 95 ? -17.907 -1.715 7.749 1.00 38.13 695 LYS C C 1
ATOM 4276 O O . LYS C 1 95 ? -16.690 -1.502 7.775 1.00 38.72 695 LYS C O 1
ATOM 4282 N N . LEU C 1 96 ? -18.731 -1.212 8.653 1.00 37.38 696 LEU C N 1
ATOM 4283 C CA . LEU C 1 96 ? -18.229 -0.427 9.772 1.00 36.85 696 LEU C CA 1
ATOM 4284 C C . LEU C 1 96 ? -18.024 -1.351 10.959 1.00 36.06 696 LEU C C 1
ATOM 4285 O O . LEU C 1 96 ? -18.316 -2.537 10.880 1.00 35.93 696 LEU C O 1
ATOM 4290 N N . ASN C 1 97 ? -17.530 -0.779 12.055 1.00 35.20 697 ASN C N 1
ATOM 4291 C CA . ASN C 1 97 ? -17.279 -1.495 13.297 1.00 34.05 697 ASN C CA 1
ATOM 4292 C C . ASN C 1 97 ? -17.457 -0.514 14.466 1.00 33.07 697 ASN C C 1
ATOM 4293 O O . ASN C 1 97 ? -17.512 0.689 14.242 1.00 33.19 697 ASN C O 1
ATOM 4298 N N . GLN C 1 98 ? -17.541 -1.006 15.697 1.00 31.75 698 GLN C N 1
ATOM 4299 C CA . GLN C 1 98 ? -17.747 -0.129 16.850 1.00 31.40 698 GLN C CA 1
ATOM 4300 C C . GLN C 1 98 ? -16.743 1.027 16.944 1.00 31.62 698 GLN C C 1
ATOM 4301 O O . GLN C 1 98 ? -17.031 2.079 17.522 1.00 31.10 698 GLN C O 1
ATOM 4307 N N . LYS C 1 99 ? -15.560 0.806 16.384 1.00 31.93 699 LYS C N 1
ATOM 4308 C CA . LYS C 1 99 ? -14.492 1.790 16.366 1.00 32.33 699 LYS C CA 1
ATOM 4309 C C . LYS C 1 99 ? -14.972 3.104 15.733 1.00 31.94 699 LYS C C 1
ATOM 4310 O O . LYS C 1 99 ? -14.917 4.171 16.362 1.00 31.61 699 LYS C O 1
ATOM 4316 N N . LEU C 1 100 ? -15.434 3.009 14.488 1.00 31.36 700 LEU C N 1
ATOM 4317 C CA . LEU C 1 100 ? -15.903 4.162 13.746 1.00 31.59 700 LEU C CA 1
ATOM 4318 C C . LEU C 1 100 ? -17.070 4.823 14.419 1.00 30.82 700 LEU C C 1
ATOM 4319 O O . LEU C 1 100 ? -17.149 6.041 14.484 1.00 30.26 700 LEU C O 1
ATOM 4324 N N . VAL C 1 101 ? -17.992 3.991 14.873 1.00 30.35 701 VAL C N 1
ATOM 4325 C CA . VAL C 1 101 ? -19.185 4.454 15.534 1.00 30.24 701 VAL C CA 1
ATOM 4326 C C . VAL C 1 101 ? -18.798 5.334 16.702 1.00 30.30 701 VAL C C 1
ATOM 4327 O O . VAL C 1 101 ? -19.305 6.449 16.836 1.00 29.64 701 VAL C O 1
ATOM 4331 N N . ASN C 1 102 ? -17.902 4.818 17.551 1.00 30.75 702 ASN C N 1
ATOM 4332 C CA . ASN C 1 102 ? -17.377 5.580 18.693 1.00 31.04 702 ASN C CA 1
ATOM 4333 C C . ASN C 1 102 ? -16.699 6.850 18.221 1.00 30.67 702 ASN C C 1
ATOM 4334 O O . ASN C 1 102 ? -16.996 7.921 18.727 1.00 30.74 702 ASN C O 1
ATOM 4339 N N . GLU C 1 103 ? -15.814 6.729 17.237 1.00 30.54 703 GLU C N 1
ATOM 4340 C CA . GLU C 1 103 ? -15.131 7.891 16.676 1.00 30.90 703 GLU C CA 1
ATOM 4341 C C . GLU C 1 103 ? -16.106 8.963 16.264 1.00 30.68 703 GLU C C 1
ATOM 4342 O O . GLU C 1 103 ? -15.924 10.149 16.561 1.00 30.51 703 GLU C O 1
ATOM 4348 N N . LEU C 1 104 ? -17.144 8.531 15.557 1.00 30.48 704 LEU C N 1
ATOM 4349 C CA . LEU C 1 104 ? -18.130 9.442 15.012 1.00 30.30 704 LEU C CA 1
ATOM 4350 C C . LEU C 1 104 ? -18.954 10.044 16.129 1.00 30.66 704 LEU C C 1
ATOM 4351 O O . LEU C 1 104 ? -19.342 11.205 16.058 1.00 30.75 704 LEU C O 1
ATOM 4356 N N . SER C 1 105 ? -19.205 9.249 17.166 1.00 30.73 705 SER C N 1
ATOM 4357 C CA . SER C 1 105 ? -20.016 9.689 18.284 1.00 30.68 705 SER C CA 1
ATOM 4358 C C . SER C 1 105 ? -19.400 10.883 18.957 1.00 30.56 705 SER C C 1
ATOM 4359 O O . SER C 1 105 ? -20.084 11.630 19.638 1.00 30.58 705 SER C O 1
ATOM 4362 N N . LYS C 1 106 ? -18.098 11.048 18.799 1.00 30.89 706 LYS C N 1
ATOM 4363 C CA . LYS C 1 106 ? -17.409 12.174 19.424 1.00 31.40 706 LYS C CA 1
ATOM 4364 C C . LYS C 1 106 ? -17.478 13.457 18.553 1.00 31.20 706 LYS C C 1
ATOM 4365 O O . LYS C 1 106 ? -17.038 14.505 18.969 1.00 31.50 706 LYS C O 1
ATOM 4371 N N . LYS C 1 107 ? -18.073 13.381 17.373 1.00 31.18 707 LYS C N 1
ATOM 4372 C CA . LYS C 1 107 ? -18.174 14.546 16.491 1.00 31.59 707 LYS C CA 1
ATOM 4373 C C . LYS C 1 107 ? -19.377 15.434 16.775 1.00 31.45 707 LYS C C 1
ATOM 4374 O O . LYS C 1 107 ? -20.201 15.133 17.645 1.00 31.78 707 LYS C O 1
ATOM 4380 N N . GLU C 1 108 ? -19.475 16.534 16.032 1.00 31.04 708 GLU C N 1
ATOM 4381 C CA . GLU C 1 108 ? -20.585 17.467 16.206 1.00 31.07 708 GLU C CA 1
ATOM 4382 C C . GLU C 1 108 ? -21.471 17.568 14.959 1.00 30.24 708 GLU C C 1
ATOM 4383 O O . GLU C 1 108 ? -22.665 17.782 15.077 1.00 30.08 708 GLU C O 1
ATOM 4389 N N . ARG C 1 109 ? -20.897 17.423 13.777 1.00 29.29 709 ARG C N 1
ATOM 4390 C CA . ARG C 1 109 ? -21.680 17.566 12.556 1.00 29.30 709 ARG C CA 1
ATOM 4391 C C . ARG C 1 109 ? -21.320 16.561 11.486 1.00 28.33 709 ARG C C 1
ATOM 4392 O O . ARG C 1 109 ? -20.176 16.500 11.030 1.00 27.67 709 ARG C O 1
ATOM 4400 N N . ILE C 1 110 ? -22.314 15.797 11.046 1.00 27.59 710 ILE C N 1
ATOM 4401 C CA . ILE C 1 110 ? -22.038 14.745 10.093 1.00 27.05 710 ILE C CA 1
ATOM 4402 C C . ILE C 1 110 ? -22.940 14.785 8.870 1.00 27.96 710 ILE C C 1
ATOM 4403 O O . ILE C 1 110 ? -24.174 14.784 8.946 1.00 28.95 710 ILE C O 1
ATOM 4408 N N . MET C 1 111 ? -22.289 14.778 7.721 1.00 28.33 711 MET C N 1
ATOM 4409 C CA . MET C 1 111 ? -22.974 14.744 6.464 1.00 27.88 711 MET C CA 1
ATOM 4410 C C . MET C 1 111 ? -22.732 13.372 5.914 1.00 27.59 711 MET C C 1
ATOM 4411 O O . MET C 1 111 ? -21.572 12.977 5.774 1.00 26.90 711 MET C O 1
ATOM 4416 N N . ILE C 1 112 ? -23.829 12.639 5.653 1.00 27.34 712 ILE C N 1
ATOM 4417 C CA . ILE C 1 112 ? -23.766 11.320 5.044 1.00 27.06 712 ILE C CA 1
ATOM 4418 C C . ILE C 1 112 ? -24.327 11.383 3.654 1.00 27.16 712 ILE C C 1
ATOM 4419 O O . ILE C 1 112 ? -25.519 11.640 3.456 1.00 27.39 712 ILE C O 1
ATOM 4424 N N . ILE C 1 113 ? -23.485 11.132 2.673 1.00 27.50 713 ILE C N 1
ATOM 4425 C CA . ILE C 1 113 ? -23.957 11.117 1.305 1.00 27.87 713 ILE C CA 1
ATOM 4426 C C . ILE C 1 113 ? -24.348 9.659 1.007 1.00 28.14 713 ILE C C 1
ATOM 4427 O O . ILE C 1 113 ? -23.549 8.744 1.206 1.00 26.51 713 ILE C O 1
ATOM 4432 N N . CYS C 1 114 ? -25.585 9.472 0.550 1.00 28.83 714 CYS C N 1
ATOM 4433 C CA . CYS C 1 114 ? -26.101 8.146 0.258 1.00 29.98 714 CYS C CA 1
ATOM 4434 C C . CYS C 1 114 ? -25.855 7.887 -1.179 1.00 30.77 714 CYS C C 1
ATOM 4435 O O . CYS C 1 114 ? -26.474 8.528 -2.012 1.00 32.46 714 CYS C O 1
ATOM 4438 N N . GLY C 1 115 ? -24.933 6.986 -1.485 1.00 31.32 715 GLY C N 1
ATOM 4439 C CA . GLY C 1 115 ? -24.624 6.685 -2.865 1.00 32.13 715 GLY C CA 1
ATOM 4440 C C . GLY C 1 115 ? -25.791 5.953 -3.514 1.00 32.73 715 GLY C C 1
ATOM 4441 O O . GLY C 1 115 ? -26.654 5.449 -2.821 1.00 32.35 715 GLY C O 1
ATOM 4442 N N . ARG C 1 116 ? -25.814 5.908 -4.844 1.00 33.94 716 ARG C N 1
ATOM 4443 C CA . ARG C 1 116 ? -26.877 5.268 -5.589 1.00 35.25 716 ARG C CA 1
ATOM 4444 C C . ARG C 1 116 ? -26.327 4.900 -6.915 1.00 35.49 716 ARG C C 1
ATOM 4445 O O . ARG C 1 116 ? -25.224 5.298 -7.264 1.00 35.88 716 ARG C O 1
ATOM 4453 N N . TYR C 1 117 ? -27.096 4.113 -7.653 1.00 36.10 717 TYR C N 1
ATOM 4454 C CA . TYR C 1 117 ? -26.720 3.680 -8.995 1.00 35.69 717 TYR C CA 1
ATOM 4455 C C . TYR C 1 117 ? -25.265 3.239 -9.074 1.00 36.00 717 TYR C C 1
ATOM 4456 O O . TYR C 1 117 ? -24.740 2.598 -8.154 1.00 34.97 717 TYR C O 1
ATOM 4465 N N . GLU C 1 118 ? -24.626 3.596 -10.190 1.00 36.57 718 GLU C N 1
ATOM 4466 C CA . GLU C 1 118 ? -23.241 3.244 -10.453 1.00 37.06 718 GLU C CA 1
ATOM 4467 C C . GLU C 1 118 ? -22.236 3.970 -9.546 1.00 36.27 718 GLU C C 1
ATOM 4468 O O . GLU C 1 118 ? -21.040 3.838 -9.731 1.00 36.66 718 GLU C O 1
ATOM 4474 N N . GLY C 1 119 ? -22.713 4.738 -8.574 1.00 35.80 719 GLY C N 1
ATOM 4475 C CA . GLY C 1 119 ? -21.838 5.445 -7.655 1.00 34.96 719 GLY C CA 1
ATOM 4476 C C . GLY C 1 119 ? -21.866 6.957 -7.825 1.00 34.51 719 GLY C C 1
ATOM 4477 O O . GLY C 1 119 ? -22.637 7.487 -8.624 1.00 34.22 719 GLY C O 1
ATOM 4478 N N . VAL C 1 120 ? -21.011 7.652 -7.078 1.00 33.71 720 VAL C N 1
ATOM 4479 C CA . VAL C 1 120 ? -20.923 9.105 -7.170 1.00 33.56 720 VAL C CA 1
ATOM 4480 C C . VAL C 1 120 ? -19.671 9.556 -7.949 1.00 32.44 720 VAL C C 1
ATOM 4481 O O . VAL C 1 120 ? -18.614 8.961 -7.824 1.00 31.90 720 VAL C O 1
ATOM 4485 N N . ASP C 1 121 ? -19.832 10.594 -8.763 1.00 31.67 721 ASP C N 1
ATOM 4486 C CA . ASP C 1 121 ? -18.741 11.242 -9.495 1.00 31.30 721 ASP C CA 1
ATOM 4487 C C . ASP C 1 121 ? -17.562 11.484 -8.554 1.00 31.44 721 ASP C C 1
ATOM 4488 O O . ASP C 1 121 ? -17.714 12.049 -7.466 1.00 31.75 721 ASP C O 1
ATOM 4493 N N . GLU C 1 122 ? -16.381 11.066 -8.970 1.00 31.40 722 GLU C N 1
ATOM 4494 C CA . GLU C 1 122 ? -15.193 11.176 -8.129 1.00 31.55 722 GLU C CA 1
ATOM 4495 C C . GLU C 1 122 ? -14.856 12.573 -7.660 1.00 30.99 722 GLU C C 1
ATOM 4496 O O . GLU C 1 122 ? -14.235 12.759 -6.615 1.00 30.69 722 GLU C O 1
ATOM 4502 N N . ARG C 1 123 ? -15.238 13.563 -8.444 1.00 30.76 723 ARG C N 1
ATOM 4503 C CA . ARG C 1 123 ? -14.970 14.949 -8.075 1.00 30.57 723 ARG C CA 1
ATOM 4504 C C . ARG C 1 123 ? -15.555 15.317 -6.708 1.00 29.88 723 ARG C C 1
ATOM 4505 O O . ARG C 1 123 ? -15.086 16.248 -6.064 1.00 30.19 723 ARG C O 1
ATOM 4513 N N . VAL C 1 124 ? -16.559 14.568 -6.274 1.00 29.16 724 VAL C N 1
ATOM 4514 C CA . VAL C 1 124 ? -17.181 14.751 -4.971 1.00 28.91 724 VAL C CA 1
ATOM 4515 C C . VAL C 1 124 ? -16.220 14.336 -3.838 1.00 28.80 724 VAL C C 1
ATOM 4516 O O . VAL C 1 124 ? -16.266 14.885 -2.740 1.00 28.50 724 VAL C O 1
ATOM 4520 N N . LYS C 1 125 ? -15.340 13.378 -4.111 1.00 28.80 725 LYS C N 1
ATOM 4521 C CA . LYS C 1 125 ? -14.449 12.835 -3.090 1.00 28.97 725 LYS C CA 1
ATOM 4522 C C . LYS C 1 125 ? -13.585 13.893 -2.444 1.00 28.80 725 LYS C C 1
ATOM 4523 O O . LYS C 1 125 ? -13.061 13.685 -1.354 1.00 28.32 725 LYS C O 1
ATOM 4529 N N . LYS C 1 126 ? -13.437 15.025 -3.129 1.00 29.14 726 LYS C N 1
ATOM 4530 C CA . LYS C 1 126 ? -12.626 16.135 -2.642 1.00 29.34 726 LYS C CA 1
ATOM 4531 C C . LYS C 1 126 ? -13.155 16.719 -1.338 1.00 28.49 726 LYS C C 1
ATOM 4532 O O . LYS C 1 126 ? -12.406 17.326 -0.592 1.00 28.50 726 LYS C O 1
ATOM 4538 N N . ILE C 1 127 ? -14.445 16.547 -1.092 1.00 27.88 727 ILE C N 1
ATOM 4539 C CA . ILE C 1 127 ? -15.055 16.955 0.165 1.00 27.88 727 ILE C CA 1
ATOM 4540 C C . ILE C 1 127 ? -15.490 15.738 1.000 1.00 27.14 727 ILE C C 1
ATOM 4541 O O . ILE C 1 127 ? -16.238 15.876 1.943 1.00 27.39 727 ILE C O 1
ATOM 4546 N N . VAL C 1 128 ? -15.036 14.549 0.646 1.00 26.32 728 VAL C N 1
ATOM 4547 C CA . VAL C 1 128 ? -15.347 13.381 1.429 1.00 25.64 728 VAL C CA 1
ATOM 4548 C C . VAL C 1 128 ? -14.251 13.188 2.456 1.00 25.58 728 VAL C C 1
ATOM 4549 O O . VAL C 1 128 ? -13.082 13.211 2.130 1.00 24.70 728 VAL C O 1
ATOM 4553 N N . ASP C 1 129 ? -14.643 12.982 3.706 1.00 26.42 729 ASP C N 1
ATOM 4554 C CA . ASP C 1 129 ? -13.697 12.749 4.780 1.00 26.98 729 ASP C CA 1
ATOM 4555 C C . ASP C 1 129 ? -13.473 11.275 4.991 1.00 28.21 729 ASP C C 1
ATOM 4556 O O . ASP C 1 129 ? -12.376 10.843 5.309 1.00 28.06 729 ASP C O 1
ATOM 4561 N N . MET C 1 130 ? -14.529 10.494 4.819 1.00 29.98 730 MET C N 1
ATOM 4562 C CA . MET C 1 130 ? -14.431 9.065 5.018 1.00 31.05 730 MET C CA 1
ATOM 4563 C C . MET C 1 130 ? -15.405 8.314 4.133 1.00 31.76 730 MET C C 1
ATOM 4564 O O . MET C 1 130 ? -16.517 8.759 3.876 1.00 31.62 730 MET C O 1
ATOM 4569 N N . GLU C 1 131 ? -14.969 7.154 3.675 1.00 32.61 731 GLU C N 1
ATOM 4570 C CA . GLU C 1 131 ? -15.802 6.317 2.839 1.00 33.54 731 GLU C CA 1
ATOM 4571 C C . GLU C 1 131 ? -16.021 4.914 3.482 1.00 33.18 731 GLU C C 1
ATOM 4572 O O . GLU C 1 131 ? -15.087 4.209 3.768 1.00 32.63 731 GLU C O 1
ATOM 4578 N N . ILE C 1 132 ? -17.265 4.529 3.732 1.00 33.99 732 ILE C N 1
ATOM 4579 C CA . ILE C 1 132 ? -17.546 3.203 4.286 1.00 34.40 732 ILE C CA 1
ATOM 4580 C C . ILE C 1 132 ? -17.042 2.116 3.337 1.00 34.77 732 ILE C C 1
ATOM 4581 O O . ILE C 1 132 ? -17.622 1.913 2.269 1.00 35.62 732 ILE C O 1
ATOM 4586 N N . SER C 1 133 ? -15.987 1.400 3.732 1.00 34.55 733 SER C N 1
ATOM 4587 C CA . SER C 1 133 ? -15.351 0.417 2.857 1.00 34.14 733 SER C CA 1
ATOM 4588 C C . SER C 1 133 ? -16.342 -0.619 2.331 1.00 33.20 733 SER C C 1
ATOM 4589 O O . SE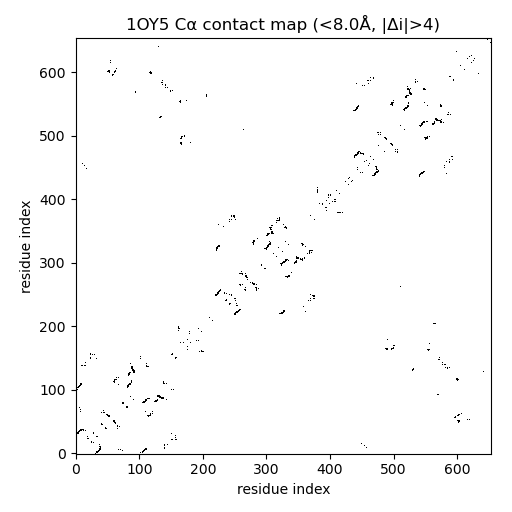R C 1 133 ? -17.454 -0.741 2.848 1.00 33.05 733 SER C O 1
ATOM 4592 N N . LEU C 1 134 ? -15.927 -1.356 1.303 1.00 32.00 734 LEU C N 1
ATOM 4593 C CA . LEU C 1 134 ? -16.746 -2.408 0.733 1.00 31.54 734 LEU C CA 1
ATOM 4594 C C . LEU C 1 134 ? -17.203 -3.343 1.825 1.00 30.50 734 LEU C C 1
ATOM 4595 O O . LEU C 1 134 ? -16.508 -3.557 2.805 1.00 30.93 734 LEU C O 1
ATOM 4600 N N . GLY C 1 135 ? -18.403 -3.863 1.660 1.00 29.20 735 GLY C N 1
ATOM 4601 C CA . GLY C 1 135 ? -18.905 -4.917 2.500 1.00 27.99 735 GLY C CA 1
ATOM 4602 C C . GLY C 1 135 ? -18.918 -6.073 1.519 1.00 26.96 735 GLY C C 1
ATOM 4603 O O . GLY C 1 135 ? -18.277 -6.006 0.499 1.00 26.57 735 GLY C O 1
ATOM 4604 N N . ASP C 1 136 ? -19.672 -7.122 1.772 1.00 26.49 736 ASP C N 1
ATOM 4605 C CA . ASP C 1 136 ? -19.670 -8.241 0.843 1.00 25.90 736 ASP C CA 1
ATOM 4606 C C . ASP C 1 136 ? -20.999 -8.508 0.137 1.00 24.13 736 ASP C C 1
ATOM 4607 O O . ASP C 1 136 ? -21.212 -9.571 -0.387 1.00 23.71 736 ASP C O 1
ATOM 4612 N N . PHE C 1 137 ? -21.904 -7.557 0.119 1.00 23.19 737 PHE C N 1
ATOM 4613 C CA . PHE C 1 137 ? -23.200 -7.797 -0.524 1.00 22.51 737 PHE C CA 1
ATOM 4614 C C . PHE C 1 137 ? -23.626 -6.477 -1.152 1.00 21.16 737 PHE C C 1
ATOM 4615 O O . PHE C 1 137 ? -23.090 -5.460 -0.826 1.00 19.90 737 PHE C O 1
ATOM 4623 N N . ILE C 1 138 ? -24.573 -6.511 -2.068 1.00 20.55 738 ILE C N 1
ATOM 4624 C CA . ILE C 1 138 ? -24.973 -5.314 -2.755 1.00 20.77 738 ILE C CA 1
ATOM 4625 C C . ILE C 1 138 ? -26.365 -4.797 -2.434 1.00 20.45 738 ILE C C 1
ATOM 4626 O O . ILE C 1 138 ? -27.331 -5.515 -2.509 1.00 20.72 738 ILE C O 1
ATOM 4631 N N . LEU C 1 139 ? -26.427 -3.524 -2.074 1.00 20.14 739 LEU C N 1
ATOM 4632 C CA . LEU C 1 139 ? -27.668 -2.833 -1.856 1.00 20.07 739 LEU C CA 1
ATOM 4633 C C . LEU C 1 139 ? -27.882 -1.921 -3.069 1.00 19.72 739 LEU C C 1
ATOM 4634 O O . LEU C 1 139 ? -26.996 -1.781 -3.896 1.00 19.95 739 LEU C O 1
ATOM 4639 N N . SER C 1 140 ? -29.052 -1.323 -3.179 1.00 19.41 740 SER C N 1
ATOM 4640 C CA . SER C 1 140 ? -29.342 -0.391 -4.248 1.00 20.24 740 SER C CA 1
ATOM 4641 C C . SER C 1 140 ? -29.040 1.058 -3.897 1.00 20.35 740 SER C C 1
ATOM 4642 O O . SER C 1 140 ? -29.258 1.944 -4.696 1.00 21.00 740 SER C O 1
ATOM 4645 N N . GLY C 1 141 ? -28.556 1.324 -2.698 1.00 20.73 741 GLY C N 1
ATOM 4646 C CA . GLY C 1 141 ? -28.331 2.695 -2.299 1.00 21.22 741 GLY C CA 1
ATOM 4647 C C . GLY C 1 141 ? -27.791 2.752 -0.898 1.00 20.99 741 GLY C C 1
ATOM 4648 O O . GLY C 1 141 ? -27.778 1.733 -0.215 1.00 21.69 741 GLY C O 1
ATOM 4649 N N . GLY C 1 142 ? -27.393 3.935 -0.467 1.00 20.44 742 GLY C N 1
ATOM 4650 C CA . GLY C 1 142 ? -26.713 4.097 0.802 1.00 21.06 742 GLY C CA 1
ATOM 4651 C C . GLY C 1 142 ? -27.573 4.401 2.000 1.00 21.27 742 GLY C C 1
ATOM 4652 O O . GLY C 1 142 ? -27.081 4.418 3.141 1.00 22.82 742 GLY C O 1
ATOM 4653 N N . GLU C 1 143 ? -28.854 4.619 1.768 1.00 20.60 743 GLU C N 1
ATOM 4654 C CA . GLU C 1 143 ? -29.761 4.930 2.863 1.00 20.23 743 GLU C CA 1
ATOM 4655 C C . GLU C 1 143 ? -29.633 4.002 4.071 1.00 19.23 743 GLU C C 1
ATOM 4656 O O . GLU C 1 143 ? -29.451 4.478 5.177 1.00 17.62 743 GLU C O 1
ATOM 4662 N N . ILE C 1 144 ? -29.741 2.691 3.843 1.00 19.78 744 ILE C N 1
ATOM 4663 C CA . ILE C 1 144 ? -29.761 1.660 4.914 1.00 19.62 744 ILE C CA 1
ATOM 4664 C C . ILE C 1 144 ? -28.514 1.746 5.792 1.00 20.11 744 ILE C C 1
ATOM 4665 O O . ILE C 1 144 ? -28.602 1.694 7.033 1.00 18.49 744 ILE C O 1
ATOM 4670 N N . VAL C 1 145 ? -27.366 1.952 5.140 1.00 21.28 745 VAL C N 1
ATOM 4671 C CA . VAL C 1 145 ? -26.081 2.164 5.838 1.00 21.43 745 VAL C CA 1
ATOM 4672 C C . VAL C 1 145 ? -26.085 3.441 6.611 1.00 20.81 745 VAL C C 1
ATOM 4673 O O . VAL C 1 145 ? -25.589 3.486 7.712 1.00 20.49 745 VAL C O 1
ATOM 4677 N N . ALA C 1 146 ? -26.672 4.486 6.049 1.00 21.81 746 ALA C N 1
ATOM 4678 C CA . ALA C 1 146 ? -26.777 5.766 6.758 1.00 22.00 746 ALA C CA 1
ATOM 4679 C C . ALA C 1 146 ? -27.541 5.590 8.053 1.00 23.09 746 ALA C C 1
ATOM 4680 O O . ALA C 1 146 ? -27.130 6.070 9.079 1.00 24.88 746 ALA C O 1
ATOM 4682 N N . LEU C 1 147 ? -28.667 4.896 7.991 1.00 23.64 747 LEU C N 1
ATOM 4683 C CA . LEU C 1 147 ? -29.495 4.615 9.156 1.00 23.37 747 LEU C CA 1
ATOM 4684 C C . LEU C 1 147 ? -28.741 3.787 10.172 1.00 23.41 747 LEU C C 1
ATOM 4685 O O . LEU C 1 147 ? -28.745 4.129 11.354 1.00 25.24 747 LEU C O 1
ATOM 4690 N N . ALA C 1 148 ? -28.113 2.704 9.727 1.00 22.57 748 ALA C N 1
ATOM 4691 C CA . ALA C 1 148 ? -27.244 1.899 10.595 1.00 22.26 748 ALA C CA 1
ATOM 4692 C C . ALA C 1 148 ? -26.243 2.786 11.329 1.00 21.82 748 ALA C C 1
ATOM 4693 O O . ALA C 1 148 ? -25.994 2.580 12.510 1.00 21.27 748 ALA C O 1
ATOM 4695 N N . VAL C 1 149 ? -25.674 3.767 10.625 1.00 21.69 749 VAL C N 1
ATOM 4696 C CA . VAL C 1 149 ? -24.682 4.661 11.233 1.00 22.11 749 VAL C CA 1
ATOM 4697 C C . VAL C 1 149 ? -25.359 5.483 12.322 1.00 21.32 749 VAL C C 1
ATOM 4698 O O . VAL C 1 149 ? -24.988 5.421 13.496 1.00 19.98 749 VAL C O 1
ATOM 4702 N N . ILE C 1 150 ? -26.376 6.218 11.888 1.00 21.24 750 ILE C N 1
ATOM 4703 C CA . ILE C 1 150 ? -27.224 7.020 12.757 1.00 21.72 750 ILE C CA 1
ATOM 4704 C C . ILE C 1 150 ? -27.691 6.197 13.958 1.00 21.48 750 ILE C C 1
ATOM 4705 O O . ILE C 1 150 ? -27.715 6.675 15.075 1.00 21.17 750 ILE C O 1
ATOM 4710 N N . ASP C 1 151 ? -28.028 4.944 13.725 1.00 21.30 751 ASP C N 1
ATOM 4711 C CA . ASP C 1 151 ? -28.500 4.122 14.805 1.00 21.37 751 ASP C CA 1
ATOM 4712 C C . ASP C 1 151 ? -27.349 3.838 15.764 1.00 21.77 751 ASP C C 1
ATOM 4713 O O . ASP C 1 151 ? -27.431 4.119 16.965 1.00 21.27 751 ASP C O 1
ATOM 4718 N N . ALA C 1 152 ? -26.271 3.274 15.235 1.00 22.75 752 ALA C N 1
ATOM 4719 C CA . ALA C 1 152 ? -25.144 2.889 16.079 1.00 23.27 752 ALA C CA 1
ATOM 4720 C C . ALA C 1 152 ? -24.595 4.085 16.889 1.00 22.95 752 ALA C C 1
ATOM 4721 O O . ALA C 1 152 ? -24.386 4.030 18.093 1.00 21.84 752 ALA C O 1
ATOM 4723 N N . VAL C 1 153 ? -24.394 5.183 16.207 1.00 23.45 753 VAL C N 1
ATOM 4724 C CA . VAL C 1 153 ? -23.889 6.354 16.867 1.00 23.90 753 VAL C CA 1
ATOM 4725 C C . VAL C 1 153 ? -24.855 6.837 17.963 1.00 24.20 753 VAL C C 1
ATOM 4726 O O . VAL C 1 153 ? -24.455 7.074 19.105 1.00 24.86 753 VAL C O 1
ATOM 4730 N N . SER C 1 154 ? -26.126 6.957 17.632 1.00 24.44 754 SER C N 1
ATOM 4731 C CA . SER C 1 154 ? -27.110 7.457 18.584 1.00 24.78 754 SER C CA 1
ATOM 4732 C C . SER C 1 154 ? -27.123 6.700 19.912 1.00 25.18 754 SER C C 1
ATOM 4733 O O . SER C 1 154 ? -27.193 7.303 20.993 1.00 25.05 754 SER C O 1
ATOM 4736 N N . ARG C 1 155 ? -27.030 5.380 19.847 1.00 24.95 755 ARG C N 1
ATOM 4737 C CA . ARG C 1 155 ? -27.112 4.602 21.064 1.00 24.75 755 ARG C CA 1
ATOM 4738 C C . ARG C 1 155 ? -25.825 4.633 21.894 1.00 24.55 755 ARG C C 1
ATOM 4739 O O . ARG C 1 155 ? -25.856 4.274 23.078 1.00 24.26 755 ARG C O 1
ATOM 4747 N N . VAL C 1 156 ? -24.705 5.070 21.326 1.00 24.35 756 VAL C N 1
ATOM 4748 C CA . VAL C 1 156 ? -23.493 5.176 22.169 1.00 24.78 756 VAL C CA 1
ATOM 4749 C C . VAL C 1 156 ? -23.275 6.595 22.708 1.00 24.84 756 VAL C C 1
ATOM 4750 O O . VAL C 1 156 ? -22.253 6.888 23.282 1.00 24.73 756 VAL C O 1
ATOM 4754 N N . LEU C 1 157 ? -24.248 7.471 22.510 1.00 25.49 757 LEU C N 1
ATOM 4755 C CA . LEU C 1 157 ? -24.170 8.831 23.023 1.00 25.40 757 LEU C CA 1
ATOM 4756 C C . LEU C 1 157 ? -24.647 8.818 24.451 1.00 25.57 757 LEU C C 1
ATOM 4757 O O . LEU C 1 157 ? -25.638 8.170 24.779 1.00 24.31 757 LEU C O 1
ATOM 4762 N N . PRO C 1 158 ? -23.926 9.531 25.308 1.00 27.33 758 PRO C N 1
ATOM 4763 C CA . PRO C 1 158 ? -24.297 9.640 26.717 1.00 27.74 758 PRO C CA 1
ATOM 4764 C C . PRO C 1 158 ? -25.632 10.370 26.839 1.00 28.64 758 PRO C C 1
ATOM 4765 O O . PRO C 1 158 ? -25.878 11.364 26.146 1.00 28.42 758 PRO C O 1
ATOM 4769 N N . GLY C 1 159 ? -26.508 9.845 27.681 1.00 29.73 759 GLY C N 1
ATOM 4770 C CA . GLY C 1 159 ? -27.785 10.481 27.912 1.00 30.85 759 GLY C CA 1
ATOM 4771 C C . GLY C 1 159 ? -28.922 9.843 27.172 1.00 32.06 759 GLY C C 1
ATOM 4772 O O . GLY C 1 159 ? -30.067 10.172 27.429 1.00 32.25 759 GLY C O 1
ATOM 4773 N N . VAL C 1 160 ? -28.611 8.923 26.263 1.00 33.62 760 VAL C N 1
ATOM 4774 C CA . VAL C 1 160 ? -29.629 8.272 25.446 1.00 34.44 760 VAL C CA 1
ATOM 4775 C C . VAL C 1 160 ? -29.951 6.962 26.106 1.00 35.33 760 VAL C C 1
ATOM 4776 O O . VAL C 1 160 ? -31.051 6.738 26.603 1.00 35.79 760 VAL C O 1
ATOM 4780 N N . LEU C 1 161 ? -28.964 6.086 26.052 1.00 36.38 761 LEU C N 1
ATOM 4781 C CA . LEU C 1 161 ? -29.013 4.823 26.735 1.00 37.35 761 LEU C CA 1
ATOM 4782 C C . LEU C 1 161 ? -28.863 4.720 28.223 1.00 38.56 761 LEU C C 1
ATOM 4783 O O . LEU C 1 161 ? -27.745 4.556 28.739 1.00 39.09 761 LEU C O 1
ATOM 4788 N N . SER C 1 162 ? -29.992 4.804 28.909 1.00 39.36 762 SER C N 1
ATOM 4789 C CA . SER C 1 162 ? -30.069 4.422 30.304 1.00 40.04 762 SER C CA 1
ATOM 4790 C C . SER C 1 162 ? -28.870 3.662 30.788 1.00 40.23 762 SER C C 1
ATOM 4791 O O . SER C 1 162 ? -27.834 4.268 31.083 1.00 40.67 762 SER C O 1
ATOM 4794 N N . GLU C 1 163 ? -28.992 2.353 30.949 1.00 40.34 763 GLU C N 1
ATOM 4795 C CA . GLU C 1 163 ? -27.765 1.674 31.273 1.00 40.64 763 GLU C CA 1
ATOM 4796 C C . GLU C 1 163 ? -27.179 0.597 30.371 1.00 40.81 763 GLU C C 1
ATOM 4797 O O . GLU C 1 163 ? -26.192 -0.013 30.762 1.00 41.18 763 GLU C O 1
ATOM 4803 N N . PRO C 1 164 ? -27.692 0.335 29.185 1.00 40.84 764 PRO C N 1
ATOM 4804 C CA . PRO C 1 164 ? -26.958 -0.629 28.373 1.00 40.90 764 PRO C CA 1
ATOM 4805 C C . PRO C 1 164 ? -25.447 -0.339 28.383 1.00 40.74 764 PRO C C 1
ATOM 4806 O O . PRO C 1 164 ? -25.033 0.823 28.393 1.00 40.35 764 PRO C O 1
ATOM 4810 N N . TYR C 1 179 ? -24.331 -15.123 25.282 1.00 25.63 779 TYR C N 1
ATOM 4811 C CA . TYR C 1 179 ? -25.101 -16.230 25.843 1.00 25.80 779 TYR C CA 1
ATOM 4812 C C . TYR C 1 179 ? -26.620 -15.980 25.694 1.00 25.67 779 TYR C C 1
ATOM 4813 O O . TYR C 1 179 ? -27.079 -14.841 25.610 1.00 25.19 779 TYR C O 1
ATOM 4822 N N . PRO C 1 180 ? -27.378 -17.070 25.649 1.00 25.92 780 PRO C N 1
ATOM 4823 C CA . PRO C 1 180 ? -28.844 -17.046 25.520 1.00 25.71 780 PRO C CA 1
ATOM 4824 C C . PRO C 1 180 ? -29.571 -16.316 26.634 1.00 25.47 780 PRO C C 1
ATOM 4825 O O . PRO C 1 180 ? -29.141 -16.382 27.797 1.00 25.45 780 PRO C O 1
ATOM 4829 N N . VAL C 1 181 ? -30.696 -15.693 26.289 1.00 24.73 781 VAL C N 1
ATOM 4830 C CA . VAL C 1 181 ? -31.508 -14.941 27.237 1.00 24.10 781 VAL C CA 1
ATOM 4831 C C . VAL C 1 181 ? -32.928 -15.495 27.310 1.00 23.64 781 VAL C C 1
ATOM 4832 O O . VAL C 1 181 ? -33.396 -16.129 26.392 1.00 24.04 781 VAL C O 1
ATOM 4836 N N . TYR C 1 182 ? -33.596 -15.311 28.432 1.00 23.81 782 TYR C N 1
ATOM 4837 C CA . TYR C 1 182 ? -34.961 -15.797 28.598 1.00 24.10 782 TYR C CA 1
ATOM 4838 C C . TYR C 1 182 ? -35.819 -14.775 29.301 1.00 23.70 782 TYR C C 1
ATOM 4839 O O . TYR C 1 182 ? -35.317 -13.903 29.993 1.00 22.56 782 TYR C O 1
ATOM 4848 N N . THR C 1 183 ? -37.126 -14.904 29.129 1.00 24.15 783 THR C N 1
ATOM 4849 C CA . THR C 1 183 ? -38.032 -13.982 29.771 1.00 24.68 783 THR C CA 1
ATOM 4850 C C . THR C 1 183 ? -39.269 -14.607 30.345 1.00 25.35 783 THR C C 1
ATOM 4851 O O . THR C 1 183 ? -39.553 -15.765 30.126 1.00 24.13 783 THR C O 1
ATOM 4855 N N . ARG C 1 184 ? -40.010 -13.760 31.048 1.00 27.07 784 ARG C N 1
ATOM 4856 C CA . ARG C 1 184 ? -41.075 -14.157 31.965 1.00 28.43 784 ARG C CA 1
ATOM 4857 C C . ARG C 1 184 ? -41.772 -15.455 31.772 1.00 29.26 784 ARG C C 1
ATOM 4858 O O . ARG C 1 184 ? -41.746 -16.326 32.671 1.00 30.53 784 ARG C O 1
ATOM 4866 N N . PRO C 1 185 ? -42.410 -15.638 30.641 1.00 28.89 785 PRO C N 1
ATOM 4867 C CA . PRO C 1 185 ? -43.151 -16.872 30.500 1.00 28.83 785 PRO C CA 1
ATOM 4868 C C . PRO C 1 185 ? -42.180 -17.945 31.012 1.00 29.00 785 PRO C C 1
ATOM 4869 O O . PRO C 1 185 ? -41.157 -18.234 30.393 1.00 29.46 785 PRO C O 1
ATOM 4873 N N . ARG C 1 186 ? -42.462 -18.481 32.189 1.00 29.29 786 ARG C N 1
ATOM 4874 C CA . ARG C 1 186 ? -41.602 -19.500 32.808 1.00 29.30 786 ARG C CA 1
ATOM 4875 C C . ARG C 1 186 ? -41.577 -20.795 32.017 1.00 28.59 786 ARG C C 1
ATOM 4876 O O . ARG C 1 186 ? -40.540 -21.451 31.893 1.00 27.98 786 ARG C O 1
ATOM 4884 N N . GLU C 1 187 ? -42.744 -21.148 31.495 1.00 28.30 787 GLU C N 1
ATOM 4885 C CA . GLU C 1 187 ? -42.908 -22.309 30.634 1.00 27.81 787 GLU C CA 1
ATOM 4886 C C . GLU C 1 187 ? -43.910 -22.005 29.513 1.00 27.54 787 GLU C C 1
ATOM 4887 O O . GLU C 1 187 ? -45.050 -21.585 29.784 1.00 27.67 787 GLU C O 1
ATOM 4893 N N . TYR C 1 188 ? -43.506 -22.221 28.258 1.00 26.72 788 TYR C N 1
ATOM 4894 C CA . TYR C 1 188 ? -44.379 -21.933 27.125 1.00 26.40 788 TYR C CA 1
ATOM 4895 C C . TYR C 1 188 ? -44.305 -22.999 26.024 1.00 26.45 788 TYR C C 1
ATOM 4896 O O . TYR C 1 188 ? -43.225 -23.367 25.577 1.00 25.86 788 TYR C O 1
ATOM 4905 N N . ARG C 1 189 ? -45.464 -23.468 25.570 1.00 26.87 789 ARG C N 1
ATOM 4906 C CA . ARG C 1 189 ? -45.527 -24.537 24.570 1.00 27.13 789 ARG C CA 1
ATOM 4907 C C . ARG C 1 189 ? -44.688 -25.716 25.039 1.00 27.35 789 ARG C C 1
ATOM 4908 O O . ARG C 1 189 ? -44.070 -26.423 24.238 1.00 27.39 789 ARG C O 1
ATOM 4916 N N . GLY C 1 190 ? -44.637 -25.896 26.351 1.00 27.74 790 GLY C N 1
ATOM 4917 C CA . GLY C 1 190 ? -43.871 -26.965 26.946 1.00 28.20 790 GLY C CA 1
ATOM 4918 C C . GLY C 1 190 ? -42.391 -26.655 27.098 1.00 28.50 790 GLY C C 1
ATOM 4919 O O . GLY C 1 190 ? -41.651 -27.442 27.715 1.00 28.78 790 GLY C O 1
ATOM 4920 N N . MET C 1 191 ? -41.937 -25.545 26.522 1.00 28.22 791 MET C N 1
ATOM 4921 C CA . MET C 1 191 ? -40.537 -25.180 26.650 1.00 28.23 791 MET C CA 1
ATOM 4922 C C . MET C 1 191 ? -40.361 -24.409 27.955 1.00 28.68 791 MET C C 1
ATOM 4923 O O . MET C 1 191 ? -41.094 -23.480 28.239 1.00 28.81 791 MET C O 1
ATOM 4928 N N . LYS C 1 192 ? -39.403 -24.838 28.765 1.00 29.45 792 LYS C N 1
ATOM 4929 C CA . LYS C 1 192 ? -39.214 -24.268 30.088 1.00 29.96 792 LYS C CA 1
ATOM 4930 C C . LYS C 1 192 ? -37.868 -23.612 30.268 1.00 30.18 792 LYS C C 1
ATOM 4931 O O . LYS C 1 192 ? -36.839 -24.136 29.845 1.00 29.68 792 LYS C O 1
ATOM 4937 N N . VAL C 1 193 ? -37.890 -22.460 30.930 1.00 30.53 793 VAL C N 1
ATOM 4938 C CA . VAL C 1 193 ? -36.674 -21.711 31.159 1.00 30.76 793 VAL C CA 1
ATOM 4939 C C . VAL C 1 193 ? -35.744 -22.555 32.007 1.00 30.74 793 VAL C C 1
ATOM 4940 O O . VAL C 1 193 ? -36.195 -23.303 32.869 1.00 30.47 793 VAL C O 1
ATOM 4944 N N . PRO C 1 194 ? -34.449 -22.472 31.732 1.00 30.87 794 PRO C N 1
ATOM 4945 C CA . PRO C 1 194 ? -33.460 -23.167 32.543 1.00 30.99 794 PRO C CA 1
ATOM 4946 C C . PRO C 1 194 ? -33.589 -22.794 34.014 1.00 31.39 794 PRO C C 1
ATOM 4947 O O . PRO C 1 194 ? -33.343 -21.649 34.412 1.00 31.21 794 PRO C O 1
ATOM 4951 N N . GLU C 1 195 ? -34.003 -23.781 34.804 1.00 31.93 795 GLU C N 1
ATOM 4952 C CA . GLU C 1 195 ? -34.125 -23.674 36.261 1.00 32.30 795 GLU C CA 1
ATOM 4953 C C . GLU C 1 195 ? -32.950 -22.960 36.925 1.00 32.14 795 GLU C C 1
ATOM 4954 O O . GLU C 1 195 ? -33.096 -22.403 38.003 1.00 32.09 795 GLU C O 1
ATOM 4960 N N . GLU C 1 196 ? -31.787 -22.994 36.292 1.00 32.18 796 GLU C N 1
ATOM 4961 C CA . GLU C 1 196 ? -30.647 -22.247 36.778 1.00 32.57 796 GLU C CA 1
ATOM 4962 C C . GLU C 1 196 ? -31.042 -20.794 36.945 1.00 32.99 796 GLU C C 1
ATOM 4963 O O . GLU C 1 196 ? -31.071 -20.272 38.052 1.00 33.13 796 GLU C O 1
ATOM 4969 N N . LEU C 1 197 ? -31.382 -20.155 35.830 1.00 33.60 797 LEU C N 1
ATOM 4970 C CA . LEU C 1 197 ? -31.760 -18.752 35.808 1.00 33.85 797 LEU C CA 1
ATOM 4971 C C . LEU C 1 197 ? -32.902 -18.343 36.769 1.00 34.01 797 LEU C C 1
ATOM 4972 O O . LEU C 1 197 ? -33.113 -17.154 36.975 1.00 34.07 797 LEU C O 1
ATOM 4977 N N . LEU C 1 198 ? -33.604 -19.291 37.393 1.00 34.22 798 LEU C N 1
ATOM 4978 C CA . LEU C 1 198 ? -34.800 -18.951 38.205 1.00 34.55 798 LEU C CA 1
ATOM 4979 C C . LEU C 1 198 ? -34.714 -18.696 39.701 1.00 34.78 798 LEU C C 1
ATOM 4980 O O . LEU C 1 198 ? -35.527 -17.974 40.276 1.00 34.69 798 LEU C O 1
ATOM 4985 N N . SER C 1 199 ? -33.772 -19.334 40.342 1.00 35.04 799 SER C N 1
ATOM 4986 C CA . SER C 1 199 ? -33.598 -19.200 41.749 1.00 35.35 799 SER C CA 1
ATOM 4987 C C . SER C 1 199 ? -32.248 -18.569 41.683 1.00 35.41 799 SER C C 1
ATOM 4988 O O . SER C 1 199 ? -31.767 -18.351 40.583 1.00 35.57 799 SER C O 1
ATOM 4991 N N . GLY C 1 200 ? -31.562 -18.306 42.774 1.00 35.56 800 GLY C N 1
ATOM 4992 C CA . GLY C 1 200 ? -30.208 -17.895 42.505 1.00 35.72 800 GLY C CA 1
ATOM 4993 C C . GLY C 1 200 ? -29.288 -17.185 43.448 1.00 35.91 800 GLY C C 1
ATOM 4994 O O . GLY C 1 200 ? -28.230 -16.726 43.015 1.00 35.63 800 GLY C O 1
ATOM 4995 N N . HIS C 1 201 ? -29.668 -17.074 44.709 1.00 36.36 801 HIS C N 1
ATOM 4996 C CA . HIS C 1 201 ? -28.768 -16.530 45.710 1.00 36.68 801 HIS C CA 1
ATOM 4997 C C . HIS C 1 201 ? -27.739 -17.628 45.836 1.00 36.72 801 HIS C C 1
ATOM 4998 O O . HIS C 1 201 ? -26.525 -17.413 45.915 1.00 36.54 801 HIS C O 1
ATOM 5005 N N . HIS C 1 202 ? -28.294 -18.830 45.857 1.00 36.91 802 HIS C N 1
ATOM 5006 C CA . HIS C 1 202 ? -27.547 -20.060 45.841 1.00 37.04 802 HIS C CA 1
ATOM 5007 C C . HIS C 1 202 ? -27.312 -20.396 44.378 1.00 37.00 802 HIS C C 1
ATOM 5008 O O . HIS C 1 202 ? -27.242 -21.565 43.997 1.00 36.82 802 HIS C O 1
ATOM 5015 N N . LYS C 1 203 ? -27.222 -19.340 43.568 1.00 37.07 803 LYS C N 1
ATOM 5016 C CA . LYS C 1 203 ? -26.942 -19.431 42.146 1.00 37.01 803 LYS C CA 1
ATOM 5017 C C . LYS C 1 203 ? -26.038 -18.271 41.692 1.00 36.67 803 LYS C C 1
ATOM 5018 O O . LYS C 1 203 ? -25.552 -18.267 40.572 1.00 37.04 803 LYS C O 1
ATOM 5024 N N . LEU C 1 204 ? -25.800 -17.297 42.564 1.00 36.32 804 LEU C N 1
ATOM 5025 C CA . LEU C 1 204 ? -24.879 -16.194 42.276 1.00 36.06 804 LEU C CA 1
ATOM 5026 C C . LEU C 1 204 ? -23.754 -16.617 41.347 1.00 35.68 804 LEU C C 1
ATOM 5027 O O . LEU C 1 204 ? -23.445 -15.943 40.367 1.00 35.74 804 LEU C O 1
ATOM 5032 N N . ILE C 1 205 ? -23.121 -17.730 41.698 1.00 35.27 805 ILE C N 1
ATOM 5033 C CA . ILE C 1 205 ? -21.993 -18.258 40.950 1.00 34.78 805 ILE C CA 1
ATOM 5034 C C . ILE C 1 205 ? -22.458 -19.290 39.957 1.00 34.10 805 ILE C C 1
ATOM 5035 O O . ILE C 1 205 ? -21.772 -19.541 38.976 1.00 34.00 805 ILE C O 1
ATOM 5040 N N . GLU C 1 206 ? -23.598 -19.918 40.231 1.00 33.51 806 GLU C N 1
ATOM 5041 C CA . GLU C 1 206 ? -24.148 -20.899 39.307 1.00 33.37 806 GLU C CA 1
ATOM 5042 C C . GLU C 1 206 ? -24.694 -20.186 38.058 1.00 33.29 806 GLU C C 1
ATOM 5043 O O . GLU C 1 206 ? -24.380 -20.576 36.941 1.00 33.11 806 GLU C O 1
ATOM 5049 N N . LEU C 1 207 ? -25.490 -19.138 38.256 1.00 33.26 807 LEU C N 1
ATOM 5050 C CA . LEU C 1 207 ? -26.019 -18.357 37.144 1.00 33.70 807 LEU C CA 1
ATOM 5051 C C . LEU C 1 207 ? -24.868 -17.900 36.291 1.00 33.74 807 LEU C C 1
ATOM 5052 O O . LEU C 1 207 ? -25.017 -17.679 35.099 1.00 33.01 807 LEU C O 1
ATOM 5057 N N . TRP C 1 208 ? -23.714 -17.746 36.923 1.00 34.14 808 TRP C N 1
ATOM 5058 C CA . TRP C 1 208 ? -22.532 -17.349 36.202 1.00 34.83 808 TRP C CA 1
ATOM 5059 C C . TRP C 1 208 ? -21.913 -18.544 35.536 1.00 34.79 808 TRP C C 1
ATOM 5060 O O . TRP C 1 208 ? -20.987 -18.394 34.751 1.00 35.01 808 TRP C O 1
ATOM 5071 N N . LYS C 1 209 ? -22.431 -19.729 35.843 1.00 34.66 809 LYS C N 1
ATOM 5072 C CA . LYS C 1 209 ? -21.955 -20.932 35.193 1.00 34.62 809 LYS C CA 1
ATOM 5073 C C . LYS C 1 209 ? -22.616 -20.948 33.836 1.00 34.30 809 LYS C C 1
ATOM 5074 O O . LYS C 1 209 ? -21.922 -20.938 32.824 1.00 34.65 809 LYS C O 1
ATOM 5080 N N . LEU C 1 210 ? -23.951 -20.962 33.824 1.00 33.62 810 LEU C N 1
ATOM 5081 C CA . LEU C 1 210 ? -24.698 -20.909 32.573 1.00 33.51 810 LEU C CA 1
ATOM 5082 C C . LEU C 1 210 ? -24.032 -19.857 31.682 1.00 33.20 810 LEU C C 1
ATOM 5083 O O . LEU C 1 210 ? -23.616 -20.120 30.554 1.00 32.62 810 LEU C O 1
ATOM 5088 N N . TRP C 1 211 ? -23.938 -18.656 32.224 1.00 33.18 811 TRP C N 1
ATOM 5089 C CA . TRP C 1 211 ? -23.320 -17.532 31.551 1.00 33.24 811 TRP C CA 1
ATOM 5090 C C . TRP C 1 211 ? -22.108 -17.915 30.698 1.00 33.04 811 TRP C C 1
ATOM 5091 O O . TRP C 1 211 ? -21.992 -17.530 29.544 1.00 32.13 811 TRP C O 1
ATOM 5102 N N . HIS C 1 212 ? -21.191 -18.674 31.266 1.00 33.56 812 HIS C N 1
ATOM 5103 C CA . HIS C 1 212 ? -19.966 -19.010 30.537 1.00 34.00 812 HIS C CA 1
ATOM 5104 C C . HIS C 1 212 ? -20.119 -20.321 29.792 1.00 33.42 812 HIS C C 1
ATOM 5105 O O . HIS C 1 212 ? -19.926 -20.372 28.578 1.00 33.78 812 HIS C O 1
ATOM 5112 N N . ARG C 1 213 ? -20.543 -21.348 30.513 1.00 32.66 813 ARG C N 1
ATOM 5113 C CA . ARG C 1 213 ? -20.752 -22.667 29.954 1.00 32.18 813 ARG C CA 1
ATOM 5114 C C . ARG C 1 213 ? -21.519 -22.677 28.646 1.00 31.79 813 ARG C C 1
ATOM 5115 O O . ARG C 1 213 ? -21.560 -23.703 27.958 1.00 30.73 813 ARG C O 1
ATOM 5123 N N . ILE C 1 214 ? -22.152 -21.541 28.324 1.00 31.99 814 ILE C N 1
ATOM 5124 C CA . ILE C 1 214 ? -22.937 -21.389 27.102 1.00 31.51 814 ILE C CA 1
ATOM 5125 C C . ILE C 1 214 ? -22.617 -20.110 26.372 1.00 31.55 814 ILE C C 1
ATOM 5126 O O . ILE C 1 214 ? -23.002 -19.945 25.220 1.00 32.13 814 ILE C O 1
ATOM 5131 N N . GLU C 1 215 ? -21.910 -19.191 27.012 1.00 31.66 815 GLU C N 1
ATOM 5132 C CA . GLU C 1 215 ? -21.618 -17.907 26.361 1.00 31.57 815 GLU C CA 1
ATOM 5133 C C . GLU C 1 215 ? -20.553 -18.050 25.270 1.00 31.61 815 GLU C C 1
ATOM 5134 O O . GLU C 1 215 ? -20.468 -17.180 24.387 1.00 32.03 815 GLU C O 1
ATOM 5140 N N . ASN C 1 216 ? -19.776 -19.144 25.332 1.00 30.75 816 ASN C N 1
ATOM 5141 C CA . ASN C 1 216 ? -18.717 -19.437 24.360 1.00 30.24 816 ASN C CA 1
ATOM 5142 C C . ASN C 1 216 ? -19.166 -20.331 23.205 1.00 29.32 816 ASN C C 1
ATOM 5143 O O . ASN C 1 216 ? -18.622 -20.256 22.099 1.00 27.80 816 ASN C O 1
ATOM 5148 N N . THR C 1 217 ? -20.146 -21.188 23.471 1.00 29.23 817 THR C N 1
ATOM 5149 C CA . THR C 1 217 ? -20.619 -22.118 22.455 1.00 29.24 817 THR C CA 1
ATOM 5150 C C . THR C 1 217 ? -21.126 -21.295 21.285 1.00 29.08 817 THR C C 1
ATOM 5151 O O . THR C 1 217 ? -20.729 -21.505 20.147 1.00 28.62 817 THR C O 1
ATOM 5155 N N . VAL C 1 218 ? -21.980 -20.332 21.589 1.00 29.58 818 VAL C N 1
ATOM 5156 C CA . VAL C 1 218 ? -22.551 -19.440 20.566 1.00 30.19 818 VAL C CA 1
ATOM 5157 C C . VAL C 1 218 ? -21.527 -18.461 19.927 1.00 30.04 818 VAL C C 1
ATOM 5158 O O . VAL C 1 218 ? -21.804 -17.878 18.902 1.00 30.10 818 VAL C O 1
ATOM 5162 N N . LYS C 1 219 ? -20.338 -18.329 20.499 1.00 30.44 819 LYS C N 1
ATOM 5163 C CA . LYS C 1 219 ? -19.298 -17.454 19.959 1.00 31.03 819 LYS C CA 1
ATOM 5164 C C . LYS C 1 219 ? -18.403 -18.143 18.912 1.00 31.92 819 LYS C C 1
ATOM 5165 O O . LYS C 1 219 ? -17.845 -17.490 18.031 1.00 32.02 819 LYS C O 1
ATOM 5171 N N . LYS C 1 220 ? -18.225 -19.455 19.020 1.00 32.99 820 LYS C N 1
ATOM 5172 C CA . LYS C 1 220 ? -17.437 -20.170 18.023 1.00 33.90 820 LYS C CA 1
ATOM 5173 C C . LYS C 1 220 ? -18.367 -20.871 17.047 1.00 33.99 820 LYS C C 1
ATOM 5174 O O . LYS C 1 220 ? -17.938 -21.632 16.207 1.00 33.54 820 LYS C O 1
ATOM 5180 N N . ARG C 1 221 ? -19.646 -20.541 17.137 1.00 35.00 821 ARG C N 1
ATOM 5181 C CA . ARG C 1 221 ? -20.677 -21.147 16.317 1.00 35.71 821 ARG C CA 1
ATOM 5182 C C . ARG C 1 221 ? -21.620 -20.109 15.715 1.00 36.40 821 ARG C C 1
ATOM 5183 O O . ARG C 1 221 ? -22.825 -20.245 15.922 1.00 37.08 821 ARG C O 1
ATOM 5191 N N . PRO C 1 222 ? -21.122 -18.985 15.186 1.00 37.11 822 PRO C N 1
ATOM 5192 C CA . PRO C 1 222 ? -21.925 -18.076 14.351 1.00 37.52 822 PRO C CA 1
ATOM 5193 C C . PRO C 1 222 ? -22.883 -18.656 13.278 1.00 38.13 822 PRO C C 1
ATOM 5194 O O . PRO C 1 222 ? -23.930 -18.034 13.065 1.00 38.44 822 PRO C O 1
ATOM 5198 N N . ASP C 1 223 ? -22.544 -19.780 12.634 1.00 38.59 823 ASP C N 1
ATOM 5199 C CA . ASP C 1 223 ? -23.401 -20.428 11.622 1.00 38.87 823 ASP C CA 1
ATOM 5200 C C . ASP C 1 223 ? -22.843 -21.744 11.154 1.00 39.09 823 ASP C C 1
ATOM 5201 O O . ASP C 1 223 ? -22.327 -21.815 10.034 1.00 39.55 823 ASP C O 1
ATOM 5206 N N . LEU C 1 224 ? -22.925 -22.788 11.956 1.00 38.95 824 LEU C N 1
ATOM 5207 C CA . LEU C 1 224 ? -22.562 -24.119 11.472 1.00 38.69 824 LEU C CA 1
ATOM 5208 C C . LEU C 1 224 ? -21.200 -24.501 10.901 1.00 38.58 824 LEU C C 1
ATOM 5209 O O . LEU C 1 224 ? -20.119 -24.195 11.427 1.00 38.35 824 LEU C O 1
ATOM 5214 N N . ILE C 1 225 ? -21.405 -25.240 9.797 1.00 38.56 825 ILE C N 1
ATOM 5215 C CA . ILE C 1 225 ? -20.502 -25.951 8.902 1.00 38.66 825 ILE C CA 1
ATOM 5216 C C . ILE C 1 225 ? -20.452 -25.453 7.417 1.00 38.64 825 ILE C C 1
ATOM 5217 O O . ILE C 1 225 ? -19.384 -25.518 6.821 1.00 38.80 825 ILE C O 1
ATOM 5222 N N . PRO C 1 226 ? -21.567 -25.105 6.747 1.00 38.56 826 PRO C N 1
ATOM 5223 C CA . PRO C 1 226 ? -21.493 -24.806 5.306 1.00 38.42 826 PRO C CA 1
ATOM 5224 C C . PRO C 1 226 ? -20.234 -24.224 4.701 1.00 38.14 826 PRO C C 1
ATOM 5225 O O . PRO C 1 226 ? -19.558 -24.919 3.952 1.00 38.12 826 PRO C O 1
ATOM 5229 N N . LYS C 1 227 ? -19.934 -22.973 5.006 1.00 37.87 827 LYS C N 1
ATOM 5230 C CA . LYS C 1 227 ? -18.813 -22.294 4.377 1.00 37.48 827 LYS C CA 1
ATOM 5231 C C . LYS C 1 227 ? -17.606 -22.381 5.269 1.00 37.05 827 LYS C C 1
ATOM 5232 O O . LYS C 1 227 ? -16.545 -21.838 4.972 1.00 37.10 827 LYS C O 1
ATOM 5238 N N . ASP C 1 228 ? -17.797 -23.079 6.375 1.00 36.52 828 ASP C N 1
ATOM 5239 C CA . ASP C 1 228 ? -16.764 -23.282 7.356 1.00 36.11 828 ASP C CA 1
ATOM 5240 C C . ASP C 1 228 ? -15.762 -24.302 6.840 1.00 35.77 828 ASP C C 1
ATOM 5241 O O . ASP C 1 228 ? -14.612 -24.340 7.274 1.00 35.74 828 ASP C O 1
ATOM 5246 N N . LEU C 1 229 ? -16.207 -25.121 5.893 1.00 35.38 829 LEU C N 1
ATOM 5247 C CA . LEU C 1 229 ? -15.359 -26.153 5.322 1.00 35.09 829 LEU C CA 1
ATOM 5248 C C . LEU C 1 229 ? -14.497 -25.590 4.190 1.00 34.85 829 LEU C C 1
ATOM 5249 O O . LEU C 1 229 ? -13.553 -26.235 3.755 1.00 34.61 829 LEU C O 1
ATOM 5254 N N . THR C 1 230 ? -14.831 -24.397 3.705 1.00 34.65 830 THR C N 1
ATOM 5255 C CA . THR C 1 230 ? -14.055 -23.762 2.644 1.00 34.63 830 THR C CA 1
ATOM 5256 C C . THR C 1 230 ? -13.091 -22.745 3.236 1.00 34.53 830 THR C C 1
ATOM 5257 O O . THR C 1 230 ? -11.985 -22.568 2.739 1.00 34.67 830 THR C O 1
ATOM 5261 N N . GLU C 1 231 ? -13.513 -22.070 4.297 1.00 34.51 831 GLU C N 1
ATOM 5262 C CA . GLU C 1 231 ? -12.670 -21.062 4.925 1.00 34.48 831 GLU C CA 1
ATOM 5263 C C . GLU C 1 231 ? -11.623 -21.739 5.794 1.00 34.51 831 GLU C C 1
ATOM 5264 O O . GLU C 1 231 ? -10.433 -21.560 5.578 1.00 34.53 831 GLU C O 1
ATOM 5270 N N . LEU C 1 232 ? -12.058 -22.536 6.762 1.00 34.64 832 LEU C N 1
ATOM 5271 C CA . LEU C 1 232 ? -11.120 -23.231 7.624 1.00 34.85 832 LEU C CA 1
ATOM 5272 C C . LEU C 1 232 ? -10.176 -24.027 6.737 1.00 34.94 832 LEU C C 1
ATOM 5273 O O . LEU C 1 232 ? -8.985 -24.174 7.038 1.00 35.09 832 LEU C O 1
ATOM 5278 N N . GLU C 1 233 ? -10.703 -24.510 5.618 1.00 34.93 833 GLU C N 1
ATOM 5279 C CA . GLU C 1 233 ? -9.949 -25.406 4.747 1.00 34.93 833 GLU C CA 1
ATOM 5280 C C . GLU C 1 233 ? -9.179 -24.614 3.709 1.00 34.86 833 GLU C C 1
ATOM 5281 O O . GLU C 1 233 ? -9.462 -24.690 2.511 1.00 34.81 833 GLU C O 1
ATOM 5287 N N . LYS C 1 234 ? -8.202 -23.856 4.194 1.00 34.84 834 LYS C N 1
ATOM 5288 C CA . LYS C 1 234 ? -7.350 -23.019 3.358 1.00 34.79 834 LYS C CA 1
ATOM 5289 C C . LYS C 1 234 ? -6.576 -22.055 4.250 1.00 34.59 834 LYS C C 1
ATOM 5290 O O . LYS C 1 234 ? -5.640 -21.393 3.803 1.00 34.48 834 LYS C O 1
ATOM 5296 N N . ASP C 1 235 ? -6.989 -21.988 5.514 1.00 34.43 835 ASP C N 1
ATOM 5297 C CA . ASP C 1 235 ? -6.376 -21.123 6.507 1.00 34.34 835 ASP C CA 1
ATOM 5298 C C . ASP C 1 235 ? -4.874 -21.028 6.310 1.00 34.06 835 ASP C C 1
ATOM 5299 O O . ASP C 1 235 ? -4.127 -21.771 6.936 1.00 34.13 835 ASP C O 1
#

Sequence (654 aa):
NPLRFFVLTIFPHIISCYSEYGIVKQAIKKGKVEVYPIDLREFAPKGQVDDVPYGGLPGMVLKPEPIYEAYDYVVENYGKPFVLITEPWGEKLNQKLVNELSKKERIMIICGRYEGVDERVKKIVDMEISLGDFILSGGEIVALAVIDAVSRVLPGVLSEPYPVYTRPREYRGMKVPEELLSGHHKLIELWKLWHRIENTVKKRPDLIPKDLTELEKDNPLRFFVLTIFPHIISCYSEYGIVKQAIKKGKVEVYPIDLREFAPKGQVDDVPYGGLPGMVLKPEPIYEAYDYVVENYGKPFVLITEPWGEKLNQKLVNELSKKERIMIICGRYEGVDERVKKIVDMEISLGDFILSGGEIVALAVIDAVSRVLPGVLSEPYPVYTRPREYRGMKVPEELLSGHHKLIELWKLWHRIENTVKKRPDLIPKDLTELEKDNPLRFFVLTIFPHIISCYSEYGIVKQAIKKGKVEVYPIDLREFAPKGQVDDVPYGGLPGMVLKPEPIYEAYDYVVENYGKPFVLITEPWGEKLNQKLVNELSKKERIMIICGRYEGVDERVKKIVDMEISLGDFILSGGEIVALAVIDAVSRVLPGVLSEPYPVYTRPREYRGMKVPEELLSGHHKLIELWKLWHRIENTVKKRPDLIPKDLTELEKD

Organism: Aquifex aeolicus (strain VF5) (NCBI:txid224324)

CATH classification: 3.40.1280.10 (+1 more: 1.10.1270.20)

Solvent-accessible surface area: 35276 Å² total; per-residue (Å²): 197,21,12,75,0,0,0,0,0,13,32,14,110,10,0,47,8,12,15,95,54,17,21,1,104,58,0,61,164,100,36,84,0,53,21,60,46,14,27,2,128,141,40,12,72,160,66,84,17,37,23,80,4,33,14,64,38,91,27,76,0,1,4,0,10,1,0,11,63,0,30,42,79,0,55,143,89,74,24,136,3,50,1,0,2,0,20,6,87,0,24,120,11,42,52,97,26,1,65,73,1,21,182,58,118,65,0,0,0,0,1,0,9,73,50,2,12,0,38,10,0,47,142,28,25,82,44,54,3,11,73,9,96,15,66,3,14,1,0,1,5,5,0,2,6,1,1,1,0,0,0,36,45,18,111,44,0,52,112,142,126,66,21,34,32,0,106,24,120,95,32,121,61,48,120,3,30,109,79,14,54,60,15,157,126,28,116,134,74,21,126,71,17,55,80,181,56,44,105,53,68,112,181,131,63,44,113,122,89,64,33,100,97,69,105,126,139,150,146,32,9,68,0,0,0,1,1,14,83,35,143,82,0,39,53,83,14,93,145,52,51,0,101,64,0,61,165,91,38,83,0,52,24,67,45,15,40,3,98,137,43,14,71,174,24,60,1,29,59,94,23,200,83,59,92,127,22,64,27,0,28,22,79,0,0,66,95,0,31,60,84,0,55,145,87,63,30,137,2,49,1,0,0,0,3,5,92,0,22,113,48,68,98,123,19,3,67,73,2,18,180,67,100,64,0,0,0,2,2,0,31,83,78,4,11,28,110,142,0,34,151,31,26,78,49,80,6,58,120,11,135,116,141,34,87,4,0,8,108,5,0,21,44,0,0,36,21,0,0,95,45,16,112,39,0,37,96,154,120,80,47,124,114,103,209,80,137,92,126,187,60,129,130,19,30,126,49,50,63,81,17,161,129,28,121,134,53,40,130,72,9,77,80,180,52,45,105,54,74,123,178,131,106,78,111,104,95,135,42,81,108,95,115,112,140,189,136,53,9,62,0,0,0,0,1,17,27,28,90,9,0,41,10,12,14,95,58,20,26,1,107,57,0,62,164,90,38,87,0,56,23,62,43,16,20,3,107,132,46,18,110,195,33,96,6,27,31,79,5,24,32,65,53,123,24,80,0,1,28,0,41,2,0,11,76,0,25,41,84,0,28,130,82,61,30,137,2,49,0,0,0,0,6,6,90,0,25,118,7,34,46,73,20,0,66,73,1,19,185,66,76,62,0,0,0,0,2,0,14,72,63,1,2,0,30,9,0,41,133,29,27,76,33,58,7,18,86,16,91,18,63,3,14,4,0,3,6,3,0,3,6,0,1,1,0,0,0,40,43,16,112,46,0,39,100,135,92,60,19,22,31,0,105,20,121,94,34,117,58,49,119,5,32,117,46,10,59,43,16,165,136,27,132,134,62,22,126,95,4,48,80,192,49,42,102,56,66,112,185,135,52,39,113,112,85,61,49,92,101,102,93,83,185,147

Secondary structure (DSSP, 8-state):
--EEEEEEES-HHHHHHHTTSHHHHHHHHHTSEEEEEEEGGGG-TTS--EE-BSS--SS-EE-HHHHHHHHHHHHHHH-PPEEEEE-TTB----HHHHHHHHT-SEEEEEE-BTT-B-GGGGGG--EE--B-SS--SBSHHHHHHHHHHHHHTSTTTSS------BS-SEETTEE--GGGTS-SSSTTTHHHHHHHTTTGGGS-SS-STTGGGTTTT-/--EEEEEEES-HHHHHHHTTSHHHHHHHHTTSEEEEEEEGGGGSTTS--EEPPSS--SS-EE-HHHHHHHHHHHHHHS---EEEEE-TTB----HHHHHHHHT-SEEEEEE-BBT-B-GGGGGG-SEE--B-SS--SBSHHHHHHHHHHHHHHSTTTSS-------S-SEETTEE--GGGS--SS-HHHHHHHHHHTTTHHHH-SS-SSTTTTTTT--/--EEEEEEES-HHHHHHHTTSHHHHHHHHTTSEEEEEEEGGGGSTTS--EE-BSS--SS-EE-HHHHHHHHHHHHHHS-PPEEEEE-TT-----HHHHHHHHT-SEEEEEE-BTT-B-GGGGGG-SEE----SS--SBSHHHHHHHHHHHHHTSTTTSS------BS-SEETTEE--GGGGS-GGGTTTHHHHHHHTTTTTTS-SS-STTHHHHTTT-

Nearest PDB structures (foldseek):
  1oy5-assembly2_B-2  TM=9.938E-01  e=1.219E-44  Aquifex aeolicus
  4ig6-assembly1_A  TM=8.668E-01  e=5.216E-21  Anaplasma phagocytophilum str. HZ
  3knu-assembly1_B  TM=8.946E-01  e=1.462E-20  Anaplasma phagocytophilum str. HZ
  3knu-assembly2_D  TM=8.882E-01  e=1.285E-20  Anaplasma phagocytophilum str. HZ
  3knu-assembly2_C  TM=8.956E-01  e=6.427E-20  Anaplasma phagocytophilum str. HZ